Protein AF-A0A7S3VGZ4-F1 (afdb_monomer_lite)

Secondary structure (DSSP, 8-state):
-EEEEEEEEEEESS-TTTHHHHHHHHHT----TTTTS------SSS-------PPPPP-TTEEEEEEEEEEE---SSTHHHHHHHHHHHHHHHGGG--TT-SEEEEEEEEE-GGG---HHHHHHHHHTTHHHHHHHHSGGGTTS------------EEEEE--TT-EE-TTHHHHHHHHHHHS-HHHHHHEEEEE-EEEESTTTTHHHHHHHHH--HHHHHHTTTTS-SS-GGG-EEEHHHHHHTTSSPP--HHHHH----SS-----TT--HHHHTS-HHHHHHHHHHS--SSGGG--EEEEE--SS-SEEEE--TTTSHHHHS-HHHHHHHHHHHHIIIIISS-GGGSHHHHHHT-EEEE--SHHHHHHHHHS-HHHHTTEEEEEES-HHHHHT-EEEEEPPTHHHHHHHHHS-SS-------PPPPEEEEEEEEGGGG-SSHHHHHHHHHHHHS-----GGGGT--------S-S-----------------------------S----HHHHHHHHTTTTGGGS-EEE-S-TTSSTTHHHHHHHHTT--BTTTEEE--

pLDDT: mean 78.99, std 21.86, range [23.23, 98.81]

Foldseek 3Di:
DAEAEEEAFEEDAQLQPALLQAVVQQQQAAADPCLPPDFDADDDDDDDDDQDPFQFADCPVYAYEYEHQYEYQQYPDCSVVSLVVVQVVCVVCVVDPPPPTSYHYHYFYHYDVVSHGFARQVSRLVSLCRVVVVVVPPCVVVPDPDDPPDPPPPHFYKYAYAYSRKGFHRHLVVNVVRRLVRDDPLLQQQEWEFEQEAEVVRPVVVVVSVQLRPAAQVNCVQCLQVDNSGDRNGTMGTSNNCVVLVTFQTLDPVVLVDPDDLFDQLDFVPDHSVLSSAPSVNRSSLSSQADHPDNSNHHGYYYHYHNDTRIYHYDDPPPDSVNVRDPLSSLLSSLSSCCVRQQVPDPPVVRVVQLVQAAEEEDPDDQSVSSLVSDDPVNVVRYAAYAYLDPVSQVVFWDKAFDDCPVVVVVVVVPPPDDDDDDDPDDTDIDTHTYHHLLLQALDPVLSVVVVCCSQVDDDDDPLLSLDQDPDDPDPPPDDDDDDDDDDDDDDDDDDDPPPDDDPDDDGRDCDVSNVVVSVVRNCNNSHAYEYSDDPPSRVCNVVVSVVSRVDDRPRRYGYHD

Radius of gyration: 28.63 Å; chains: 1; bounding box: 84×59×95 Å

Structure (mmCIF, N/CA/C/O backbone):
data_AF-A0A7S3VGZ4-F1
#
_entry.id   AF-A0A7S3VGZ4-F1
#
loop_
_atom_site.group_PDB
_atom_site.id
_atom_site.type_symbol
_atom_site.label_atom_id
_atom_site.label_alt_id
_atom_site.label_comp_id
_atom_site.label_asym_id
_atom_site.label_entity_id
_atom_site.label_seq_id
_atom_site.pdbx_PDB_ins_code
_atom_site.Cartn_x
_atom_site.Cartn_y
_atom_site.Cartn_z
_atom_site.occupancy
_atom_site.B_iso_or_equiv
_atom_site.auth_seq_id
_atom_site.auth_comp_id
_atom_site.auth_asym_id
_atom_site.auth_atom_id
_atom_site.pdbx_PDB_model_num
ATOM 1 N N . MET A 1 1 ? -15.974 -20.396 26.238 1.00 78.44 1 MET A N 1
ATOM 2 C CA . MET A 1 1 ? -15.739 -19.984 24.833 1.00 78.44 1 MET A CA 1
ATOM 3 C C . MET A 1 1 ? -14.273 -19.634 24.660 1.00 78.44 1 MET A C 1
ATOM 5 O O . MET A 1 1 ? -13.680 -19.150 25.616 1.00 78.44 1 MET A O 1
ATOM 9 N N . ARG A 1 2 ? -13.682 -19.871 23.481 1.00 90.44 2 ARG A N 1
ATOM 10 C CA . ARG A 1 2 ? -12.323 -19.382 23.183 1.00 90.44 2 ARG A CA 1
ATOM 11 C C . ARG A 1 2 ? -12.375 -17.860 23.102 1.00 90.44 2 ARG A C 1
ATOM 13 O O . ARG A 1 2 ? -13.195 -17.331 22.352 1.00 90.44 2 ARG A O 1
ATOM 20 N N . LYS A 1 3 ? -11.516 -17.179 23.857 1.00 93.56 3 LYS A N 1
ATOM 21 C CA . LYS A 1 3 ? -11.398 -15.720 23.824 1.00 93.56 3 LYS A CA 1
ATOM 22 C C . LYS A 1 3 ? -10.444 -15.293 22.707 1.00 93.56 3 LYS A C 1
ATOM 24 O O . LYS A 1 3 ? -9.362 -15.860 22.572 1.00 93.56 3 LYS A O 1
ATOM 29 N N . ILE A 1 4 ? -10.856 -14.303 21.926 1.00 96.50 4 ILE A N 1
ATOM 30 C CA . ILE A 1 4 ? -10.054 -13.636 20.897 1.00 96.50 4 ILE A CA 1
ATOM 31 C C . ILE A 1 4 ? -9.970 -12.163 21.265 1.00 96.50 4 ILE A C 1
ATOM 33 O O . ILE A 1 4 ? -10.996 -11.548 21.547 1.00 96.50 4 ILE A O 1
ATOM 37 N N . THR A 1 5 ? -8.769 -11.600 21.247 1.00 97.62 5 THR A N 1
ATOM 38 C CA . THR A 1 5 ? -8.548 -10.187 21.567 1.00 97.62 5 THR A CA 1
ATOM 39 C C . THR A 1 5 ? -8.348 -9.397 20.282 1.00 97.62 5 THR A C 1
ATOM 41 O O . THR A 1 5 ? -7.589 -9.807 19.399 1.00 97.62 5 THR A O 1
ATOM 44 N N . VAL A 1 6 ? -9.013 -8.249 20.173 1.00 98.50 6 VAL A N 1
ATOM 45 C CA . VAL A 1 6 ? -8.866 -7.335 19.040 1.00 98.50 6 VAL A CA 1
ATOM 46 C C . VAL A 1 6 ? -8.676 -5.913 19.543 1.00 98.50 6 VAL A C 1
ATOM 48 O O . VAL A 1 6 ? -9.501 -5.402 20.298 1.00 98.50 6 VAL A O 1
ATOM 51 N N . ASP A 1 7 ? -7.630 -5.257 19.058 1.00 98.69 7 ASP A N 1
ATOM 52 C CA . ASP A 1 7 ? -7.413 -3.829 19.261 1.00 98.69 7 ASP A CA 1
ATOM 53 C C . ASP A 1 7 ? -7.666 -3.088 17.948 1.00 98.69 7 ASP A C 1
ATOM 55 O O . ASP A 1 7 ? -6.946 -3.275 16.963 1.00 98.69 7 ASP A O 1
ATOM 59 N N . ILE A 1 8 ? -8.707 -2.255 17.925 1.00 98.81 8 ILE A N 1
ATOM 60 C CA . ILE A 1 8 ? -8.994 -1.327 16.832 1.00 98.81 8 ILE A CA 1
ATOM 61 C C . ILE A 1 8 ? -8.190 -0.052 17.088 1.00 98.81 8 ILE A C 1
ATOM 63 O O . ILE A 1 8 ? -8.437 0.663 18.054 1.00 98.81 8 ILE A O 1
ATOM 67 N N . ILE A 1 9 ? -7.208 0.219 16.236 1.00 98.62 9 ILE A N 1
ATOM 68 C CA . ILE A 1 9 ? -6.241 1.308 16.380 1.00 98.62 9 ILE A CA 1
ATOM 69 C C . ILE A 1 9 ? -6.748 2.530 15.639 1.00 98.62 9 ILE A C 1
ATOM 71 O O . ILE A 1 9 ? -6.804 2.509 14.408 1.00 98.62 9 ILE A O 1
ATOM 75 N N . VAL A 1 10 ? -7.050 3.589 16.391 1.00 98.50 10 VAL A N 1
ATOM 76 C CA . VAL A 1 10 ? -7.569 4.850 15.858 1.00 98.50 10 VAL A CA 1
ATOM 77 C C . VAL A 1 10 ? -6.600 5.992 16.185 1.00 98.50 10 VAL A C 1
ATOM 79 O O . VAL A 1 10 ? -6.580 6.478 17.320 1.00 98.50 10 VAL A O 1
ATOM 82 N N . PRO A 1 11 ? -5.757 6.434 15.233 1.00 97.12 11 PRO A N 1
ATOM 83 C CA . PRO A 1 11 ? -5.009 7.674 15.392 1.00 97.12 11 PRO A CA 1
ATOM 84 C C . PRO A 1 11 ? -5.960 8.857 15.201 1.00 97.12 11 PRO A C 1
ATOM 86 O O . PRO A 1 11 ? -6.666 8.923 14.198 1.00 97.12 11 PRO A O 1
ATOM 89 N N . VAL A 1 12 ? -5.975 9.794 16.144 1.00 97.00 12 VAL A N 1
ATOM 90 C CA . VAL A 1 12 ? -6.889 10.940 16.127 1.00 97.00 12 VAL A CA 1
ATOM 91 C C . VAL A 1 12 ? -6.087 12.228 16.021 1.00 97.00 12 VAL A C 1
ATOM 93 O O . VAL A 1 12 ? -5.201 12.484 16.832 1.00 97.00 12 VAL A O 1
ATOM 96 N N . HIS A 1 13 ? -6.389 13.036 15.008 1.00 94.25 13 HIS A N 1
ATOM 97 C CA . HIS A 1 13 ? -5.851 14.386 14.873 1.00 94.25 13 HIS A CA 1
ATOM 98 C C . HIS A 1 13 ? -6.847 15.258 14.107 1.00 94.25 13 HIS A C 1
ATOM 100 O O . HIS A 1 13 ? -7.023 15.075 12.904 1.00 94.25 13 HIS A O 1
ATOM 106 N N . ASN A 1 14 ? -7.472 16.214 14.794 1.00 94.50 14 ASN A N 1
ATOM 107 C CA . ASN A 1 14 ? -8.437 17.152 14.214 1.00 94.50 14 ASN A CA 1
ATOM 108 C C . ASN A 1 14 ? -9.592 16.475 13.441 1.00 94.50 14 ASN A C 1
ATOM 110 O O . ASN A 1 14 ? -9.825 16.743 12.261 1.00 94.50 14 ASN A O 1
ATOM 114 N N . ALA A 1 15 ? -10.282 15.549 14.104 1.00 95.56 15 ALA A N 1
ATOM 115 C CA . ALA A 1 15 ? -11.369 14.743 13.561 1.00 95.56 15 ALA A CA 1
ATOM 116 C C . ALA A 1 15 ? -12.723 15.005 14.248 1.00 95.56 15 ALA A C 1
ATOM 118 O O . ALA A 1 15 ? -13.588 14.128 14.213 1.00 95.56 15 ALA A O 1
ATOM 119 N N . ALA A 1 16 ? -12.941 16.178 14.856 1.00 96.06 16 ALA A N 1
ATOM 120 C CA . ALA A 1 16 ? -14.135 16.457 15.663 1.00 96.06 16 ALA A CA 1
ATOM 121 C C . ALA A 1 16 ? -15.459 16.180 14.928 1.00 96.06 16 ALA A C 1
ATOM 123 O O . ALA A 1 16 ? -16.412 15.699 15.531 1.00 96.06 16 ALA A O 1
ATOM 124 N N . GLU A 1 17 ? -15.503 16.426 13.617 1.00 95.44 17 GLU A N 1
ATOM 125 C CA . GLU A 1 17 ? -16.699 16.236 12.785 1.00 95.44 17 GLU A CA 1
ATOM 126 C C . GLU A 1 17 ? -17.012 14.772 12.440 1.00 95.44 17 GLU A C 1
ATOM 128 O O . GLU A 1 17 ? -18.095 14.482 11.940 1.00 95.44 17 GLU A O 1
ATOM 133 N N . THR A 1 18 ? -16.070 13.844 12.630 1.00 96.31 18 THR A N 1
ATOM 134 C CA . THR A 1 18 ? -16.238 12.443 12.196 1.00 96.31 18 THR A CA 1
ATOM 135 C C . THR A 1 18 ? -15.942 11.416 13.261 1.00 96.31 18 THR A C 1
ATOM 137 O O . THR A 1 18 ? -16.398 10.285 13.128 1.00 96.31 18 THR A O 1
ATOM 140 N N . ILE A 1 19 ? -15.180 11.773 14.296 1.00 97.62 19 ILE A N 1
ATOM 141 C CA . ILE A 1 19 ? -14.704 10.809 15.283 1.00 97.62 19 ILE A CA 1
ATOM 142 C C . ILE A 1 19 ? -15.866 10.097 15.982 1.00 97.62 19 ILE A C 1
ATOM 144 O O . ILE A 1 19 ? -15.773 8.901 16.227 1.00 97.62 19 ILE A O 1
ATOM 148 N N . GLU A 1 20 ? -16.991 10.777 16.213 1.00 97.38 20 GLU A N 1
ATOM 149 C CA . GLU A 1 20 ? -18.182 10.155 16.795 1.00 97.38 20 GLU A CA 1
ATOM 150 C C . GLU A 1 20 ? -18.722 9.004 15.932 1.00 97.38 20 GLU A C 1
ATOM 152 O O . GLU A 1 20 ? -18.869 7.882 16.418 1.00 97.38 20 GLU A O 1
ATOM 157 N N . GLU A 1 21 ? -18.938 9.243 14.635 1.00 97.44 21 GLU A N 1
ATOM 158 C CA . GLU A 1 21 ? -19.402 8.220 13.688 1.00 97.44 21 GLU A CA 1
ATOM 159 C C . GLU A 1 21 ? -18.389 7.068 13.570 1.00 97.44 21 GLU A C 1
ATOM 161 O O . GLU A 1 21 ? -18.763 5.891 13.603 1.00 97.44 21 GLU A O 1
ATOM 166 N N . THR A 1 22 ? -17.098 7.403 13.493 1.00 98.12 22 THR A N 1
ATOM 167 C CA . THR A 1 22 ? -15.991 6.442 13.434 1.00 98.12 22 THR A CA 1
ATOM 168 C C . THR A 1 22 ? -16.021 5.495 14.634 1.00 98.12 22 THR A C 1
ATOM 170 O O . THR A 1 22 ? -16.071 4.273 14.460 1.00 98.12 22 THR A O 1
ATOM 173 N N . ILE A 1 23 ? -16.044 6.035 15.857 1.00 97.75 23 ILE A N 1
ATOM 174 C CA . ILE A 1 23 ? -16.031 5.236 17.087 1.00 97.75 23 ILE A CA 1
ATOM 175 C C . ILE A 1 23 ? -17.336 4.464 17.255 1.00 97.75 23 ILE A C 1
ATOM 177 O O . ILE A 1 23 ? -17.289 3.277 17.572 1.00 97.75 23 ILE A O 1
ATOM 181 N N . GLN A 1 24 ? -18.489 5.067 16.959 1.00 96.62 24 GLN A N 1
ATOM 182 C CA . GLN A 1 24 ? -19.769 4.362 17.016 1.00 96.62 24 GLN A CA 1
ATOM 183 C C . GLN A 1 24 ? -19.772 3.132 16.095 1.00 96.62 24 GLN A C 1
ATOM 185 O O . GLN A 1 24 ? -20.227 2.059 16.498 1.00 96.62 24 GLN A O 1
ATOM 190 N N . SER A 1 25 ? -19.207 3.240 14.888 1.00 97.56 25 SER A N 1
ATOM 191 C CA . SER A 1 25 ? -19.104 2.112 13.951 1.00 97.56 25 SER A CA 1
ATOM 192 C C . SER A 1 25 ? -18.185 0.986 14.444 1.00 97.56 25 SER A C 1
ATOM 194 O O . SER A 1 25 ? -18.459 -0.193 14.209 1.00 97.56 25 SER A O 1
ATOM 196 N N . ALA A 1 26 ? -17.122 1.330 15.176 1.00 97.19 26 ALA A N 1
ATOM 197 C CA . ALA A 1 26 ? -16.192 0.372 15.768 1.00 97.19 26 ALA A CA 1
ATOM 198 C C . ALA A 1 26 ? -16.772 -0.316 17.018 1.00 97.19 26 ALA A C 1
ATOM 200 O O . ALA A 1 26 ? -16.502 -1.492 17.257 1.00 97.19 26 ALA A O 1
ATOM 201 N N . MET A 1 27 ? -17.601 0.396 17.787 1.00 94.50 27 MET A N 1
ATOM 202 C CA . MET A 1 27 ? -18.240 -0.101 19.011 1.00 94.50 27 MET A CA 1
ATOM 203 C C . MET A 1 27 ? -19.509 -0.932 18.748 1.00 94.50 27 MET A C 1
ATOM 205 O O . MET A 1 27 ? -19.976 -1.628 19.640 1.00 94.50 27 MET A O 1
ATOM 209 N N . THR A 1 28 ? -20.075 -0.892 17.538 1.00 93.38 28 THR A N 1
ATOM 210 C CA . THR A 1 28 ? -21.339 -1.582 17.186 1.00 93.38 28 THR A CA 1
ATOM 211 C C . THR A 1 28 ? -21.143 -2.793 16.267 1.00 93.38 28 THR A C 1
ATOM 213 O O . THR A 1 28 ? -22.005 -3.137 15.456 1.00 93.38 28 THR A O 1
ATOM 216 N N . GLN A 1 29 ? -19.991 -3.459 16.378 1.00 95.12 29 GLN A N 1
ATOM 217 C CA . GLN A 1 29 ? -19.669 -4.654 15.594 1.00 95.12 29 GLN A CA 1
ATOM 218 C C . GLN A 1 29 ? -20.455 -5.879 16.085 1.00 95.12 29 GLN A C 1
ATOM 220 O O . GLN A 1 29 ? -20.568 -6.107 17.286 1.00 95.12 29 GLN A O 1
ATOM 225 N N . TYR A 1 30 ? -20.944 -6.714 15.166 1.00 93.81 30 TYR A N 1
ATOM 226 C CA . TYR A 1 30 ? -21.648 -7.955 15.510 1.00 93.81 30 TYR A CA 1
ATOM 227 C C . TYR A 1 30 ? -21.386 -9.086 14.509 1.00 93.81 30 TYR A C 1
ATOM 229 O O . TYR A 1 30 ? -20.891 -8.877 13.399 1.00 93.81 30 TYR A O 1
ATOM 237 N N . ILE A 1 31 ? -21.711 -10.315 14.917 1.00 94.31 31 ILE A N 1
ATOM 238 C CA . ILE A 1 31 ? -21.554 -11.517 14.092 1.00 94.31 31 ILE A CA 1
ATOM 239 C C . ILE A 1 31 ? -22.825 -11.706 13.251 1.00 94.31 31 ILE A C 1
ATOM 241 O O . ILE A 1 31 ? -23.887 -11.944 13.828 1.00 94.31 31 ILE A O 1
ATOM 245 N N . PRO A 1 32 ? -22.763 -11.623 11.909 1.00 91.56 32 PRO A N 1
ATOM 246 C CA . PRO A 1 32 ? -23.943 -11.842 11.085 1.00 91.56 32 PRO A CA 1
ATOM 247 C C . PRO A 1 32 ? -24.319 -13.334 11.029 1.00 91.56 32 PRO A C 1
ATOM 249 O O . PRO A 1 32 ? -23.427 -14.187 10.982 1.00 91.56 32 PRO A O 1
ATOM 252 N N . PRO A 1 33 ? -25.618 -13.680 10.928 1.00 89.31 33 PRO A N 1
ATOM 253 C CA . PRO A 1 33 ? -26.055 -15.074 10.780 1.00 89.31 33 PRO A CA 1
ATOM 254 C C . PRO A 1 33 ? -25.557 -15.711 9.472 1.00 89.31 33 PRO A C 1
ATOM 256 O O . PRO A 1 33 ? -25.339 -16.916 9.403 1.00 89.31 33 PRO A O 1
ATOM 259 N N . PHE A 1 34 ? -25.307 -14.888 8.452 1.00 88.44 34 PHE A N 1
ATOM 260 C CA . PHE A 1 34 ? -24.825 -15.293 7.131 1.00 88.44 34 PHE A CA 1
ATOM 261 C C . PHE A 1 34 ? -23.292 -15.328 7.006 1.00 88.44 34 PHE A C 1
ATOM 263 O O . PHE A 1 34 ? -22.770 -15.398 5.896 1.00 88.44 34 PHE A O 1
ATOM 270 N N . LEU A 1 35 ? -22.537 -15.272 8.114 1.00 89.44 35 LEU A N 1
ATOM 271 C CA . LEU A 1 35 ? -21.064 -15.214 8.096 1.00 89.44 35 LEU A CA 1
ATOM 272 C C . LEU A 1 35 ? -20.412 -16.309 7.230 1.00 89.44 35 LEU A C 1
ATOM 274 O O . LEU A 1 35 ? -19.381 -16.068 6.600 1.00 89.44 35 LEU A O 1
ATOM 278 N N . LEU A 1 36 ? -21.002 -17.508 7.234 1.00 87.69 36 LEU A N 1
ATOM 279 C CA . LEU A 1 36 ? -20.501 -18.693 6.532 1.00 87.69 36 LEU A CA 1
ATOM 280 C C . LEU A 1 36 ? -21.211 -18.957 5.198 1.00 87.69 36 LEU A C 1
ATOM 282 O O . LEU A 1 36 ? -20.902 -19.950 4.541 1.00 87.69 36 LEU A O 1
ATOM 286 N N . GLU A 1 37 ? -22.162 -18.111 4.794 1.00 82.81 37 GLU A N 1
ATOM 287 C CA . GLU A 1 37 ? -22.805 -18.268 3.492 1.00 82.81 37 GLU A CA 1
ATOM 288 C C . GLU A 1 37 ? -21.779 -18.097 2.361 1.00 82.81 37 GLU A C 1
ATOM 290 O O . GLU A 1 37 ? -20.936 -17.193 2.422 1.00 82.81 37 GLU A O 1
ATOM 295 N N . PRO A 1 38 ? -21.857 -18.911 1.293 1.00 70.00 38 PRO A N 1
ATOM 296 C CA . PRO A 1 38 ? -21.059 -18.693 0.099 1.00 70.00 38 PRO A CA 1
ATOM 297 C C . PRO A 1 38 ? -21.273 -17.283 -0.458 1.00 70.00 38 PRO A C 1
ATOM 299 O O . PRO A 1 38 ? -22.402 -16.803 -0.605 1.00 70.00 38 PRO A O 1
ATOM 302 N N . ILE A 1 39 ? -20.179 -16.614 -0.807 1.00 67.06 39 ILE A N 1
ATOM 303 C CA . ILE A 1 39 ? -20.234 -15.301 -1.443 1.00 67.06 39 ILE A CA 1
ATOM 304 C C . ILE A 1 39 ? -20.427 -15.532 -2.941 1.00 67.06 39 ILE A C 1
ATOM 306 O O . ILE A 1 39 ? -19.466 -15.720 -3.675 1.00 67.06 39 ILE A O 1
ATOM 310 N N . ALA A 1 40 ? -21.672 -15.543 -3.406 1.00 55.94 40 ALA A N 1
ATOM 311 C CA . ALA A 1 40 ? -21.964 -15.434 -4.831 1.00 55.94 40 ALA A CA 1
ATOM 312 C C . ALA A 1 40 ? -21.975 -13.943 -5.207 1.00 55.94 40 ALA A C 1
ATOM 314 O O . ALA A 1 40 ? -22.841 -13.197 -4.749 1.00 55.94 40 ALA A O 1
ATOM 315 N N . ILE A 1 41 ? -21.003 -13.489 -6.001 1.00 56.03 41 ILE A N 1
ATOM 316 C CA . ILE A 1 41 ? -20.995 -12.121 -6.541 1.00 56.03 41 ILE A CA 1
ATOM 317 C C . ILE A 1 41 ? -21.804 -12.141 -7.848 1.00 56.03 41 ILE A C 1
ATOM 319 O O . ILE A 1 41 ? -21.390 -12.769 -8.820 1.00 56.03 41 ILE A O 1
ATOM 323 N N . ALA A 1 42 ? -22.978 -11.499 -7.865 1.00 44.09 42 ALA A N 1
ATOM 324 C CA . ALA A 1 42 ? -23.841 -11.420 -9.049 1.00 44.09 42 ALA A CA 1
ATOM 325 C C . ALA A 1 42 ? -23.197 -10.581 -10.179 1.00 44.09 42 ALA A C 1
ATOM 327 O O . ALA A 1 42 ? -22.497 -9.605 -9.909 1.00 44.09 42 ALA A O 1
ATOM 328 N N . ARG A 1 43 ? -23.413 -10.978 -11.446 1.00 49.19 43 ARG A N 1
ATOM 329 C CA . ARG A 1 43 ? -22.710 -10.462 -12.641 1.00 49.19 43 ARG A CA 1
ATOM 330 C C . ARG A 1 43 ? -23.440 -9.317 -13.352 1.00 49.19 43 ARG A C 1
ATOM 332 O O . ARG A 1 43 ? -24.596 -9.476 -13.720 1.00 49.19 43 ARG A O 1
ATOM 339 N N . GLU A 1 44 ? -22.676 -8.308 -13.769 1.00 38.84 44 GLU A N 1
ATOM 340 C CA . GLU A 1 44 ? -22.852 -7.621 -15.059 1.00 38.84 44 GLU A CA 1
ATOM 341 C C . GLU A 1 44 ? -21.488 -7.574 -15.784 1.00 38.84 44 GLU A C 1
ATOM 343 O O . GLU A 1 44 ? -20.501 -7.097 -15.226 1.00 38.84 44 GLU A O 1
ATOM 348 N N . GLY A 1 45 ? -21.402 -8.074 -17.027 1.00 43.59 45 GLY A N 1
ATOM 349 C CA . GLY A 1 45 ? -20.344 -7.651 -17.966 1.00 43.59 45 GLY A CA 1
ATOM 350 C C . GLY A 1 45 ? -19.033 -8.453 -18.105 1.00 43.59 45 GLY A C 1
ATOM 351 O O . GLY A 1 45 ? -18.054 -7.890 -18.583 1.00 43.59 45 GLY A O 1
ATOM 352 N N . GLY A 1 46 ? -18.981 -9.754 -17.788 1.00 38.75 46 GLY A N 1
ATOM 353 C CA . GLY A 1 46 ? -18.020 -10.664 -18.451 1.00 38.75 46 GLY A CA 1
ATOM 354 C C . GLY A 1 46 ? -16.548 -10.663 -17.998 1.00 38.75 46 GLY A C 1
ATOM 355 O O . GLY A 1 46 ? -15.679 -10.995 -18.800 1.00 38.75 46 GLY A O 1
ATOM 356 N N . ILE A 1 47 ? -16.249 -10.380 -16.726 1.00 40.72 47 ILE A N 1
ATOM 357 C CA . ILE A 1 47 ? -14.947 -10.708 -16.111 1.00 40.72 47 ILE A CA 1
ATOM 358 C C . ILE A 1 47 ? -15.183 -11.702 -14.960 1.00 40.72 47 ILE A C 1
ATOM 360 O O . ILE A 1 47 ? -16.140 -11.555 -14.203 1.00 40.72 47 ILE A O 1
ATOM 364 N N . SER A 1 48 ? -14.344 -12.742 -14.892 1.00 43.59 48 SER A N 1
ATOM 365 C CA . SER A 1 48 ? -14.428 -13.890 -13.973 1.00 43.59 48 SER A CA 1
ATOM 366 C C . SER A 1 48 ? -14.548 -13.493 -12.495 1.00 43.59 48 SER A C 1
ATOM 368 O O . SER A 1 48 ? -13.870 -12.578 -12.035 1.00 43.59 48 SER A O 1
ATOM 370 N N . GLU A 1 49 ? -15.387 -14.231 -11.762 1.00 48.12 49 GLU A N 1
ATOM 371 C CA . GLU A 1 49 ? -15.617 -14.133 -10.316 1.00 48.12 49 GLU A CA 1
ATOM 372 C C . GLU A 1 49 ? -14.318 -14.137 -9.508 1.00 48.12 49 GLU A C 1
ATOM 374 O O . GLU A 1 49 ? -13.435 -14.963 -9.737 1.00 48.12 49 GLU A O 1
ATOM 379 N N . VAL A 1 50 ? -14.248 -13.279 -8.491 1.00 51.09 50 VAL A N 1
ATOM 380 C CA . VAL A 1 50 ? -13.375 -13.523 -7.343 1.00 51.09 50 VAL A CA 1
ATOM 381 C C . VAL A 1 50 ? -14.213 -13.280 -6.097 1.00 51.09 50 VAL A C 1
ATOM 383 O O . VAL A 1 50 ? -14.132 -12.229 -5.481 1.00 51.09 50 VAL A O 1
ATOM 386 N N . ALA A 1 51 ? -15.071 -14.225 -5.722 1.00 61.31 51 ALA A N 1
ATOM 387 C CA . ALA A 1 51 ? -15.246 -14.439 -4.291 1.00 61.31 51 ALA A CA 1
ATOM 388 C C . ALA A 1 51 ? -13.886 -14.919 -3.766 1.00 61.31 51 ALA A C 1
ATOM 390 O O . ALA A 1 51 ? -13.220 -15.699 -4.450 1.00 61.31 51 ALA A O 1
ATOM 391 N N . ASP A 1 52 ? -13.415 -14.426 -2.620 1.00 73.75 52 ASP A N 1
ATOM 392 C CA . ASP A 1 52 ? -12.186 -15.003 -2.076 1.00 73.75 52 ASP A CA 1
ATOM 393 C C . ASP A 1 52 ? -12.424 -16.481 -1.714 1.00 73.75 52 ASP A C 1
ATOM 395 O O . ASP A 1 52 ? -13.512 -16.868 -1.286 1.00 73.75 52 ASP A O 1
ATOM 399 N N . SER A 1 53 ? -11.413 -17.324 -1.914 1.00 79.56 53 SER A N 1
ATOM 400 C CA . SER A 1 53 ? -11.501 -18.765 -1.650 1.00 79.56 53 SER A CA 1
ATOM 401 C C . SER A 1 53 ? -11.124 -19.116 -0.207 1.00 79.56 53 SER A C 1
ATOM 403 O O . SER A 1 53 ? -10.692 -20.238 0.068 1.00 79.56 53 SER A O 1
ATOM 405 N N . TYR A 1 54 ? -11.181 -18.152 0.717 1.00 88.50 54 TYR A N 1
ATOM 406 C CA . TYR A 1 54 ? -10.641 -18.345 2.056 1.00 88.50 54 TYR A CA 1
ATOM 407 C C . TYR A 1 54 ? -11.576 -19.186 2.922 1.00 88.50 54 TYR A C 1
ATOM 409 O O . TYR A 1 54 ? -12.792 -18.971 2.978 1.00 88.50 54 TYR A O 1
ATOM 417 N N . LYS A 1 55 ? -10.976 -20.112 3.674 1.00 89.38 55 LYS A N 1
ATOM 418 C CA . LYS A 1 55 ? -11.676 -20.861 4.713 1.00 89.38 55 LYS A CA 1
ATOM 419 C C . LYS A 1 55 ? -12.121 -19.898 5.815 1.00 89.38 55 LYS A C 1
ATOM 421 O O . LYS A 1 55 ? -11.302 -19.186 6.390 1.00 89.38 55 LYS A O 1
ATOM 426 N N . ARG A 1 56 ? -13.416 -19.907 6.120 1.00 92.06 56 ARG A N 1
ATOM 427 C CA . ARG A 1 56 ? -14.030 -19.115 7.193 1.00 92.06 56 ARG A CA 1
ATOM 428 C C . ARG A 1 56 ? -14.322 -20.015 8.391 1.00 92.06 56 ARG A C 1
ATOM 430 O O . ARG A 1 56 ? -14.957 -21.057 8.246 1.00 92.06 56 ARG A O 1
ATOM 437 N N . HIS A 1 57 ? -13.824 -19.642 9.566 1.00 94.56 57 HIS A N 1
ATOM 438 C CA . HIS A 1 57 ? -14.061 -20.354 10.819 1.00 94.56 57 HIS A CA 1
ATOM 439 C C . HIS A 1 57 ? -15.403 -19.925 11.453 1.00 94.56 57 HIS A C 1
ATOM 441 O O . HIS A 1 57 ? -15.648 -18.720 11.578 1.00 94.56 57 HIS A O 1
ATOM 447 N N . PRO A 1 58 ? -16.262 -20.861 11.906 1.00 94.44 58 PRO A N 1
ATOM 448 C CA . PRO A 1 58 ? -17.487 -20.536 12.644 1.00 94.44 58 PRO A CA 1
ATOM 449 C C . PRO A 1 58 ? -17.204 -19.796 13.958 1.00 94.44 58 PRO A C 1
ATOM 451 O O . PRO A 1 58 ? -16.279 -20.153 14.683 1.00 94.44 58 PRO A O 1
ATOM 454 N N . LEU A 1 59 ? -18.015 -18.799 14.318 1.00 94.38 59 LEU A N 1
ATOM 455 C CA . LEU A 1 59 ? -17.782 -17.981 15.523 1.00 94.38 59 LEU A CA 1
ATOM 456 C C . LEU A 1 59 ? -18.752 -18.264 16.686 1.00 94.38 59 LEU A C 1
ATOM 458 O O . LEU A 1 59 ? -18.720 -17.564 17.691 1.00 94.38 59 LEU A O 1
ATOM 462 N N . ALA A 1 60 ? -19.578 -19.313 16.595 1.00 90.62 60 ALA A N 1
ATOM 463 C CA . ALA A 1 60 ? -20.599 -19.624 17.606 1.00 90.62 60 ALA A CA 1
ATOM 464 C C . ALA A 1 60 ? -20.033 -19.853 19.027 1.00 90.62 60 ALA A C 1
ATOM 466 O O . ALA A 1 60 ? -20.658 -19.461 20.004 1.00 90.62 60 ALA A O 1
ATOM 467 N N . ASN A 1 61 ? -18.832 -20.435 19.141 1.00 89.44 61 ASN A N 1
ATOM 468 C CA . ASN A 1 61 ? -18.161 -20.730 20.420 1.00 89.44 61 ASN A CA 1
ATOM 469 C C . ASN A 1 61 ? -16.966 -19.802 20.708 1.00 89.44 61 ASN A C 1
ATOM 471 O O . ASN A 1 61 ? -16.085 -20.136 21.514 1.00 89.44 61 ASN A O 1
ATOM 475 N N . ILE A 1 62 ? -16.907 -18.670 20.005 1.00 93.38 62 ILE A N 1
ATOM 476 C CA . ILE A 1 62 ? -15.848 -17.670 20.104 1.00 93.38 62 ILE A CA 1
ATOM 477 C C . ILE A 1 62 ? -16.406 -16.438 20.805 1.00 93.38 62 ILE A C 1
ATOM 479 O O . ILE A 1 62 ? -17.445 -15.928 20.403 1.00 93.38 62 ILE A O 1
ATOM 483 N N . PHE A 1 63 ? -15.680 -15.949 21.804 1.00 94.25 63 PHE A N 1
ATOM 484 C CA . PHE A 1 63 ? -15.927 -14.654 22.425 1.00 94.25 63 PHE A CA 1
ATOM 485 C C . PHE A 1 63 ? -14.866 -13.661 21.942 1.00 94.25 63 PHE A C 1
ATOM 487 O O . PHE A 1 63 ? -13.671 -13.945 22.050 1.00 94.25 63 PHE A O 1
ATOM 494 N N . ILE A 1 64 ? -15.285 -12.519 21.398 1.00 95.81 64 ILE A N 1
ATOM 495 C CA . ILE A 1 64 ? -14.389 -11.492 20.852 1.00 95.81 64 ILE A CA 1
ATOM 496 C C . ILE A 1 64 ? -14.372 -10.292 21.801 1.00 95.81 64 ILE A C 1
ATOM 498 O O . ILE A 1 64 ? -15.379 -9.617 21.978 1.00 95.81 64 ILE A O 1
ATOM 502 N N . ASP A 1 65 ? -13.218 -10.018 22.399 1.00 95.56 65 ASP A N 1
ATOM 503 C CA . ASP A 1 65 ? -12.966 -8.852 23.248 1.00 95.56 65 ASP A CA 1
ATOM 504 C C . ASP A 1 65 ? -12.292 -7.757 22.416 1.00 95.56 65 ASP A C 1
ATOM 506 O O . ASP A 1 65 ? -11.106 -7.845 22.089 1.00 95.56 65 ASP A O 1
ATOM 510 N N . VAL A 1 66 ? -13.064 -6.732 22.065 1.00 96.75 66 VAL A N 1
ATOM 511 C CA . VAL A 1 66 ? -12.651 -5.594 21.246 1.00 96.75 66 VAL A CA 1
ATOM 512 C C . VAL A 1 66 ? -12.336 -4.390 22.133 1.00 96.75 66 VAL A C 1
ATOM 514 O O . VAL A 1 66 ? -13.161 -3.960 22.936 1.00 96.75 66 VAL A O 1
ATOM 517 N N . ALA A 1 67 ? -11.163 -3.786 21.948 1.00 97.44 67 ALA A N 1
ATOM 518 C CA . ALA A 1 67 ? -10.860 -2.454 22.460 1.00 97.44 67 ALA A CA 1
ATOM 519 C C . ALA A 1 67 ? -10.727 -1.494 21.285 1.00 97.44 67 ALA A C 1
ATOM 521 O O . ALA A 1 67 ? -9.946 -1.735 20.369 1.00 97.44 67 ALA A O 1
ATOM 522 N N . VAL A 1 68 ? -11.476 -0.399 21.322 1.00 98.38 68 VAL A N 1
ATOM 523 C CA . VAL A 1 68 ? -11.288 0.732 20.420 1.00 98.38 68 VAL A CA 1
ATOM 524 C C . VAL A 1 68 ? -10.286 1.667 21.082 1.00 98.38 68 VAL A C 1
ATOM 526 O O . VAL A 1 68 ? -10.594 2.343 22.060 1.00 98.38 68 VAL A O 1
ATOM 529 N N . CYS A 1 69 ? -9.053 1.625 20.590 1.00 98.50 69 CYS A N 1
ATOM 530 C CA . CYS A 1 69 ? -7.888 2.296 21.146 1.00 98.50 69 CYS A CA 1
ATOM 531 C C . CYS A 1 69 ? -7.635 3.603 20.387 1.00 98.50 69 CYS A C 1
ATOM 533 O O . CYS A 1 69 ? -7.001 3.610 19.328 1.00 98.50 69 CYS A O 1
ATOM 535 N N . CYS A 1 70 ? -8.115 4.712 20.944 1.00 98.38 70 CYS A N 1
ATOM 536 C CA . CYS A 1 70 ? -7.966 6.050 20.386 1.00 98.38 70 CYS A CA 1
ATOM 537 C C . CYS A 1 70 ? -6.734 6.740 20.963 1.00 98.38 70 CYS A C 1
ATOM 539 O O . CYS A 1 70 ? -6.645 6.933 22.174 1.00 98.38 70 CYS A O 1
ATOM 541 N N . GLN A 1 71 ? -5.815 7.177 20.107 1.00 97.69 71 GLN A N 1
ATOM 542 C CA . GLN A 1 71 ? -4.718 8.049 20.519 1.00 97.69 71 GLN A CA 1
ATOM 543 C C . GLN A 1 71 ? -4.899 9.429 19.897 1.00 97.69 71 GLN A C 1
ATOM 545 O O . GLN A 1 71 ? -4.691 9.590 18.694 1.00 97.69 71 GLN A O 1
ATOM 550 N N . ASP A 1 72 ? -5.212 10.421 20.729 1.00 97.31 72 ASP A N 1
ATOM 551 C CA . ASP A 1 72 ? -5.163 11.820 20.319 1.00 97.31 72 ASP A CA 1
ATOM 552 C C . ASP A 1 72 ? -3.705 12.275 20.168 1.00 97.31 72 ASP A C 1
ATOM 554 O O . ASP A 1 72 ? -2.898 12.205 21.104 1.00 97.31 72 ASP A O 1
ATOM 558 N N . ASP A 1 73 ? -3.359 12.701 18.955 1.00 94.94 73 ASP A N 1
ATOM 559 C CA . ASP A 1 73 ? -2.026 13.143 18.558 1.00 94.94 73 ASP A CA 1
ATOM 560 C C . ASP A 1 73 ? -1.897 14.669 18.591 1.00 94.94 73 ASP A C 1
ATOM 562 O O . ASP A 1 73 ? -1.318 15.278 17.691 1.00 94.94 73 ASP A O 1
ATOM 566 N N . GLY A 1 74 ? -2.458 15.300 19.620 1.00 93.81 74 GLY A N 1
ATOM 567 C CA . GLY A 1 74 ? -2.399 16.745 19.791 1.00 93.81 74 GLY A CA 1
ATOM 568 C C . GLY A 1 74 ? -3.407 17.480 18.922 1.00 93.81 74 GLY A C 1
ATOM 569 O O . GLY A 1 74 ? -3.025 18.391 18.183 1.00 93.81 74 GLY A O 1
ATOM 570 N N . SER A 1 75 ? -4.678 17.069 18.976 1.00 94.56 75 SER A N 1
ATOM 571 C CA . SER A 1 75 ? -5.748 17.795 18.286 1.00 94.56 75 SER A CA 1
ATOM 572 C C . SER A 1 75 ? -5.883 19.216 18.839 1.00 94.56 75 SER A C 1
ATOM 574 O O . SER A 1 75 ? -5.727 19.473 20.034 1.00 94.56 75 SER A O 1
ATOM 576 N N . SER A 1 76 ? -6.168 20.149 17.937 1.00 94.19 76 SER A N 1
ATOM 577 C CA . SER A 1 76 ? -6.454 21.558 18.229 1.00 94.19 76 SER A CA 1
ATOM 578 C C . SER A 1 76 ? -7.947 21.895 18.179 1.00 94.19 76 SER A C 1
ATOM 580 O O . SER A 1 76 ? -8.334 22.987 18.589 1.00 94.19 76 SER A O 1
ATOM 582 N N . ASP A 1 77 ? -8.771 20.987 17.655 1.00 94.94 77 ASP A N 1
ATOM 583 C CA . ASP A 1 77 ? -10.231 21.086 17.649 1.00 94.94 77 ASP A CA 1
ATOM 584 C C . ASP A 1 77 ? -10.854 20.347 18.855 1.00 94.94 77 ASP A C 1
ATOM 586 O O . ASP A 1 77 ? -10.164 19.943 19.793 1.00 94.94 77 ASP A O 1
ATOM 590 N N . SER A 1 78 ? -12.174 20.145 18.836 1.00 96.88 78 SER A N 1
ATOM 591 C CA . SER A 1 78 ? -12.911 19.461 19.905 1.00 96.88 78 SER A CA 1
ATOM 592 C C . SER A 1 78 ? -12.833 17.925 19.862 1.00 96.88 78 SER A C 1
ATOM 594 O O . SER A 1 78 ? -13.570 17.269 20.597 1.00 96.88 78 SER A O 1
ATOM 596 N N . SER A 1 79 ? -11.937 17.311 19.073 1.00 96.94 79 SER A N 1
ATOM 597 C CA . SER A 1 79 ? -11.839 15.841 18.948 1.00 96.94 79 SER A CA 1
ATOM 598 C C . SER A 1 79 ? -11.724 15.132 20.297 1.00 96.94 79 SER A C 1
ATOM 600 O O . SER A 1 79 ? -12.424 14.151 20.556 1.00 96.94 79 SER A O 1
ATOM 602 N N . LEU A 1 80 ? -10.859 15.641 21.179 1.00 95.94 80 LEU A N 1
ATOM 603 C CA . LEU A 1 80 ? -10.645 15.054 22.499 1.00 95.94 80 LEU A CA 1
ATOM 604 C C . LEU A 1 80 ? -11.882 15.203 23.398 1.00 95.94 80 LEU A C 1
ATOM 606 O O . LEU A 1 80 ? -12.199 14.290 24.156 1.00 95.94 80 LEU A O 1
ATOM 610 N N . GLU A 1 81 ? -12.602 16.321 23.308 1.00 96.62 81 GLU A N 1
ATOM 611 C CA . GLU A 1 81 ? -13.839 16.541 24.064 1.00 96.62 81 GLU A CA 1
ATOM 612 C C . GLU A 1 81 ? -14.945 15.573 23.627 1.00 96.62 81 GLU A C 1
ATOM 614 O O . GLU A 1 81 ? -15.614 14.978 24.479 1.00 96.62 81 GLU A O 1
ATOM 619 N N . VAL A 1 82 ? -15.091 15.364 22.314 1.00 97.31 82 VAL A N 1
ATOM 620 C CA . VAL A 1 82 ? -16.029 14.383 21.750 1.00 97.31 82 VAL A CA 1
ATOM 621 C C . VAL A 1 82 ? -15.691 12.986 22.272 1.00 97.31 82 VAL A C 1
ATOM 623 O O . VAL A 1 82 ? -16.548 12.336 22.868 1.00 97.31 82 VAL A O 1
ATOM 626 N N . LEU A 1 83 ? -14.425 12.560 22.175 1.00 96.31 83 LEU A N 1
ATOM 627 C CA . LEU A 1 83 ? -13.971 11.262 22.692 1.00 96.31 83 LEU A CA 1
ATOM 628 C C . LEU A 1 83 ? -14.276 11.079 24.187 1.00 96.31 83 LEU A C 1
ATOM 630 O O . LEU A 1 83 ? -14.796 10.040 24.592 1.00 96.31 83 LEU A O 1
ATOM 634 N N . ARG A 1 84 ? -13.991 12.086 25.022 1.00 95.50 84 ARG A N 1
ATOM 635 C CA . ARG A 1 84 ? -14.263 12.027 26.471 1.00 95.50 84 ARG A CA 1
ATOM 636 C C . ARG A 1 84 ? -15.753 12.018 26.793 1.00 95.50 84 ARG A C 1
ATOM 638 O O . ARG A 1 84 ? -16.164 11.464 27.813 1.00 95.50 84 ARG A O 1
ATOM 645 N N . THR A 1 85 ? -16.579 12.628 25.953 1.00 95.38 85 THR A N 1
ATOM 646 C CA . THR A 1 85 ? -18.036 12.550 26.086 1.00 95.38 85 THR A CA 1
ATOM 647 C C . THR A 1 85 ? -18.524 11.144 25.762 1.00 95.38 85 THR A C 1
ATOM 649 O O . THR A 1 85 ? -19.187 10.543 26.605 1.00 95.38 85 THR A O 1
ATOM 652 N N . MET A 1 86 ? -18.064 10.561 24.653 1.00 93.44 86 MET A N 1
ATOM 653 C CA . MET A 1 86 ? -18.372 9.174 24.295 1.00 93.44 86 MET A CA 1
ATOM 654 C C . MET A 1 86 ? -17.910 8.169 25.356 1.00 93.44 86 MET A C 1
ATOM 656 O O . MET A 1 86 ? -18.645 7.241 25.669 1.00 93.44 86 MET A O 1
ATOM 660 N N . GLU A 1 87 ? -16.725 8.348 25.948 1.00 91.88 87 GLU A N 1
ATOM 661 C CA . GLU A 1 87 ? -16.227 7.491 27.035 1.00 91.88 87 GLU A CA 1
ATOM 662 C C . GLU A 1 87 ? -17.152 7.533 28.256 1.00 91.88 87 GLU A C 1
ATOM 664 O O . GLU A 1 87 ? -17.536 6.486 28.779 1.00 91.88 87 GLU A O 1
ATOM 669 N N . ARG A 1 88 ? -17.574 8.732 28.680 1.00 89.38 88 ARG A N 1
ATOM 670 C CA . ARG A 1 88 ? -18.517 8.893 29.798 1.00 89.38 88 ARG A CA 1
ATOM 671 C C . ARG A 1 88 ? -19.869 8.263 29.494 1.00 89.38 88 ARG A C 1
ATOM 673 O O . ARG A 1 88 ? -20.428 7.589 30.360 1.00 89.38 88 ARG A O 1
ATOM 680 N N . ASP A 1 89 ? -20.390 8.475 28.292 1.00 85.75 89 ASP A N 1
ATOM 681 C CA . ASP A 1 89 ? -21.678 7.920 27.890 1.00 85.75 89 ASP A CA 1
ATOM 682 C C . ASP A 1 89 ? -21.604 6.399 27.772 1.00 85.75 89 ASP A C 1
ATOM 684 O O . ASP A 1 89 ? -22.489 5.710 28.276 1.00 85.75 89 ASP A O 1
ATOM 688 N N . TYR A 1 90 ? -20.512 5.856 27.238 1.00 81.75 90 TYR A N 1
ATOM 689 C CA . TYR A 1 90 ? -20.292 4.418 27.179 1.00 81.75 90 TYR A CA 1
ATOM 690 C C . TYR A 1 90 ? -20.234 3.795 28.577 1.00 81.75 90 TYR A C 1
ATOM 692 O O . TYR A 1 90 ? -20.983 2.864 28.858 1.00 81.75 90 TYR A O 1
ATOM 700 N N . VAL A 1 91 ? -19.434 4.351 29.495 1.00 78.62 91 VAL A N 1
ATOM 701 C CA . VAL A 1 91 ? -19.333 3.862 30.883 1.00 78.62 91 VAL A CA 1
ATOM 702 C C . VAL A 1 91 ? -20.689 3.908 31.599 1.00 78.62 91 VAL A C 1
ATOM 704 O O . VAL A 1 91 ? -21.031 2.971 32.317 1.00 78.62 91 VAL A O 1
ATOM 707 N N . ARG A 1 92 ? -21.500 4.951 31.369 1.00 73.50 92 ARG A N 1
ATOM 708 C CA . ARG A 1 92 ? -22.861 5.059 31.932 1.00 73.50 92 ARG A CA 1
ATOM 709 C C . ARG A 1 92 ? -23.816 3.984 31.408 1.00 73.50 92 ARG A C 1
ATOM 711 O O . ARG A 1 92 ? -24.678 3.533 32.158 1.00 73.50 92 ARG A O 1
ATOM 718 N N . HIS A 1 93 ? -23.681 3.579 30.146 1.00 67.50 93 HIS A N 1
ATOM 719 C CA . HIS A 1 93 ? -24.557 2.589 29.508 1.00 67.50 93 HIS A CA 1
ATOM 720 C C . HIS A 1 93 ? -24.026 1.147 29.605 1.00 67.50 93 HIS A C 1
ATOM 722 O O . HIS A 1 93 ? -24.806 0.207 29.468 1.00 67.50 93 HIS A O 1
ATOM 728 N N . CYS A 1 94 ? -22.741 0.956 29.929 1.00 59.53 94 CYS A N 1
ATOM 729 C CA . CYS A 1 94 ? -22.075 -0.347 30.051 1.00 59.53 94 CYS A CA 1
ATOM 730 C C . CYS A 1 94 ? -22.641 -1.251 31.164 1.00 59.53 94 CYS A C 1
ATOM 732 O O . CYS A 1 94 ? -22.319 -2.432 31.210 1.00 59.53 94 CYS A O 1
ATOM 734 N N . GLY A 1 95 ? -23.518 -0.735 32.033 1.00 46.91 95 GLY A N 1
ATOM 735 C CA . GLY A 1 95 ? -24.316 -1.538 32.971 1.00 46.91 95 GLY A CA 1
ATOM 736 C C . GLY A 1 95 ? -25.476 -2.316 32.327 1.00 46.91 95 GLY A C 1
ATOM 737 O O . GLY A 1 95 ? -26.242 -2.952 33.045 1.00 46.91 95 GLY A O 1
ATOM 738 N N . LYS A 1 96 ? -25.638 -2.247 30.997 1.00 46.06 96 LYS A N 1
ATOM 739 C CA . LYS A 1 96 ? -26.651 -2.969 30.208 1.00 46.06 96 LYS A CA 1
ATOM 740 C C . LYS A 1 96 ? -26.000 -3.749 29.058 1.00 46.06 96 LYS A C 1
ATOM 742 O O . LYS A 1 96 ? -26.383 -3.572 27.904 1.00 46.06 96 LYS A O 1
ATOM 747 N N . VAL A 1 97 ? -24.972 -4.550 29.348 1.00 47.84 97 VAL A N 1
ATOM 748 C CA . VAL A 1 97 ? -24.445 -5.490 28.348 1.00 47.84 97 VAL A CA 1
ATOM 749 C C . VAL A 1 97 ? -25.558 -6.478 28.024 1.00 47.84 97 VAL A C 1
ATOM 751 O O . VAL A 1 97 ? -26.079 -7.155 28.906 1.00 47.84 97 VAL A O 1
ATOM 754 N N . ASP A 1 98 ? -25.959 -6.501 26.761 1.00 47.31 98 ASP A N 1
ATOM 755 C CA . ASP A 1 98 ? -26.848 -7.521 26.237 1.00 47.31 98 ASP A CA 1
ATOM 756 C C . ASP A 1 98 ? -26.032 -8.822 26.160 1.00 47.31 98 ASP A C 1
ATOM 758 O O . ASP A 1 98 ? -25.193 -8.990 25.268 1.00 47.31 98 ASP A O 1
ATOM 762 N N . ASP A 1 99 ? -26.241 -9.727 27.125 1.00 51.81 99 ASP A N 1
ATOM 763 C CA . ASP A 1 99 ? -25.604 -11.057 27.214 1.00 51.81 99 ASP A CA 1
ATOM 764 C C . ASP A 1 99 ? -25.822 -11.917 25.943 1.00 51.81 99 ASP A C 1
ATOM 766 O O . ASP A 1 99 ? -25.281 -13.016 25.813 1.00 51.81 99 ASP A O 1
ATOM 770 N N . ALA A 1 100 ? -26.613 -11.427 24.983 1.00 56.66 100 ALA A N 1
ATOM 771 C CA . ALA A 1 100 ? -26.917 -12.061 23.710 1.00 56.66 100 ALA A CA 1
ATOM 772 C C . ALA A 1 100 ? -25.806 -11.952 22.642 1.00 56.66 100 ALA A C 1
ATOM 774 O O . ALA A 1 100 ? -25.878 -12.660 21.634 1.00 56.66 100 ALA A O 1
ATOM 775 N N . THR A 1 101 ? -24.793 -11.086 22.808 1.00 71.94 101 THR A N 1
ATOM 776 C CA . THR A 1 101 ? -23.744 -10.892 21.784 1.00 71.94 101 THR A CA 1
ATOM 777 C C . THR A 1 101 ? -22.391 -11.491 22.182 1.00 71.94 101 THR A C 1
ATOM 779 O O . THR A 1 101 ? -21.854 -11.238 23.254 1.00 71.94 101 THR A O 1
ATOM 782 N N . ASN A 1 102 ? -21.777 -12.256 21.273 1.00 90.19 102 ASN A N 1
ATOM 783 C CA . ASN A 1 102 ? -20.439 -12.840 21.461 1.00 90.19 102 ASN A CA 1
ATOM 784 C C . ASN A 1 102 ? -19.285 -11.824 21.267 1.00 90.19 102 ASN A C 1
ATOM 786 O O . ASN A 1 102 ? -18.124 -12.229 21.154 1.00 90.19 102 ASN A O 1
ATOM 790 N N . ILE A 1 103 ? -19.582 -10.523 21.173 1.00 92.88 103 ILE A N 1
ATOM 791 C CA . ILE A 1 103 ? -18.594 -9.451 21.006 1.00 92.88 103 ILE A CA 1
ATOM 792 C C . ILE A 1 103 ? -18.765 -8.454 22.148 1.00 92.88 103 ILE A C 1
ATOM 794 O O . ILE A 1 103 ? -19.808 -7.825 22.274 1.00 92.88 103 ILE A O 1
ATOM 798 N N . SER A 1 104 ? -17.719 -8.280 22.948 1.00 92.31 104 SER A N 1
ATOM 799 C CA . SER A 1 104 ? -17.630 -7.213 23.942 1.00 92.31 104 SER A CA 1
ATOM 800 C C . SER A 1 104 ? -16.770 -6.087 23.396 1.00 92.31 104 SER A C 1
ATOM 802 O O . SER A 1 104 ? -15.726 -6.342 22.800 1.00 92.31 104 SER A O 1
ATOM 804 N N . THR A 1 105 ? -17.157 -4.844 23.659 1.00 92.81 105 THR A N 1
ATOM 805 C CA . THR A 1 105 ? -16.400 -3.653 23.261 1.00 92.81 105 THR A CA 1
ATOM 806 C C . THR A 1 105 ? -15.979 -2.828 24.475 1.00 92.81 105 THR A C 1
ATOM 808 O O . THR A 1 105 ? -16.636 -2.841 25.515 1.00 92.81 105 THR A O 1
ATOM 811 N N . LYS A 1 106 ? -14.885 -2.077 24.362 1.00 93.44 106 LYS A N 1
ATOM 812 C CA . LYS A 1 106 ? -14.516 -1.005 25.297 1.00 93.44 106 LYS A CA 1
ATOM 813 C C . LYS A 1 106 ? -13.808 0.120 24.555 1.00 93.44 106 LYS A C 1
ATOM 815 O O . LYS A 1 106 ? -13.092 -0.144 23.594 1.00 93.44 106 LYS A O 1
ATOM 820 N N . LEU A 1 107 ? -13.985 1.354 25.014 1.00 95.81 107 LEU A N 1
ATOM 821 C CA . LEU A 1 107 ? -13.294 2.527 24.480 1.00 95.81 107 LEU A CA 1
ATOM 822 C C . LEU A 1 107 ? -12.112 2.881 25.391 1.00 95.81 107 LEU A C 1
ATOM 824 O O . LEU A 1 107 ? -12.296 3.018 26.597 1.00 95.81 107 LEU A O 1
ATOM 828 N N . LEU A 1 108 ? -10.913 3.015 24.820 1.00 96.25 108 LEU A N 1
ATOM 829 C CA . LEU A 1 108 ? -9.693 3.426 25.517 1.00 96.25 108 LEU A CA 1
ATOM 830 C C . LEU A 1 108 ? -9.127 4.681 24.852 1.00 96.25 108 LEU A C 1
ATOM 832 O O . LEU A 1 108 ? -8.925 4.691 23.639 1.00 96.25 108 LEU A O 1
ATOM 836 N N . ILE A 1 109 ? -8.836 5.722 25.635 1.00 96.81 109 ILE A N 1
ATOM 837 C CA . ILE A 1 109 ? -8.362 7.012 25.111 1.00 96.81 109 ILE A CA 1
ATOM 838 C C . ILE A 1 109 ? -7.009 7.383 25.719 1.00 96.81 109 ILE A C 1
ATOM 840 O O . ILE A 1 109 ? -6.890 7.596 26.928 1.00 96.81 109 ILE A O 1
ATOM 844 N N . GLY A 1 110 ? -6.005 7.531 24.859 1.00 95.75 110 GLY A N 1
ATOM 845 C CA . GLY A 1 110 ? -4.695 8.091 25.173 1.00 95.75 110 GLY A CA 1
ATOM 846 C C . GLY A 1 110 ? -4.492 9.484 24.581 1.00 95.75 110 GLY A C 1
ATOM 847 O O . GLY A 1 110 ? -5.108 9.854 23.584 1.00 95.75 110 GLY A O 1
ATOM 848 N N . THR A 1 111 ? -3.586 10.246 25.188 1.00 95.06 111 THR A N 1
ATOM 849 C CA . THR A 1 111 ? -3.124 11.556 24.705 1.00 95.06 111 THR A CA 1
ATOM 850 C C . THR A 1 111 ? -1.597 11.609 24.754 1.00 95.06 111 THR A C 1
ATOM 852 O O . THR A 1 111 ? -0.956 10.760 25.383 1.00 95.06 111 THR A O 1
ATOM 855 N N . ASN A 1 112 ? -0.990 12.558 24.042 1.00 87.06 112 ASN A N 1
ATOM 856 C CA . ASN A 1 112 ? 0.456 12.770 24.101 1.00 87.06 112 ASN A CA 1
ATOM 857 C C . ASN A 1 112 ? 0.826 13.658 25.293 1.00 87.06 112 ASN A C 1
ATOM 859 O O . ASN A 1 112 ? 0.120 14.619 25.609 1.00 87.06 112 ASN A O 1
ATOM 863 N N . GLU A 1 113 ? 1.979 13.392 25.905 1.00 79.62 113 GLU A N 1
ATOM 864 C CA . GLU A 1 113 ? 2.561 14.308 26.886 1.00 79.62 113 GLU A CA 1
ATOM 865 C C . GLU A 1 113 ? 2.802 15.683 26.247 1.00 79.62 113 GLU A C 1
ATOM 867 O O . GLU A 1 113 ? 3.311 15.796 25.129 1.00 79.62 113 GLU A O 1
ATOM 872 N N . GLY A 1 114 ? 2.383 16.744 26.941 1.00 76.44 114 GLY A N 1
ATOM 873 C CA . GLY A 1 114 ? 2.530 18.120 26.461 1.00 76.44 114 GLY A CA 1
ATOM 874 C C . GLY A 1 114 ? 1.730 18.465 25.197 1.00 76.44 114 GLY A C 1
ATOM 875 O O . GLY A 1 114 ? 1.972 19.519 24.618 1.00 76.44 114 GLY A O 1
ATOM 876 N N . ASN A 1 115 ? 0.797 17.609 24.759 1.00 77.44 115 ASN A N 1
ATOM 877 C CA . ASN A 1 115 ? -0.014 17.805 23.550 1.00 77.44 115 ASN A CA 1
ATOM 878 C C . ASN A 1 115 ? 0.805 17.935 22.244 1.00 77.44 115 ASN A C 1
ATOM 880 O O . ASN A 1 115 ? 0.380 18.578 21.285 1.00 77.44 115 ASN A O 1
AT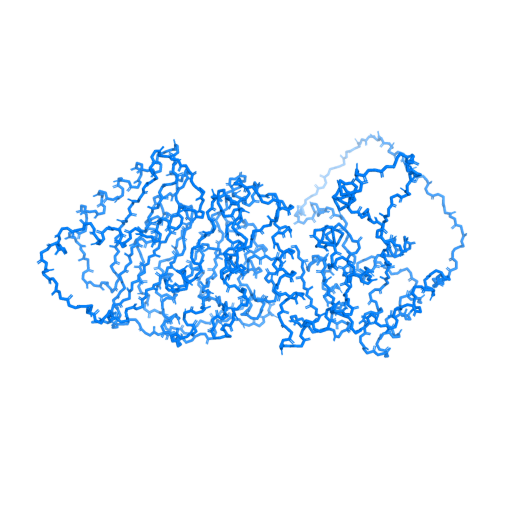OM 884 N N . ILE A 1 116 ? 2.007 17.350 22.200 1.00 83.38 116 ILE A N 1
ATOM 885 C CA . ILE A 1 116 ? 2.912 17.447 21.046 1.00 83.38 116 ILE A CA 1
ATOM 886 C C . ILE A 1 116 ? 2.575 16.354 20.030 1.00 83.38 116 ILE A C 1
ATOM 888 O O . ILE A 1 116 ? 2.688 15.175 20.350 1.00 83.38 116 ILE A O 1
ATOM 892 N N . SER A 1 117 ? 2.225 16.722 18.793 1.00 86.56 117 SER A N 1
ATOM 893 C CA . SER A 1 117 ? 1.981 15.760 17.705 1.00 86.56 117 SER A CA 1
ATOM 894 C C . SER A 1 117 ? 3.251 15.000 17.303 1.00 86.56 117 SER A C 1
ATOM 896 O O . SER A 1 117 ? 4.300 15.594 17.001 1.00 86.56 117 SER A O 1
ATOM 898 N N . LEU A 1 118 ? 3.129 13.674 17.239 1.00 85.81 118 LEU A N 1
ATOM 899 C CA . LEU A 1 118 ? 4.177 12.737 16.827 1.00 85.81 118 LEU A CA 1
ATOM 900 C C . LEU A 1 118 ? 3.917 12.149 15.428 1.00 85.81 118 LEU A C 1
ATOM 902 O O . LEU A 1 118 ? 4.736 11.385 14.913 1.00 85.81 118 LEU A O 1
ATOM 906 N N . GLY A 1 119 ? 2.824 12.558 14.784 1.00 90.31 119 GLY A N 1
ATOM 907 C CA . GLY A 1 119 ? 2.371 12.063 13.494 1.00 90.31 119 GLY A CA 1
ATOM 908 C C . GLY A 1 119 ? 1.547 10.783 13.626 1.00 90.31 119 GLY A C 1
ATOM 909 O O . GLY A 1 119 ? 1.609 10.066 14.629 1.00 90.31 119 GLY A O 1
ATOM 910 N N . ALA A 1 120 ? 0.804 10.464 12.566 1.00 92.06 120 ALA A N 1
ATOM 911 C CA . ALA A 1 120 ? -0.141 9.351 12.554 1.00 92.06 120 ALA A CA 1
ATOM 912 C C . ALA A 1 120 ? 0.520 7.993 12.868 1.00 92.06 120 ALA A C 1
ATOM 914 O O . ALA A 1 120 ? -0.043 7.194 13.610 1.00 92.06 120 ALA A O 1
ATOM 915 N N . GLY A 1 121 ? 1.750 7.751 12.396 1.00 93.31 121 GLY A N 1
ATOM 916 C CA . GLY A 1 121 ? 2.516 6.547 12.746 1.00 93.31 121 GLY A CA 1
ATOM 917 C C . GLY A 1 121 ? 2.768 6.406 14.254 1.00 93.31 121 GLY A C 1
ATOM 918 O O . GLY A 1 121 ? 2.477 5.362 14.835 1.00 93.31 121 GLY A O 1
ATOM 919 N N . GLY A 1 122 ? 3.230 7.475 14.912 1.00 92.81 122 GLY A N 1
ATOM 920 C CA . GLY A 1 122 ? 3.430 7.475 16.364 1.00 92.81 122 GLY A CA 1
ATOM 921 C C . GLY A 1 122 ? 2.112 7.333 17.131 1.00 92.81 122 GLY A C 1
ATOM 922 O O . GLY A 1 122 ? 2.039 6.592 18.112 1.00 92.81 122 GLY A O 1
ATOM 923 N N . ALA A 1 123 ? 1.051 7.994 16.662 1.00 95.31 123 ALA A N 1
ATOM 924 C CA . ALA A 1 123 ? -0.280 7.864 17.247 1.00 95.31 123 ALA A CA 1
ATOM 925 C C . ALA A 1 123 ? -0.776 6.409 17.213 1.00 95.31 123 ALA A C 1
ATOM 927 O O . ALA A 1 123 ? -1.209 5.883 18.237 1.00 95.31 123 ALA A O 1
ATOM 928 N N . ARG A 1 124 ? -0.608 5.718 16.076 1.00 96.94 124 ARG A N 1
ATOM 929 C CA . ARG A 1 124 ? -0.938 4.291 15.933 1.00 96.94 124 ARG A CA 1
ATOM 930 C C . ARG A 1 124 ? -0.114 3.404 16.866 1.00 96.94 124 ARG A C 1
ATOM 932 O O . ARG A 1 124 ? -0.676 2.504 17.484 1.00 96.94 124 ARG A O 1
ATOM 939 N N . ASN A 1 125 ? 1.185 3.668 17.021 1.00 96.31 125 ASN A N 1
ATOM 940 C CA . ASN A 1 125 ? 2.035 2.916 17.953 1.00 96.31 125 ASN A CA 1
ATOM 941 C C . ASN A 1 125 ? 1.558 3.045 19.404 1.00 96.31 125 ASN A C 1
ATOM 943 O O . ASN A 1 125 ? 1.480 2.048 20.120 1.00 96.31 125 ASN A O 1
ATOM 947 N N . ARG A 1 126 ? 1.207 4.261 19.842 1.00 96.25 126 ARG A N 1
ATOM 948 C CA . ARG A 1 126 ? 0.705 4.491 21.204 1.00 96.25 126 ARG A CA 1
ATOM 949 C C . ARG A 1 126 ? -0.683 3.901 21.413 1.00 96.25 126 ARG A C 1
ATOM 951 O O . ARG A 1 126 ? -0.877 3.250 22.436 1.00 96.25 126 ARG A O 1
ATOM 958 N N . ALA A 1 127 ? -1.587 4.047 20.441 1.00 97.62 127 ALA A N 1
ATOM 959 C CA . ALA A 1 127 ? -2.895 3.395 20.448 1.00 97.62 127 ALA A CA 1
ATOM 960 C C . ALA A 1 127 ? -2.763 1.870 20.595 1.00 97.62 127 ALA A C 1
ATOM 962 O O . ALA A 1 127 ? -3.414 1.279 21.451 1.00 97.62 127 ALA A O 1
ATOM 963 N N . ALA A 1 128 ? -1.842 1.243 19.855 1.00 97.44 128 ALA A N 1
ATOM 964 C CA . ALA A 1 128 ? -1.586 -0.195 19.943 1.00 97.44 128 ALA A CA 1
ATOM 965 C C . ALA A 1 128 ? -1.042 -0.661 21.304 1.00 97.44 128 ALA A C 1
ATOM 967 O O . ALA A 1 128 ? -1.042 -1.860 21.568 1.00 97.44 128 ALA A O 1
ATOM 968 N N . ALA A 1 129 ? -0.575 0.251 22.161 1.00 96.44 129 ALA A N 1
ATOM 969 C CA . ALA A 1 129 ? -0.101 -0.046 23.511 1.00 96.44 129 ALA A CA 1
ATOM 970 C C . ALA A 1 129 ? -1.122 0.315 24.610 1.00 96.44 129 ALA A C 1
ATOM 972 O O . ALA A 1 129 ? -0.842 0.099 25.789 1.00 96.44 129 ALA A O 1
ATOM 973 N N . LEU A 1 130 ? -2.282 0.898 24.272 1.00 96.12 130 LEU A N 1
ATOM 974 C CA . LEU A 1 130 ? -3.223 1.417 25.274 1.00 96.12 130 LEU A CA 1
ATOM 975 C C . LEU A 1 130 ? -3.821 0.322 26.151 1.00 96.12 130 LEU A C 1
ATOM 977 O O . LEU A 1 130 ? -3.835 0.488 27.370 1.00 96.12 130 LEU A O 1
ATOM 981 N N . ARG A 1 131 ? -4.271 -0.794 25.561 1.00 95.12 131 ARG A N 1
ATOM 982 C CA . ARG A 1 131 ? -4.851 -1.912 26.321 1.00 95.12 131 ARG A CA 1
ATOM 983 C C . ARG A 1 131 ? -3.880 -2.411 27.393 1.00 95.12 131 ARG A C 1
ATOM 985 O O . ARG A 1 131 ? -4.225 -2.425 28.567 1.00 95.12 131 ARG A O 1
ATOM 992 N N . GLU A 1 132 ? -2.641 -2.703 27.004 1.00 93.31 132 GLU A N 1
ATOM 993 C CA . GLU A 1 132 ? -1.588 -3.176 27.913 1.00 93.31 132 GLU A CA 1
ATOM 994 C C . GLU A 1 132 ? -1.255 -2.155 29.011 1.00 93.31 132 GLU A C 1
ATOM 996 O O . GLU A 1 132 ? -1.041 -2.526 30.163 1.00 93.31 132 GLU A O 1
ATOM 1001 N N . LYS A 1 133 ? -1.227 -0.855 28.690 1.00 91.06 133 LYS A N 1
ATOM 1002 C CA . LYS A 1 133 ? -0.996 0.203 29.689 1.00 91.06 133 LYS A CA 1
ATOM 1003 C C . LYS A 1 133 ? -2.111 0.278 30.728 1.00 91.06 133 LYS A C 1
ATOM 1005 O O . LYS A 1 133 ? -1.819 0.484 31.902 1.00 91.06 133 LYS A O 1
ATOM 1010 N N . VAL A 1 134 ? -3.367 0.145 30.307 1.00 87.94 134 VAL A N 1
ATOM 1011 C CA . VAL A 1 134 ? -4.523 0.180 31.213 1.00 87.94 134 VAL A CA 1
ATOM 1012 C C . VAL A 1 134 ? -4.536 -1.056 32.107 1.00 87.94 134 VAL A C 1
ATOM 1014 O O . VAL A 1 134 ? -4.653 -0.911 33.322 1.00 87.94 134 VAL A O 1
ATOM 1017 N N . ASP A 1 135 ? -4.315 -2.238 31.531 1.00 84.38 135 ASP A N 1
ATOM 1018 C CA . ASP A 1 135 ? -4.287 -3.502 32.274 1.00 84.38 135 ASP A CA 1
ATOM 1019 C C . ASP A 1 135 ? -3.134 -3.528 33.310 1.00 84.38 135 ASP A C 1
ATOM 1021 O O . ASP A 1 135 ? -3.296 -4.032 34.419 1.00 84.38 135 ASP A O 1
ATOM 1025 N N . ASN A 1 136 ? -1.984 -2.908 33.009 1.00 80.31 136 ASN A N 1
ATOM 1026 C CA . ASN A 1 136 ? -0.869 -2.775 33.962 1.00 80.31 136 ASN A CA 1
ATOM 1027 C C . ASN A 1 136 ? -1.118 -1.746 35.084 1.00 80.31 136 ASN A C 1
ATOM 1029 O O . ASN A 1 136 ? -0.481 -1.819 36.136 1.00 80.31 136 ASN A O 1
ATOM 1033 N N . ASN A 1 137 ? -2.004 -0.770 34.863 1.00 72.44 137 ASN A N 1
ATOM 1034 C CA . ASN A 1 137 ? -2.309 0.292 35.827 1.00 72.44 137 ASN A CA 1
ATOM 1035 C C . ASN A 1 137 ? -3.480 -0.049 36.759 1.00 72.44 137 ASN A C 1
ATOM 1037 O O . ASN A 1 137 ? -3.641 0.624 37.776 1.00 72.44 137 ASN A O 1
ATOM 1041 N N . SER A 1 138 ? -4.291 -1.067 36.451 1.00 62.66 138 SER A N 1
ATOM 1042 C CA . SER A 1 138 ? -5.329 -1.537 37.372 1.00 62.66 138 SER A CA 1
ATOM 1043 C C . SER A 1 138 ? -4.706 -2.163 38.627 1.00 62.66 138 SER A C 1
ATOM 1045 O O . SER A 1 138 ? -3.928 -3.114 38.543 1.00 62.66 138 SER A O 1
ATOM 1047 N N . ASP A 1 139 ? -5.051 -1.626 39.803 1.00 48.09 139 ASP A N 1
ATOM 1048 C CA . ASP A 1 139 ? -4.487 -2.018 41.107 1.00 48.09 139 ASP A CA 1
ATOM 1049 C C . ASP A 1 139 ? -4.773 -3.479 41.516 1.00 48.09 139 ASP A C 1
ATOM 1051 O O . ASP A 1 139 ? -4.107 -3.997 42.415 1.00 48.09 139 ASP A O 1
ATOM 1055 N N . ASP A 1 140 ? -5.665 -4.185 40.813 1.00 46.72 140 ASP A N 1
ATOM 1056 C CA . ASP A 1 140 ? -5.966 -5.610 41.039 1.00 46.72 140 ASP A CA 1
ATOM 1057 C C . ASP A 1 140 ? -4.757 -6.539 40.811 1.00 46.72 140 ASP A C 1
ATOM 1059 O O . ASP A 1 140 ? -4.716 -7.654 41.327 1.00 46.72 140 ASP A O 1
ATOM 1063 N N . CYS A 1 141 ? -3.718 -6.083 40.099 1.00 43.47 141 CYS A N 1
ATOM 1064 C CA . CYS A 1 141 ? -2.507 -6.876 39.873 1.00 43.47 141 CYS A CA 1
ATOM 1065 C C . CYS A 1 141 ? -1.381 -6.613 40.899 1.00 43.47 141 CYS A C 1
ATOM 1067 O O . CYS A 1 141 ? -0.344 -7.278 40.857 1.00 43.47 141 CYS A O 1
ATOM 1069 N N . LYS A 1 142 ? -1.549 -5.673 41.846 1.00 41.81 142 LYS A N 1
ATOM 1070 C CA . LYS A 1 142 ? -0.519 -5.359 42.863 1.00 41.81 142 LYS A CA 1
ATOM 1071 C C . LYS A 1 142 ? -0.602 -6.220 44.129 1.00 41.81 142 LYS A C 1
ATOM 1073 O O . LYS A 1 142 ? 0.286 -6.134 44.976 1.00 41.81 142 LYS A O 1
ATOM 1078 N N . GLN A 1 143 ? -1.614 -7.082 44.249 1.00 36.88 143 GLN A N 1
ATOM 1079 C CA . GLN A 1 143 ? -1.779 -8.016 45.368 1.00 36.88 143 GLN A CA 1
ATOM 1080 C C . GLN A 1 143 ? -1.843 -9.482 44.923 1.00 36.88 143 GLN A C 1
ATOM 1082 O O . GLN A 1 143 ? -2.675 -10.244 45.392 1.00 36.88 143 GLN A O 1
ATOM 1087 N N . THR A 1 144 ? -0.921 -9.938 44.077 1.00 34.56 144 THR A N 1
ATOM 1088 C CA . THR A 1 144 ? -0.533 -11.355 44.122 1.00 34.56 144 THR A CA 1
ATOM 1089 C C . THR A 1 144 ? 0.982 -11.482 44.055 1.00 34.56 144 THR A C 1
ATOM 1091 O O . THR A 1 144 ? 1.667 -11.056 43.132 1.00 34.56 144 THR A O 1
ATOM 1094 N N . THR A 1 145 ? 1.515 -12.033 45.137 1.00 36.22 145 THR A N 1
ATOM 1095 C CA . THR A 1 145 ? 2.892 -12.476 45.315 1.00 36.22 145 THR A CA 1
ATOM 1096 C C . THR A 1 145 ? 3.420 -13.233 44.101 1.00 36.22 145 THR A C 1
ATOM 1098 O O . THR A 1 145 ? 2.691 -14.064 43.563 1.00 36.22 145 THR A O 1
ATOM 1101 N N . ARG A 1 146 ? 4.706 -13.000 43.769 1.00 40.53 146 ARG A N 1
ATOM 1102 C CA . ARG A 1 146 ? 5.634 -13.890 43.035 1.00 40.53 146 ARG A CA 1
ATOM 1103 C C . ARG A 1 146 ? 5.045 -15.285 42.783 1.00 40.53 146 ARG A C 1
ATOM 1105 O O . ARG A 1 146 ? 5.324 -16.234 43.510 1.00 40.53 146 ARG A O 1
ATOM 1112 N N . SER A 1 147 ? 4.252 -15.400 41.733 1.00 33.06 147 SER A N 1
ATOM 1113 C CA . SER A 1 147 ? 3.940 -16.667 41.101 1.00 33.06 147 SER A CA 1
ATOM 1114 C C . SER A 1 147 ? 4.637 -16.630 39.752 1.00 33.06 147 SER A C 1
ATOM 1116 O O . SER A 1 147 ? 4.772 -15.582 39.120 1.00 33.06 147 SER A O 1
ATOM 1118 N N . GLN A 1 148 ? 5.239 -17.763 39.415 1.00 32.91 148 GLN A N 1
ATOM 1119 C CA . GLN A 1 148 ? 5.995 -17.991 38.192 1.00 32.91 148 GLN A CA 1
ATOM 1120 C C . GLN A 1 148 ? 5.233 -17.517 36.948 1.00 32.91 148 GLN A C 1
ATOM 1122 O O . GLN A 1 148 ? 4.011 -17.407 37.022 1.00 32.91 148 GLN A O 1
ATOM 1127 N N . PRO A 1 149 ? 5.916 -17.254 35.812 1.00 35.16 149 PRO A N 1
ATOM 1128 C CA . PRO A 1 149 ? 5.237 -16.911 34.569 1.00 35.16 149 PRO A CA 1
ATOM 1129 C C . PRO A 1 149 ? 4.200 -17.993 34.277 1.00 35.16 149 PRO A C 1
ATOM 1131 O O . PRO A 1 149 ? 4.549 -19.115 33.907 1.00 35.16 149 PRO A O 1
ATOM 1134 N N . SER A 1 150 ? 2.927 -17.666 34.500 1.00 33.19 150 SER A N 1
ATOM 1135 C CA . SER A 1 150 ? 1.831 -18.479 34.019 1.00 33.19 150 SER A CA 1
ATOM 1136 C C . SER A 1 150 ? 2.044 -18.579 32.519 1.00 33.19 150 SER A C 1
ATOM 1138 O O . SER A 1 150 ? 2.282 -17.579 31.838 1.00 33.19 150 SER A O 1
ATOM 1140 N N . THR A 1 151 ? 2.082 -19.808 32.021 1.00 34.59 151 THR A N 1
ATOM 1141 C CA . THR A 1 151 ? 2.073 -20.108 30.596 1.00 34.59 151 THR A CA 1
ATOM 1142 C C . THR A 1 151 ? 0.944 -19.291 29.983 1.00 34.59 151 THR A C 1
ATOM 1144 O O . THR A 1 151 ? -0.223 -19.602 30.216 1.00 34.59 151 THR A O 1
ATOM 1147 N N . LYS A 1 152 ? 1.292 -18.184 29.318 1.00 44.03 152 LYS A N 1
ATOM 1148 C CA . LYS A 1 152 ? 0.351 -17.265 28.682 1.00 44.03 152 LYS A CA 1
ATOM 1149 C C . LYS A 1 152 ? -0.446 -18.137 27.717 1.00 44.03 152 LYS A C 1
ATOM 1151 O O . LYS A 1 152 ? 0.124 -18.598 26.735 1.00 44.03 152 LYS A O 1
ATOM 1156 N N . GLU A 1 153 ? -1.690 -18.481 28.057 1.00 46.78 153 GLU A N 1
ATOM 1157 C CA . GLU A 1 153 ? -2.551 -19.210 27.128 1.00 46.78 153 GLU A CA 1
ATOM 1158 C C . GLU A 1 153 ? -2.527 -18.426 25.814 1.00 46.78 153 GLU A C 1
ATOM 1160 O O . GLU A 1 153 ? -2.739 -17.209 25.828 1.00 46.78 153 GLU A O 1
ATOM 1165 N N . ASP A 1 154 ? -2.178 -19.106 24.715 1.00 53.97 154 ASP A N 1
ATOM 1166 C CA . ASP A 1 154 ? -2.094 -18.551 23.362 1.00 53.97 154 ASP A CA 1
ATOM 1167 C C . ASP A 1 154 ? -3.480 -18.040 22.939 1.00 53.97 154 ASP A C 1
ATOM 1169 O O . ASP A 1 154 ? -4.255 -18.699 22.240 1.00 53.97 154 ASP A O 1
ATOM 1173 N N . CYS A 1 155 ? -3.837 -16.853 23.418 1.00 74.44 155 CYS A N 1
ATOM 1174 C CA . CYS A 1 155 ? -4.992 -16.120 22.954 1.00 74.44 155 CYS A CA 1
ATOM 1175 C C . CYS A 1 155 ? -4.589 -15.407 21.668 1.00 74.44 155 CYS A C 1
ATOM 1177 O O . CYS A 1 155 ? -3.624 -14.642 21.622 1.00 74.44 155 CYS A O 1
ATOM 1179 N N . ASP A 1 156 ? -5.334 -15.674 20.599 1.00 93.62 156 ASP A N 1
ATOM 1180 C CA . ASP A 1 156 ? -5.149 -14.920 19.373 1.00 93.62 156 ASP A CA 1
ATOM 1181 C C . ASP A 1 156 ? -5.444 -13.455 19.635 1.00 93.62 156 ASP A C 1
ATOM 1183 O O . ASP A 1 156 ? -6.522 -13.089 20.115 1.00 93.62 156 ASP A O 1
ATOM 1187 N N . TYR A 1 157 ? -4.466 -12.635 19.283 1.00 97.19 157 TYR A N 1
ATOM 1188 C CA . TYR A 1 157 ? -4.505 -11.210 19.496 1.00 97.19 157 TYR A CA 1
ATOM 1189 C C . TYR A 1 157 ? -4.240 -10.518 18.167 1.00 97.19 157 TYR A C 1
ATOM 1191 O O . TYR A 1 157 ? -3.179 -10.688 17.561 1.00 97.19 157 TYR A O 1
ATOM 1199 N N . PHE A 1 158 ? -5.225 -9.756 17.704 1.00 98.56 158 PHE A N 1
ATOM 1200 C CA . PHE A 1 158 ? -5.182 -9.043 16.440 1.00 98.56 158 PHE A CA 1
ATOM 1201 C C . PHE A 1 158 ? -5.213 -7.533 16.633 1.00 98.56 158 PHE A C 1
ATOM 1203 O O . PHE A 1 158 ? -5.843 -7.007 17.547 1.00 98.56 158 PHE A O 1
ATOM 1210 N N . VAL A 1 159 ? -4.562 -6.844 15.706 1.00 98.50 159 VAL A N 1
ATOM 1211 C CA . VAL A 1 159 ? -4.592 -5.393 15.560 1.00 98.50 159 VAL A CA 1
ATOM 1212 C C . VAL A 1 159 ? -5.360 -5.077 14.282 1.00 98.50 159 VAL A C 1
ATOM 1214 O O . VAL A 1 159 ? -5.063 -5.641 13.228 1.00 98.50 159 VAL A O 1
ATOM 1217 N N . CYS A 1 160 ? -6.346 -4.191 14.375 1.00 98.62 160 CYS A N 1
ATOM 1218 C CA . CYS A 1 160 ? -7.214 -3.757 13.287 1.00 98.62 160 CYS A CA 1
ATOM 1219 C C . CYS A 1 160 ? -7.072 -2.242 13.105 1.00 98.62 160 CYS A C 1
ATOM 1221 O O . CYS A 1 160 ? -7.278 -1.489 14.045 1.00 98.62 160 CYS A O 1
ATOM 1223 N N . MET A 1 161 ? -6.717 -1.771 11.914 1.00 98.44 161 MET A N 1
ATOM 1224 C CA . MET A 1 161 ? -6.518 -0.338 11.662 1.00 98.44 161 MET A CA 1
ATOM 1225 C C . MET A 1 161 ? -7.843 0.349 11.314 1.00 98.44 161 MET A C 1
ATOM 1227 O O . MET A 1 161 ? -8.669 -0.239 10.611 1.00 98.44 161 MET A O 1
ATOM 1231 N N . LEU A 1 162 ? -8.024 1.590 11.763 1.00 98.19 162 LEU A N 1
ATOM 1232 C CA . LEU A 1 162 ? -9.151 2.458 11.420 1.00 98.19 162 LEU A CA 1
ATOM 1233 C C . LEU A 1 162 ? -8.691 3.919 11.498 1.00 98.19 162 LEU A C 1
ATOM 1235 O O . LEU A 1 162 ? -8.203 4.338 12.540 1.00 98.19 162 LEU A O 1
ATOM 1239 N N . ASP A 1 163 ? -8.832 4.696 10.426 1.00 96.75 163 ASP A N 1
ATOM 1240 C CA . ASP A 1 163 ? -8.525 6.130 10.494 1.00 96.75 163 ASP A CA 1
ATOM 1241 C C . ASP A 1 163 ? -9.706 6.895 11.119 1.00 96.75 163 ASP A C 1
ATOM 1243 O O . ASP A 1 163 ? -10.860 6.477 11.012 1.00 96.75 163 ASP A O 1
ATOM 1247 N N . SER A 1 164 ? -9.421 8.008 11.806 1.00 96.75 164 SER A N 1
ATOM 1248 C CA . SER A 1 164 ? -10.394 8.761 12.621 1.00 96.75 164 SER A CA 1
ATOM 1249 C C . SER A 1 164 ? -11.584 9.354 11.853 1.00 96.75 164 SER A C 1
ATOM 1251 O O . SER A 1 164 ? -12.518 9.881 12.463 1.00 96.75 164 SER A O 1
ATOM 1253 N N . ASP A 1 165 ? -11.561 9.300 10.527 1.00 95.38 165 ASP A N 1
ATOM 1254 C CA . ASP A 1 165 ? -12.586 9.837 9.640 1.00 95.38 165 ASP A CA 1
ATOM 1255 C C . ASP A 1 165 ? -13.282 8.808 8.745 1.00 95.38 165 ASP A C 1
ATOM 1257 O O . ASP A 1 165 ? -14.165 9.179 7.960 1.00 95.38 165 ASP A O 1
ATOM 1261 N N . ASP A 1 166 ? -12.951 7.531 8.911 1.00 96.94 166 ASP A N 1
ATOM 1262 C CA . ASP A 1 166 ? -13.559 6.430 8.182 1.00 96.94 166 ASP A CA 1
ATOM 1263 C C . ASP A 1 166 ? -14.577 5.648 9.029 1.00 96.94 166 ASP A C 1
ATOM 1265 O O . ASP A 1 166 ? -14.590 5.718 10.252 1.00 96.94 166 ASP A O 1
ATOM 1269 N N . VAL A 1 167 ? -15.432 4.847 8.385 1.00 97.88 167 VAL A N 1
ATOM 1270 C CA . VAL A 1 167 ? -16.524 4.125 9.065 1.00 97.88 167 VAL A CA 1
ATOM 1271 C C . VAL A 1 167 ? -16.443 2.628 8.773 1.00 97.88 167 VAL A C 1
ATOM 1273 O O . VAL A 1 167 ? -16.422 2.209 7.612 1.00 97.88 167 VAL A O 1
ATOM 1276 N N . MET A 1 168 ? -16.405 1.800 9.818 1.00 97.25 168 MET A N 1
ATOM 1277 C CA . MET A 1 168 ? -16.448 0.342 9.677 1.00 97.25 168 MET A CA 1
ATOM 1278 C C . MET A 1 168 ? -17.862 -0.113 9.320 1.00 97.25 168 MET A C 1
ATOM 1280 O O . MET A 1 168 ? -18.839 0.351 9.903 1.00 97.25 168 MET A O 1
ATOM 1284 N N . HIS A 1 169 ? -17.992 -1.080 8.408 1.00 96.81 169 HIS A N 1
ATOM 1285 C CA . HIS A 1 169 ? -19.265 -1.794 8.293 1.00 96.81 169 HIS A CA 1
ATOM 1286 C C . HIS A 1 169 ? -19.458 -2.736 9.497 1.00 96.81 169 HIS A C 1
ATOM 1288 O O . HIS A 1 169 ? -18.465 -3.210 10.061 1.00 96.81 169 HIS A O 1
ATOM 1294 N N . PRO A 1 170 ? -20.706 -3.058 9.892 1.00 95.38 170 PRO A N 1
ATOM 1295 C CA . PRO A 1 170 ? -20.992 -3.709 11.179 1.00 95.38 170 PRO A CA 1
ATOM 1296 C C . PRO A 1 170 ? -20.429 -5.128 11.355 1.00 95.38 170 PRO A C 1
ATOM 1298 O O . PRO A 1 170 ? -20.343 -5.629 12.472 1.00 95.38 170 PRO A O 1
ATOM 1301 N N . HIS A 1 171 ? -20.057 -5.799 10.260 1.00 95.12 171 HIS A N 1
ATOM 1302 C CA . HIS A 1 171 ? -19.582 -7.192 10.273 1.00 95.12 171 HIS A CA 1
ATOM 1303 C C . HIS A 1 171 ? -18.080 -7.326 10.022 1.00 95.12 171 HIS A C 1
ATOM 1305 O O . HIS A 1 171 ? -17.587 -8.444 9.847 1.00 95.12 171 HIS A O 1
ATOM 1311 N N . ARG A 1 172 ? -17.341 -6.210 9.953 1.00 97.50 172 ARG A N 1
ATOM 1312 C CA . ARG A 1 172 ? -15.924 -6.220 9.570 1.00 97.50 172 ARG A CA 1
ATOM 1313 C C . ARG A 1 172 ? -15.099 -7.103 10.501 1.00 97.50 172 ARG A C 1
ATOM 1315 O O . ARG A 1 172 ? -14.379 -7.975 10.012 1.00 97.50 172 ARG A O 1
ATOM 1322 N N . ILE A 1 173 ? -15.239 -6.929 11.818 1.00 98.12 173 ILE A N 1
ATOM 1323 C CA . ILE A 1 173 ? -14.503 -7.741 12.798 1.00 98.12 173 ILE A CA 1
ATOM 1324 C C . ILE A 1 173 ? -14.844 -9.224 12.641 1.00 98.12 173 ILE A C 1
ATOM 1326 O O . ILE A 1 173 ? -13.937 -10.047 12.537 1.00 98.12 173 ILE A O 1
ATOM 1330 N N . ALA A 1 174 ? -16.127 -9.574 12.531 1.00 96.75 174 ALA A N 1
ATOM 1331 C CA . ALA A 1 174 ? -16.547 -10.965 12.377 1.00 96.75 174 ALA A CA 1
ATOM 1332 C C . ALA A 1 174 ? -15.942 -11.625 11.123 1.00 96.75 174 ALA A C 1
ATOM 1334 O O . ALA A 1 174 ? -15.379 -12.718 11.210 1.00 96.75 174 ALA A O 1
ATOM 1335 N N . HIS A 1 175 ? -15.990 -10.957 9.965 1.00 96.88 175 HIS A N 1
ATOM 1336 C CA . HIS A 1 175 ? -15.432 -11.496 8.722 1.00 96.88 175 HIS A CA 1
ATOM 1337 C C . HIS A 1 175 ? -13.909 -11.650 8.767 1.00 96.88 175 HIS A C 1
ATOM 1339 O O . HIS A 1 175 ? -13.396 -12.705 8.384 1.00 96.88 175 HIS A O 1
ATOM 1345 N N . GLN A 1 176 ? -13.179 -10.638 9.244 1.00 97.75 176 GLN A N 1
ATOM 1346 C CA . GLN A 1 176 ? -11.717 -10.705 9.287 1.00 97.75 176 GLN A CA 1
ATOM 1347 C C . GLN A 1 176 ? -11.227 -11.750 10.303 1.00 97.75 176 GLN A C 1
ATOM 1349 O O . GLN A 1 176 ? -10.346 -12.545 9.974 1.00 97.75 176 GLN A O 1
ATOM 1354 N N . ILE A 1 177 ? -11.853 -11.843 11.483 1.00 97.88 177 ILE A N 1
ATOM 1355 C CA . ILE A 1 177 ? -11.523 -12.865 12.491 1.00 97.88 177 ILE A CA 1
ATOM 1356 C C . ILE A 1 177 ? -11.850 -14.272 11.993 1.00 97.88 177 ILE A C 1
ATOM 1358 O O . ILE A 1 177 ? -11.041 -15.183 12.163 1.00 97.88 177 ILE A O 1
ATOM 1362 N N . SER A 1 178 ? -12.992 -14.462 11.329 1.00 96.81 178 SER A N 1
ATOM 1363 C CA . SER A 1 178 ? -13.365 -15.763 10.764 1.00 96.81 178 SER A CA 1
ATOM 1364 C C . SER A 1 178 ? -12.320 -16.281 9.770 1.00 96.81 178 SER A C 1
ATOM 1366 O O . SER A 1 178 ? -11.972 -17.462 9.809 1.00 96.81 178 SER A O 1
ATOM 1368 N N . VAL A 1 179 ? -11.770 -15.405 8.923 1.00 96.38 179 VAL A N 1
ATOM 1369 C CA . VAL A 1 179 ? -10.689 -15.761 7.992 1.00 96.38 179 VAL A CA 1
ATOM 1370 C C . VAL A 1 179 ? -9.372 -15.999 8.728 1.00 96.38 179 VAL A C 1
ATOM 1372 O O . VAL A 1 179 ? -8.744 -17.027 8.494 1.00 96.38 179 VAL A O 1
ATOM 1375 N N . MET A 1 180 ? -8.971 -15.123 9.659 1.00 97.56 180 MET A N 1
ATOM 1376 C CA . MET A 1 180 ? -7.744 -15.314 10.450 1.00 97.56 180 MET A CA 1
ATOM 1377 C C . MET A 1 180 ? -7.735 -16.663 11.183 1.00 97.56 180 MET A C 1
ATOM 1379 O O . MET A 1 180 ? -6.721 -17.363 11.190 1.00 97.56 180 MET A O 1
ATOM 1383 N N . LEU A 1 181 ? -8.872 -17.057 11.761 1.00 96.00 181 LEU A N 1
ATOM 1384 C CA . LEU A 1 181 ? -9.040 -18.333 12.458 1.00 96.00 181 LEU A CA 1
ATOM 1385 C C . LEU A 1 181 ? -9.103 -19.548 11.521 1.00 96.00 181 LEU A C 1
ATOM 1387 O O . LEU A 1 181 ? -8.874 -20.671 11.968 1.00 96.00 181 LEU A O 1
ATOM 1391 N N . GLY A 1 182 ? -9.388 -19.339 10.234 1.00 94.44 182 GLY A N 1
ATOM 1392 C CA . GLY A 1 182 ? -9.341 -20.376 9.204 1.00 94.44 182 GLY A CA 1
ATOM 1393 C C . GLY A 1 182 ? -7.925 -20.746 8.749 1.00 94.44 182 GLY A C 1
ATOM 1394 O O . GLY A 1 182 ? -7.760 -21.792 8.119 1.00 94.44 182 GLY A O 1
ATOM 1395 N N . LEU A 1 183 ? -6.928 -19.918 9.074 1.00 94.50 183 LEU A N 1
ATOM 1396 C CA . LEU A 1 183 ? -5.520 -20.084 8.700 1.00 94.50 183 LEU A CA 1
ATOM 1397 C C . LEU A 1 183 ? -4.713 -20.804 9.784 1.00 94.50 183 LEU A C 1
ATOM 1399 O O . LEU A 1 183 ? -5.058 -20.748 10.972 1.00 94.50 183 LEU A O 1
ATOM 1403 N N . SER A 1 184 ? -3.597 -21.420 9.381 1.00 93.31 184 SER A N 1
ATOM 1404 C CA . SER A 1 184 ? -2.606 -21.935 10.330 1.00 93.31 184 SER A CA 1
ATOM 1405 C C . SER A 1 184 ? -1.973 -20.796 11.153 1.00 93.31 184 SER A C 1
ATOM 1407 O O . SER A 1 184 ? -1.949 -19.646 10.699 1.00 93.31 184 SER A O 1
ATOM 1409 N N . PRO A 1 185 ? -1.424 -21.074 12.352 1.00 91.62 185 PRO A N 1
ATOM 1410 C CA . PRO A 1 185 ? -0.741 -20.053 13.152 1.00 91.62 185 PRO A CA 1
ATOM 1411 C C . PRO A 1 185 ? 0.400 -19.344 12.406 1.00 91.62 185 PRO A C 1
ATOM 1413 O O . PRO A 1 185 ? 0.587 -18.141 12.577 1.00 91.62 185 PRO A O 1
ATOM 1416 N N . LEU A 1 186 ? 1.138 -20.063 11.552 1.00 90.50 186 LEU A N 1
ATOM 1417 C CA . LEU A 1 186 ? 2.242 -19.496 10.774 1.00 90.50 186 LEU A CA 1
ATOM 1418 C C . LEU A 1 186 ? 1.748 -18.494 9.722 1.00 90.50 186 LEU A C 1
ATOM 1420 O O . LEU A 1 186 ? 2.231 -17.363 9.662 1.00 90.50 186 LEU A O 1
ATOM 1424 N N . GLU A 1 187 ? 0.742 -18.878 8.934 1.00 93.19 187 GLU A N 1
ATOM 1425 C CA . GLU A 1 187 ? 0.125 -17.986 7.945 1.00 93.19 187 GLU A CA 1
ATOM 1426 C C . GLU A 1 187 ? -0.476 -16.756 8.629 1.00 93.19 187 GLU A C 1
ATOM 1428 O O . GLU A 1 187 ? -0.239 -15.625 8.216 1.00 93.19 187 GLU A O 1
ATOM 1433 N N . ARG A 1 188 ? -1.198 -16.959 9.733 1.00 94.06 188 ARG A N 1
ATOM 1434 C CA . ARG A 1 188 ? -1.807 -15.882 10.519 1.00 94.06 188 ARG A CA 1
ATOM 1435 C C . ARG A 1 188 ? -0.779 -14.869 11.031 1.00 94.06 188 ARG A C 1
ATOM 1437 O O . ARG A 1 188 ? -1.035 -13.670 10.979 1.00 94.06 188 ARG A O 1
ATOM 1444 N N . ASN A 1 189 ? 0.381 -15.335 11.494 1.00 93.75 189 ASN A N 1
ATOM 1445 C CA . ASN A 1 189 ? 1.444 -14.483 12.037 1.00 93.75 189 ASN A CA 1
ATOM 1446 C C . ASN A 1 189 ? 2.301 -13.787 10.971 1.00 93.75 189 ASN A C 1
ATOM 1448 O O . ASN A 1 189 ? 3.137 -12.947 11.303 1.00 93.75 189 ASN A O 1
ATOM 1452 N N . THR A 1 190 ? 2.099 -14.106 9.695 1.00 94.88 190 THR A N 1
ATOM 1453 C CA . THR A 1 190 ? 2.788 -13.468 8.566 1.00 94.88 190 THR A CA 1
ATOM 1454 C C . THR A 1 190 ? 1.839 -12.694 7.659 1.00 94.88 190 THR A C 1
ATOM 1456 O O . THR A 1 190 ? 2.289 -12.056 6.708 1.00 94.88 190 THR A O 1
ATOM 1459 N N . LEU A 1 191 ? 0.539 -12.693 7.951 1.00 96.88 191 LEU A N 1
ATOM 1460 C CA . LEU A 1 191 ? -0.475 -12.113 7.087 1.00 96.88 191 LEU A CA 1
ATOM 1461 C C . LEU A 1 191 ? -0.778 -10.649 7.417 1.00 96.88 191 LEU A C 1
ATOM 1463 O O . LEU A 1 191 ? -1.045 -10.288 8.562 1.00 96.88 191 LEU A O 1
ATOM 1467 N N . LEU A 1 192 ? -0.836 -9.829 6.367 1.00 98.19 192 LEU A N 1
ATOM 1468 C CA . LEU A 1 192 ? -1.571 -8.569 6.353 1.00 98.19 192 LEU A CA 1
ATOM 1469 C C . LEU A 1 192 ? -2.886 -8.785 5.595 1.00 98.19 192 LEU A C 1
ATOM 1471 O O . LEU A 1 192 ? -2.897 -8.982 4.377 1.00 98.19 192 LEU A O 1
ATOM 1475 N N . LEU A 1 193 ? -3.991 -8.777 6.333 1.00 98.50 193 LEU A N 1
ATOM 1476 C CA . LEU A 1 193 ? -5.328 -9.039 5.820 1.00 98.50 193 LEU A CA 1
ATOM 1477 C C . LEU A 1 193 ? -6.063 -7.723 5.573 1.00 98.50 193 LEU A C 1
ATOM 1479 O O . LEU A 1 193 ? -6.242 -6.920 6.483 1.00 98.50 193 LEU A O 1
ATOM 1483 N N . GLY A 1 194 ? -6.517 -7.517 4.346 1.00 97.94 194 GLY A N 1
ATOM 1484 C CA . GLY A 1 194 ? -7.375 -6.409 3.949 1.00 97.94 194 GLY A CA 1
ATOM 1485 C C . GLY A 1 194 ? -8.829 -6.807 3.775 1.00 97.94 194 GLY A C 1
ATOM 1486 O O . GLY A 1 194 ? -9.197 -7.980 3.859 1.00 97.94 194 GLY A O 1
ATOM 1487 N N . SER A 1 195 ? -9.652 -5.821 3.437 1.00 96.81 195 SER A N 1
ATOM 1488 C CA . SER A 1 195 ? -11.011 -6.039 2.944 1.00 96.81 195 SER A CA 1
ATOM 1489 C C . SER A 1 195 ? -11.359 -5.052 1.837 1.00 96.81 195 SER A C 1
ATOM 1491 O O . SER A 1 195 ? -10.728 -4.002 1.703 1.00 96.81 195 SER A O 1
ATOM 1493 N N . THR A 1 196 ? -12.362 -5.387 1.029 1.00 95.56 196 THR A N 1
ATOM 1494 C CA . THR A 1 196 ? -12.933 -4.432 0.076 1.00 95.56 196 THR A CA 1
ATOM 1495 C C . THR A 1 196 ? -13.587 -3.259 0.794 1.00 95.56 196 THR A C 1
ATOM 1497 O O . THR A 1 196 ? -14.210 -3.435 1.844 1.00 95.56 196 THR A O 1
ATOM 1500 N N . PHE A 1 197 ? -13.521 -2.082 0.181 1.00 96.38 197 PHE A N 1
ATOM 1501 C CA . PHE A 1 197 ? -14.084 -0.844 0.717 1.00 96.38 197 PHE A CA 1
ATOM 1502 C C . PHE A 1 197 ? -14.962 -0.133 -0.320 1.00 96.38 197 PHE A C 1
ATOM 1504 O O . PHE A 1 197 ? -14.838 -0.354 -1.524 1.00 96.38 197 PHE A O 1
ATOM 1511 N N . GLU A 1 198 ? -15.815 0.767 0.146 1.00 95.56 198 GLU A N 1
ATOM 1512 C CA . GLU A 1 198 ? -16.484 1.770 -0.681 1.00 95.56 198 GLU A CA 1
ATOM 1513 C C . GLU A 1 198 ? -15.996 3.173 -0.323 1.00 95.56 198 GLU A C 1
ATOM 1515 O O . GLU A 1 198 ? -15.354 3.383 0.708 1.00 95.56 198 GLU A O 1
ATOM 1520 N N . ARG A 1 199 ? -16.256 4.138 -1.201 1.00 94.12 199 ARG A N 1
ATOM 1521 C CA . ARG A 1 199 ? -15.891 5.536 -0.974 1.00 94.12 199 ARG A CA 1
ATOM 1522 C C . ARG A 1 199 ? -17.074 6.311 -0.429 1.00 94.12 199 ARG A C 1
ATOM 1524 O O . ARG A 1 199 ? -18.223 5.995 -0.722 1.00 94.12 199 ARG A O 1
ATOM 1531 N N . MET A 1 200 ? -16.774 7.355 0.329 1.00 91.62 200 MET A N 1
ATOM 1532 C CA . MET A 1 200 ? -17.757 8.341 0.747 1.00 91.62 200 MET A CA 1
ATOM 1533 C C . MET A 1 200 ? -17.270 9.740 0.343 1.00 91.62 200 MET A C 1
ATOM 1535 O O . MET A 1 200 ? -16.275 10.201 0.910 1.00 91.62 200 MET A O 1
ATOM 1539 N N . PRO A 1 201 ? -17.931 10.405 -0.627 1.00 92.38 201 PRO A N 1
ATOM 1540 C CA . PRO A 1 201 ? -19.039 9.906 -1.460 1.00 92.38 201 PRO A CA 1
ATOM 1541 C C . PRO A 1 201 ? -18.602 8.809 -2.456 1.00 92.38 201 PRO A C 1
ATOM 1543 O O . PRO A 1 201 ? -17.417 8.669 -2.759 1.00 92.38 201 PRO A O 1
ATOM 1546 N N . ILE A 1 202 ? -19.559 8.010 -2.945 1.00 87.44 202 ILE A N 1
ATOM 1547 C CA . ILE A 1 202 ? -19.317 6.755 -3.692 1.00 87.44 202 ILE A CA 1
ATOM 1548 C C . ILE A 1 202 ? -18.542 6.937 -5.006 1.0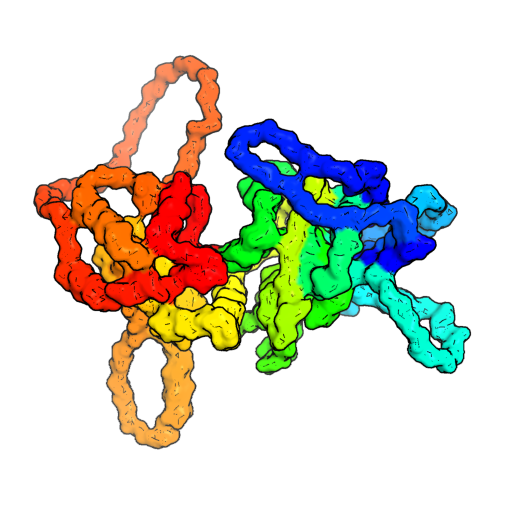0 87.44 202 ILE A C 1
ATOM 1550 O O . ILE A 1 202 ? -17.783 6.063 -5.424 1.00 87.44 202 ILE A O 1
ATOM 1554 N N . ASP A 1 203 ? -18.701 8.090 -5.643 1.00 87.81 203 ASP A N 1
ATOM 1555 C CA . ASP A 1 203 ? -18.087 8.475 -6.912 1.00 87.81 203 ASP A CA 1
ATOM 1556 C C . ASP A 1 203 ? -16.636 8.968 -6.762 1.00 87.81 203 ASP A C 1
ATOM 1558 O O . ASP A 1 203 ? -15.877 9.010 -7.739 1.00 87.81 203 ASP A O 1
ATOM 1562 N N . SER A 1 204 ? -16.204 9.282 -5.536 1.00 88.31 204 SER A N 1
ATOM 1563 C CA . SER A 1 204 ? -14.850 9.766 -5.264 1.00 88.31 204 SER A CA 1
ATOM 1564 C C . SER A 1 204 ? -13.807 8.733 -5.659 1.00 88.31 204 SER A C 1
ATOM 1566 O O . SER A 1 204 ? -13.700 7.669 -5.059 1.00 88.31 204 SER A O 1
ATOM 1568 N N . THR A 1 205 ? -12.953 9.056 -6.633 1.00 86.62 205 THR A N 1
ATOM 1569 C CA . THR A 1 205 ? -11.869 8.165 -7.091 1.00 86.62 205 THR A CA 1
ATOM 1570 C C . THR A 1 205 ? -12.353 6.750 -7.458 1.00 86.62 205 THR A C 1
ATOM 1572 O O . THR A 1 205 ? -11.628 5.782 -7.250 1.00 86.62 205 THR A O 1
ATOM 1575 N N . TRP A 1 206 ? -13.563 6.601 -8.009 1.00 88.75 206 TRP A N 1
ATOM 1576 C CA . TRP A 1 206 ? -14.200 5.290 -8.226 1.00 88.75 206 TRP A CA 1
ATOM 1577 C C . TRP A 1 206 ? -13.332 4.275 -8.994 1.00 88.75 206 TRP A C 1
ATOM 1579 O O . TRP A 1 206 ? -13.358 3.083 -8.690 1.00 88.75 206 TRP A O 1
ATOM 1589 N N . HIS A 1 207 ? -12.510 4.732 -9.948 1.00 88.25 207 HIS A N 1
ATOM 1590 C CA . HIS A 1 207 ? -11.561 3.878 -10.671 1.00 88.25 207 HIS A CA 1
ATOM 1591 C C . HIS A 1 207 ? -10.541 3.214 -9.736 1.00 88.25 207 HIS A C 1
ATOM 1593 O O . HIS A 1 207 ? -10.207 2.046 -9.927 1.00 88.25 207 HIS A O 1
ATOM 1599 N N . TYR A 1 208 ? -10.066 3.943 -8.722 1.00 89.88 208 TYR A N 1
ATOM 1600 C CA . TYR A 1 208 ? -9.159 3.417 -7.705 1.00 89.88 208 TYR A CA 1
ATOM 1601 C C . TYR A 1 208 ? -9.865 2.373 -6.841 1.00 89.88 208 TYR A C 1
ATOM 1603 O O . TYR A 1 208 ? -9.315 1.299 -6.625 1.00 89.88 208 TYR A O 1
ATOM 1611 N N . THR A 1 209 ? -11.096 2.649 -6.402 1.00 92.75 209 THR A N 1
ATOM 1612 C CA . THR A 1 209 ? -11.918 1.693 -5.641 1.00 92.75 209 THR A CA 1
ATOM 1613 C C . THR A 1 209 ? -12.135 0.403 -6.421 1.00 92.75 209 THR A C 1
ATOM 1615 O O . THR A 1 209 ? -11.906 -0.685 -5.897 1.00 92.75 209 THR A O 1
ATOM 1618 N N . LYS A 1 210 ? -12.509 0.519 -7.702 1.00 91.94 210 LYS A N 1
ATOM 1619 C CA . LYS A 1 210 ? -12.695 -0.626 -8.596 1.00 91.94 210 LYS A CA 1
ATOM 1620 C C . LYS A 1 210 ? -11.404 -1.428 -8.754 1.00 91.94 210 LYS A C 1
ATOM 1622 O O . LYS A 1 210 ? -11.438 -2.647 -8.624 1.00 91.94 210 LYS A O 1
ATOM 1627 N N . TRP A 1 211 ? -10.280 -0.755 -9.008 1.00 92.06 211 TRP A N 1
ATOM 1628 C CA . TRP A 1 211 ? -8.972 -1.400 -9.125 1.00 92.06 211 TRP A CA 1
ATOM 1629 C C . TRP A 1 211 ? -8.593 -2.129 -7.830 1.00 92.06 211 TRP A C 1
ATOM 1631 O O . TRP A 1 211 ? -8.424 -3.344 -7.870 1.00 92.06 211 TRP A O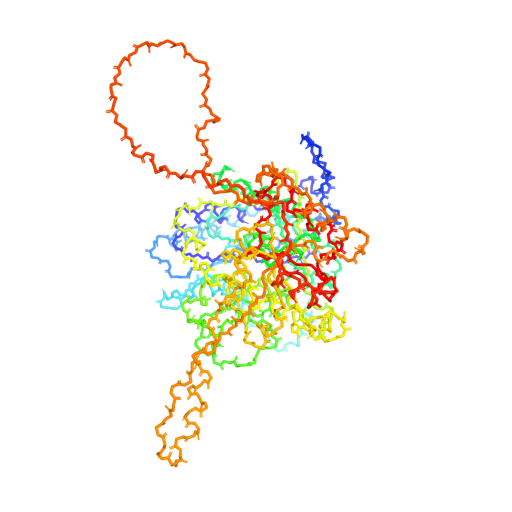 1
ATOM 1641 N N . ALA A 1 212 ? -8.561 -1.437 -6.689 1.00 93.88 212 ALA A N 1
ATOM 1642 C CA . ALA A 1 212 ? -8.135 -1.999 -5.407 1.00 93.88 212 ALA A CA 1
ATOM 1643 C C . ALA A 1 212 ? -8.997 -3.200 -4.977 1.00 93.88 212 ALA A C 1
ATOM 1645 O O . ALA A 1 212 ? -8.460 -4.236 -4.593 1.00 93.88 212 ALA A O 1
ATOM 1646 N N . ASN A 1 213 ? -10.324 -3.114 -5.126 1.00 94.50 213 ASN A N 1
ATOM 1647 C CA . ASN A 1 213 ? -11.231 -4.215 -4.781 1.00 94.50 213 ASN A CA 1
ATOM 1648 C C . ASN A 1 213 ? -11.120 -5.424 -5.738 1.00 94.50 213 ASN A C 1
ATOM 1650 O O . ASN A 1 213 ? -11.515 -6.537 -5.382 1.00 94.50 213 ASN A O 1
ATOM 1654 N N . SER A 1 214 ? -10.586 -5.229 -6.950 1.00 91.31 214 SER A N 1
ATOM 1655 C CA . SER A 1 214 ? -10.439 -6.292 -7.955 1.00 91.31 214 SER A CA 1
ATOM 1656 C C . SER A 1 214 ? -9.148 -7.112 -7.828 1.00 91.31 214 SER A C 1
ATOM 1658 O O . SER A 1 214 ? -9.066 -8.193 -8.406 1.00 91.31 214 SER A O 1
ATOM 1660 N N . LEU A 1 215 ? -8.155 -6.657 -7.053 1.00 92.88 215 LEU A N 1
ATOM 1661 C CA . LEU A 1 215 ? -6.825 -7.281 -6.992 1.00 92.88 215 LEU A CA 1
ATOM 1662 C C . LEU A 1 215 ? -6.845 -8.682 -6.365 1.00 92.88 215 LEU A C 1
ATOM 1664 O O . LEU A 1 215 ? -7.166 -8.837 -5.188 1.00 92.88 215 LEU A O 1
ATOM 1668 N N . THR A 1 216 ? -6.453 -9.710 -7.118 1.00 92.88 216 THR A N 1
ATOM 1669 C CA . THR A 1 216 ? -6.204 -11.062 -6.579 1.00 92.88 216 THR A CA 1
ATOM 1670 C C . THR A 1 216 ? -5.003 -11.069 -5.624 1.00 92.88 216 THR A C 1
ATOM 1672 O O . THR A 1 216 ? -4.173 -10.163 -5.690 1.00 92.88 216 THR A O 1
ATOM 1675 N N . ASP A 1 217 ? -4.860 -12.102 -4.783 1.00 92.00 217 ASP A N 1
ATOM 1676 C CA . ASP A 1 217 ? -3.710 -12.260 -3.865 1.00 92.00 217 ASP A CA 1
ATOM 1677 C C . ASP A 1 217 ? -2.363 -12.109 -4.593 1.00 92.00 217 ASP A C 1
ATOM 1679 O O . ASP A 1 217 ? -1.447 -11.443 -4.111 1.00 92.00 217 ASP A O 1
ATOM 1683 N N . GLU A 1 218 ? -2.265 -12.671 -5.798 1.00 92.75 218 GLU A N 1
ATOM 1684 C CA . GLU A 1 218 ? -1.094 -12.539 -6.661 1.00 92.75 218 GLU A CA 1
ATOM 1685 C C . GLU A 1 218 ? -0.865 -11.082 -7.093 1.00 92.75 218 GLU A C 1
ATOM 1687 O O . GLU A 1 218 ? 0.240 -10.550 -6.947 1.00 92.75 218 GLU A O 1
ATOM 1692 N N . ARG A 1 219 ? -1.913 -10.391 -7.570 1.00 94.06 219 ARG A N 1
ATOM 1693 C CA . ARG A 1 219 ? -1.808 -8.983 -7.982 1.00 94.06 219 ARG A CA 1
ATOM 1694 C C . ARG A 1 219 ? -1.471 -8.055 -6.818 1.00 94.06 219 ARG A C 1
ATOM 1696 O O . ARG A 1 219 ? -0.734 -7.095 -7.036 1.00 94.06 219 ARG A O 1
ATOM 1703 N N . LEU A 1 220 ? -1.931 -8.342 -5.595 1.00 95.69 220 LEU A N 1
ATOM 1704 C CA . LEU A 1 220 ? -1.543 -7.577 -4.401 1.00 95.69 220 LEU A CA 1
ATOM 1705 C C . LEU A 1 220 ? -0.017 -7.533 -4.241 1.00 95.69 220 LEU A C 1
ATOM 1707 O O . LEU A 1 220 ? 0.531 -6.488 -3.886 1.00 95.69 220 LEU A O 1
ATOM 1711 N N . LEU A 1 221 ? 0.669 -8.646 -4.526 1.00 93.81 221 LEU A N 1
ATOM 1712 C CA . LEU A 1 221 ? 2.126 -8.720 -4.478 1.00 93.81 221 LEU A CA 1
ATOM 1713 C C . LEU A 1 221 ? 2.785 -8.134 -5.726 1.00 93.81 221 LEU A C 1
ATOM 1715 O O . LEU A 1 221 ? 3.756 -7.390 -5.583 1.00 93.81 221 LEU A O 1
ATOM 1719 N N . LEU A 1 222 ? 2.312 -8.453 -6.932 1.00 93.25 222 LEU A N 1
ATOM 1720 C CA . LEU A 1 222 ? 2.934 -7.978 -8.177 1.00 93.25 222 LEU A CA 1
ATOM 1721 C C . LEU A 1 222 ? 2.852 -6.450 -8.325 1.00 93.25 222 LEU A C 1
ATOM 1723 O O . LEU A 1 222 ? 3.785 -5.819 -8.819 1.00 93.25 222 LEU A O 1
ATOM 1727 N N . GLU A 1 223 ? 1.788 -5.831 -7.811 1.00 94.38 223 GLU A N 1
ATOM 1728 C CA . GLU A 1 223 ? 1.551 -4.388 -7.927 1.00 94.38 223 GLU A CA 1
ATOM 1729 C C . GLU A 1 223 ? 2.090 -3.559 -6.756 1.00 94.38 223 GLU A C 1
ATOM 1731 O O . GLU A 1 223 ? 1.917 -2.341 -6.739 1.00 94.38 223 GLU A O 1
ATOM 1736 N N . ARG A 1 224 ? 2.812 -4.177 -5.811 1.00 94.56 224 ARG A N 1
ATOM 1737 C CA . ARG A 1 224 ? 3.316 -3.520 -4.589 1.00 94.56 224 ARG A CA 1
ATOM 1738 C C . ARG A 1 224 ? 4.204 -2.295 -4.827 1.00 94.56 224 ARG A C 1
ATOM 1740 O O . ARG A 1 224 ? 4.351 -1.473 -3.935 1.00 94.56 224 ARG A O 1
ATOM 1747 N N . PHE A 1 225 ? 4.824 -2.173 -6.002 1.00 95.00 225 PHE A N 1
ATOM 1748 C CA . PHE A 1 225 ? 5.657 -1.015 -6.368 1.00 95.00 225 PHE A CA 1
ATOM 1749 C C . PHE A 1 225 ? 4.914 0.035 -7.199 1.00 95.00 225 PHE A C 1
ATOM 1751 O O . PHE A 1 225 ? 5.503 1.042 -7.588 1.00 95.00 225 PHE A O 1
ATOM 1758 N N . ARG A 1 226 ? 3.631 -0.194 -7.490 1.00 91.81 226 ARG A N 1
ATOM 1759 C CA . ARG A 1 226 ? 2.747 0.789 -8.119 1.00 91.81 226 ARG A CA 1
ATOM 1760 C C . ARG A 1 226 ? 2.012 1.604 -7.067 1.00 91.81 226 ARG A C 1
ATOM 1762 O O . ARG A 1 226 ? 1.860 2.809 -7.235 1.00 91.81 226 ARG A O 1
ATOM 1769 N N . GLU A 1 227 ? 1.543 0.937 -6.016 1.00 90.44 227 GLU A N 1
ATOM 1770 C CA . GLU A 1 227 ? 0.745 1.533 -4.949 1.00 90.44 227 GLU A CA 1
ATOM 1771 C C . GLU A 1 227 ? 0.682 0.606 -3.725 1.00 90.44 227 GLU A C 1
ATOM 1773 O O . GLU A 1 227 ? 1.009 -0.578 -3.822 1.00 90.44 227 GLU A O 1
ATOM 1778 N N . VAL A 1 228 ? 0.220 1.122 -2.584 1.00 93.50 228 VAL A N 1
ATOM 1779 C CA . VAL A 1 228 ? -0.225 0.273 -1.469 1.00 93.50 228 VAL A CA 1
ATOM 1780 C C . VAL A 1 228 ? -1.476 -0.493 -1.914 1.00 93.50 228 VAL A C 1
ATOM 1782 O O . VAL A 1 228 ? -2.539 0.093 -2.122 1.00 93.50 228 VAL A O 1
ATOM 1785 N N . THR A 1 229 ? -1.347 -1.807 -2.108 1.00 95.50 229 THR A N 1
ATOM 1786 C CA . THR A 1 229 ? -2.378 -2.630 -2.771 1.00 95.50 229 THR A CA 1
ATOM 1787 C C . THR A 1 229 ? -3.536 -3.033 -1.862 1.00 95.50 229 THR A C 1
ATOM 1789 O O . THR A 1 229 ? -4.603 -3.393 -2.351 1.00 95.50 229 THR A O 1
ATOM 1792 N N . ILE A 1 230 ? -3.359 -2.918 -0.545 1.00 96.50 230 ILE A N 1
ATOM 1793 C CA . ILE A 1 230 ? -4.430 -3.008 0.448 1.00 96.50 230 ILE A CA 1
ATOM 1794 C C . ILE A 1 230 ? -4.485 -1.673 1.181 1.00 96.50 230 ILE A C 1
ATOM 1796 O O . ILE A 1 230 ? -3.513 -1.317 1.841 1.00 96.50 230 ILE A O 1
ATOM 1800 N N . ILE A 1 231 ? -5.604 -0.950 1.136 1.00 94.44 231 ILE A N 1
ATOM 1801 C CA . ILE A 1 231 ? -5.681 0.341 1.833 1.00 94.44 231 ILE A CA 1
ATOM 1802 C C . ILE A 1 231 ? -5.580 0.167 3.354 1.00 94.44 231 ILE A C 1
ATOM 1804 O O . ILE A 1 231 ? -6.218 -0.715 3.938 1.00 94.44 231 ILE A O 1
ATOM 1808 N N . GLN A 1 232 ? -4.792 1.026 3.998 1.00 95.44 232 GLN A N 1
ATOM 1809 C CA . GLN A 1 232 ? -4.449 0.900 5.415 1.00 95.44 232 GLN A CA 1
ATOM 1810 C C . GLN A 1 232 ? -5.646 0.864 6.378 1.00 95.44 232 GLN A C 1
ATOM 1812 O O . GLN A 1 232 ? -5.620 0.029 7.283 1.00 95.44 232 GLN A O 1
ATOM 1817 N N . PRO A 1 233 ? -6.737 1.629 6.186 1.00 95.44 233 PRO A N 1
ATOM 1818 C CA . PRO A 1 233 ? -7.908 1.547 7.063 1.00 95.44 233 PRO A CA 1
ATOM 1819 C C . PRO A 1 233 ? -8.596 0.181 7.086 1.00 95.44 233 PRO A C 1
ATOM 1821 O O . PRO A 1 233 ? -9.476 -0.029 7.907 1.00 95.44 233 PRO A O 1
ATOM 1824 N N . THR A 1 234 ? -8.234 -0.751 6.196 1.00 97.62 234 THR A N 1
ATOM 1825 C CA . THR A 1 234 ? -8.805 -2.108 6.153 1.00 97.62 234 THR A CA 1
ATOM 1826 C C . THR A 1 234 ? -7.908 -3.172 6.784 1.00 97.62 234 THR A C 1
ATOM 1828 O O . THR A 1 234 ? -8.324 -4.327 6.891 1.00 97.62 234 THR A O 1
ATOM 1831 N N . TRP A 1 235 ? -6.691 -2.812 7.201 1.00 98.62 235 TRP A N 1
ATOM 1832 C CA . TRP A 1 235 ? -5.689 -3.767 7.666 1.00 98.62 235 TRP A CA 1
ATOM 1833 C C . TRP A 1 235 ? -6.099 -4.458 8.966 1.00 98.62 235 TRP A C 1
ATOM 1835 O O . TRP A 1 235 ? -6.506 -3.811 9.930 1.00 98.62 235 TRP A O 1
ATOM 1845 N N . MET A 1 236 ? -5.913 -5.774 8.998 1.00 98.75 236 MET A N 1
ATOM 1846 C CA . MET A 1 236 ? -5.866 -6.601 10.194 1.00 98.75 236 MET A CA 1
ATOM 1847 C C . MET A 1 236 ? -4.618 -7.489 10.138 1.00 98.75 236 MET A C 1
ATOM 1849 O O . MET A 1 236 ? -4.295 -8.052 9.092 1.00 98.75 236 MET A O 1
ATOM 1853 N N . MET A 1 237 ? -3.917 -7.629 11.258 1.00 98.50 237 MET A N 1
ATOM 1854 C CA . MET A 1 237 ? -2.771 -8.534 11.408 1.00 98.50 237 MET A CA 1
ATOM 1855 C C . MET A 1 237 ? -2.685 -9.043 12.845 1.00 98.50 237 MET A C 1
ATOM 1857 O O . MET A 1 237 ? -3.333 -8.486 13.733 1.00 98.50 237 MET A O 1
ATOM 1861 N N . SER A 1 238 ? -1.891 -10.081 13.104 1.00 97.88 238 SER A N 1
ATOM 1862 C CA . SER A 1 238 ? -1.610 -10.468 14.488 1.00 97.88 238 SER A CA 1
ATOM 1863 C C . SER A 1 238 ? -0.814 -9.373 15.210 1.00 97.88 238 SER A C 1
ATOM 1865 O O . SER A 1 238 ? 0.037 -8.694 14.628 1.00 97.88 238 SER A O 1
ATOM 1867 N N . LYS A 1 239 ? -1.065 -9.208 16.509 1.00 96.50 239 LYS A N 1
ATOM 1868 C CA . LYS A 1 239 ? -0.306 -8.302 17.377 1.00 96.50 239 LYS A CA 1
ATOM 1869 C C . LYS A 1 239 ? 1.183 -8.657 17.374 1.00 96.50 239 LYS A C 1
ATOM 1871 O O . LYS A 1 239 ? 2.015 -7.765 17.241 1.00 96.50 239 LYS A O 1
ATOM 1876 N N . SER A 1 240 ? 1.509 -9.950 17.389 1.00 94.19 240 SER A N 1
ATOM 1877 C CA . SER A 1 240 ? 2.885 -10.445 17.269 1.00 94.19 240 SER A CA 1
ATOM 1878 C C . SER A 1 240 ? 3.559 -10.003 15.964 1.00 94.19 240 SER A C 1
ATOM 1880 O O . SER A 1 240 ? 4.745 -9.675 15.971 1.00 94.19 240 SER A O 1
ATOM 1882 N N . ARG A 1 241 ? 2.823 -9.927 14.843 1.00 94.31 241 ARG A N 1
ATOM 1883 C CA . ARG A 1 241 ? 3.355 -9.401 13.578 1.00 94.31 241 ARG A CA 1
ATOM 1884 C C . ARG A 1 241 ? 3.623 -7.903 13.663 1.00 94.31 241 ARG A C 1
ATOM 1886 O O . ARG A 1 241 ? 4.679 -7.456 13.222 1.00 94.31 241 ARG A O 1
ATOM 1893 N N . PHE A 1 242 ? 2.704 -7.137 14.247 1.00 95.25 242 PHE A N 1
ATOM 1894 C CA . PHE A 1 242 ? 2.891 -5.701 14.463 1.00 95.25 242 PHE A CA 1
ATOM 1895 C C . PHE A 1 242 ? 4.123 -5.407 15.341 1.00 95.25 242 PHE A C 1
ATOM 1897 O O . PHE A 1 242 ? 4.926 -4.532 15.014 1.00 95.25 242 PHE A O 1
ATOM 1904 N N . GLU A 1 243 ? 4.313 -6.179 16.413 1.00 92.94 243 GLU A N 1
ATOM 1905 C CA . GLU A 1 243 ? 5.474 -6.092 17.308 1.00 92.94 243 GLU A CA 1
ATOM 1906 C C . GLU A 1 243 ? 6.770 -6.545 16.639 1.00 92.94 243 GLU A C 1
ATOM 1908 O O . GLU A 1 243 ? 7.793 -5.886 16.793 1.00 92.94 243 GLU A O 1
ATOM 1913 N N . TYR A 1 244 ? 6.739 -7.619 15.845 1.00 90.12 244 TYR A N 1
ATOM 1914 C CA . TYR A 1 244 ? 7.889 -8.055 15.048 1.00 90.12 244 TYR A CA 1
ATOM 1915 C C . TYR A 1 244 ? 8.361 -6.948 14.099 1.00 90.12 244 TYR A C 1
ATOM 1917 O O . TYR A 1 244 ? 9.559 -6.714 13.943 1.00 90.12 244 TYR A O 1
ATOM 1925 N N . LEU A 1 245 ? 7.413 -6.212 13.518 1.00 90.38 245 LEU A N 1
ATOM 1926 C CA . LEU A 1 245 ? 7.674 -5.040 12.693 1.00 90.38 245 LEU A CA 1
ATOM 1927 C C . LEU A 1 245 ? 7.947 -3.775 13.520 1.00 90.38 245 LEU A C 1
ATOM 1929 O O . LEU A 1 245 ? 7.983 -2.708 12.929 1.00 90.38 245 LEU A O 1
ATOM 1933 N N . LEU A 1 246 ? 8.124 -3.853 14.849 1.00 91.69 246 LEU A N 1
ATOM 1934 C CA . LEU A 1 246 ? 8.225 -2.760 15.843 1.00 91.69 246 LEU A CA 1
ATOM 1935 C C . LEU A 1 246 ? 7.337 -1.539 15.517 1.00 91.69 246 LEU A C 1
ATOM 1937 O O . LEU A 1 246 ? 7.797 -0.400 15.581 1.00 91.69 246 LEU A O 1
ATOM 1941 N N . GLY A 1 247 ? 6.100 -1.780 15.079 1.00 92.69 247 GLY A N 1
ATOM 1942 C CA . GLY A 1 247 ? 5.152 -0.732 14.705 1.00 92.69 247 GLY A CA 1
ATOM 1943 C C . GLY A 1 247 ? 5.592 0.175 13.545 1.00 92.69 247 GLY A C 1
ATOM 1944 O O . GLY A 1 247 ? 6.435 -0.170 12.711 1.00 92.69 247 GLY A O 1
ATOM 1945 N N . TYR A 1 248 ? 4.988 1.356 13.470 1.00 93.38 248 TYR A N 1
ATOM 1946 C CA . TYR A 1 248 ? 5.299 2.390 12.485 1.00 93.38 248 TYR A CA 1
ATOM 1947 C C . TYR A 1 248 ? 6.617 3.097 12.813 1.00 93.38 248 TYR A C 1
ATOM 1949 O O . TYR A 1 248 ? 7.004 3.226 13.974 1.00 93.38 248 TYR A O 1
ATOM 1957 N N . ILE A 1 249 ? 7.304 3.591 11.779 1.00 89.44 249 ILE A N 1
ATOM 1958 C CA . ILE A 1 249 ? 8.507 4.410 11.961 1.00 89.44 249 ILE A CA 1
ATOM 1959 C C . ILE A 1 249 ? 8.088 5.755 12.549 1.00 89.44 249 ILE A C 1
ATOM 1961 O O . ILE A 1 249 ? 7.323 6.493 11.932 1.00 89.44 249 ILE A O 1
ATOM 1965 N N . GLU A 1 250 ? 8.614 6.075 13.726 1.00 86.00 250 GLU A N 1
ATOM 1966 C CA . GLU A 1 250 ? 8.409 7.374 14.356 1.00 86.00 250 GLU A CA 1
ATOM 1967 C C . GLU A 1 250 ? 9.473 8.374 13.908 1.00 86.00 250 GLU A C 1
ATOM 1969 O O . GLU A 1 250 ? 10.598 8.022 13.545 1.00 86.00 250 GLU A O 1
ATOM 1974 N N . ALA A 1 251 ? 9.112 9.652 13.931 1.00 81.88 251 ALA A N 1
ATOM 1975 C CA . ALA A 1 251 ? 9.995 10.741 13.555 1.00 81.88 251 ALA A CA 1
ATOM 1976 C C . ALA A 1 251 ? 10.996 11.066 14.683 1.00 81.88 251 ALA A C 1
ATOM 1978 O O . ALA A 1 251 ? 10.898 12.111 15.323 1.00 81.88 251 ALA A O 1
ATOM 1979 N N . ASP A 1 252 ? 11.946 10.159 14.926 1.00 75.69 252 ASP A N 1
ATOM 1980 C CA . ASP A 1 252 ? 13.036 10.312 15.899 1.00 75.69 252 ASP A CA 1
ATOM 1981 C C . ASP A 1 252 ? 14.375 10.555 15.176 1.00 75.69 252 ASP A C 1
ATOM 1983 O O . ASP A 1 252 ? 14.802 9.765 14.328 1.00 75.69 252 ASP A O 1
ATOM 1987 N N . GLU A 1 253 ? 15.079 11.632 15.533 1.00 67.44 253 GLU A N 1
ATOM 1988 C CA . GLU A 1 253 ? 16.398 11.973 14.979 1.00 67.44 253 GLU A CA 1
ATOM 1989 C C . GLU A 1 253 ? 17.446 10.870 15.202 1.00 67.44 253 GLU A C 1
ATOM 1991 O O . GLU A 1 253 ? 18.382 10.713 14.412 1.00 67.44 253 GLU A O 1
ATOM 1996 N N . ARG A 1 254 ? 17.288 10.052 16.247 1.00 70.38 254 ARG A N 1
ATOM 1997 C CA . ARG A 1 254 ? 18.165 8.907 16.518 1.00 70.38 254 ARG A CA 1
ATOM 1998 C C . ARG A 1 254 ? 18.026 7.824 15.452 1.00 70.38 254 ARG A C 1
ATOM 2000 O O . ARG A 1 254 ? 19.030 7.213 15.088 1.00 70.38 254 ARG A O 1
ATOM 2007 N N . LEU A 1 255 ? 16.826 7.625 14.897 1.00 69.94 255 LEU A N 1
ATOM 2008 C CA . LEU A 1 255 ? 16.582 6.637 13.839 1.00 69.94 255 LEU A CA 1
ATOM 2009 C C . LEU A 1 255 ? 17.260 7.026 12.523 1.00 69.94 255 LEU A C 1
ATOM 2011 O O . LEU A 1 255 ? 17.791 6.156 11.839 1.00 69.94 255 LEU A O 1
ATOM 2015 N N . ILE A 1 256 ? 17.327 8.323 12.206 1.00 66.50 256 ILE A N 1
ATOM 2016 C CA . ILE A 1 256 ? 18.054 8.833 11.028 1.00 66.50 256 ILE A CA 1
ATOM 2017 C C . ILE A 1 256 ? 19.549 8.465 11.106 1.00 66.50 256 ILE A C 1
ATOM 2019 O O . ILE A 1 256 ? 20.197 8.214 10.089 1.00 66.50 256 ILE A O 1
ATOM 2023 N N . ASN A 1 257 ? 20.092 8.381 12.322 1.00 61.06 257 ASN A N 1
ATOM 2024 C CA . ASN A 1 257 ? 21.506 8.116 12.576 1.00 61.06 257 ASN A CA 1
ATOM 2025 C C . ASN A 1 257 ? 21.830 6.629 12.831 1.00 61.06 257 ASN A C 1
ATOM 2027 O O . ASN A 1 257 ? 22.989 6.217 12.706 1.00 61.06 257 ASN A O 1
ATOM 2031 N N . ALA A 1 258 ? 20.833 5.803 13.156 1.00 61.19 258 ALA A N 1
ATOM 2032 C CA . ALA A 1 258 ? 21.008 4.391 13.481 1.00 61.19 258 ALA A CA 1
ATOM 2033 C C . ALA A 1 258 ? 21.131 3.530 12.208 1.00 61.19 258 ALA A C 1
ATOM 2035 O O . ALA A 1 258 ? 20.153 3.123 11.591 1.00 61.19 258 ALA A O 1
ATOM 2036 N N . LYS A 1 259 ? 22.366 3.205 11.807 1.00 52.69 259 LYS A N 1
ATOM 2037 C CA . LYS A 1 259 ? 22.665 2.456 10.566 1.00 52.69 259 LYS A CA 1
ATOM 2038 C C . LYS A 1 259 ? 22.413 0.940 10.607 1.00 52.69 259 LYS A C 1
ATOM 2040 O O . LYS A 1 259 ? 22.890 0.238 9.719 1.00 52.69 259 LYS A O 1
ATOM 2045 N N . LYS A 1 260 ? 21.709 0.405 11.606 1.00 53.81 260 LYS A N 1
ATOM 2046 C CA . LYS A 1 260 ? 21.413 -1.035 11.699 1.00 53.81 260 LYS A CA 1
ATOM 2047 C C . LYS A 1 260 ? 20.067 -1.245 12.386 1.00 53.81 260 LYS A C 1
ATOM 2049 O O . LYS A 1 260 ? 19.951 -1.006 13.582 1.00 53.81 260 LYS A O 1
ATOM 2054 N N . SER A 1 261 ? 19.071 -1.700 11.632 1.00 55.56 261 SER A N 1
ATOM 2055 C CA . SER A 1 261 ? 17.840 -2.268 12.182 1.00 55.56 261 SER A CA 1
ATOM 2056 C C . SER A 1 261 ? 17.702 -3.691 11.639 1.00 55.56 261 SER A C 1
ATOM 2058 O O . SER A 1 261 ? 17.925 -3.874 10.441 1.00 55.56 261 SER A O 1
ATOM 2060 N N . PRO A 1 262 ? 17.368 -4.688 12.481 1.00 56.12 262 PRO A N 1
ATOM 2061 C CA . PRO A 1 262 ? 17.096 -6.050 12.018 1.00 56.12 262 PRO A CA 1
ATOM 2062 C C . PRO A 1 262 ? 15.814 -6.128 11.172 1.00 56.12 262 PRO A C 1
ATOM 2064 O O . PRO A 1 262 ? 15.594 -7.110 10.477 1.00 56.12 262 PRO A O 1
ATOM 2067 N N . VAL A 1 263 ? 14.978 -5.085 11.213 1.00 63.91 263 VAL A N 1
ATOM 2068 C CA . VAL A 1 263 ? 13.774 -4.953 10.391 1.00 63.91 263 VAL A CA 1
ATOM 2069 C C . VAL A 1 263 ? 14.057 -3.944 9.289 1.00 63.91 263 VAL A C 1
ATOM 2071 O O . VAL A 1 263 ? 14.587 -2.861 9.551 1.00 63.91 263 VAL A O 1
ATOM 2074 N N . TYR A 1 264 ? 13.674 -4.264 8.055 1.00 70.75 264 TYR A N 1
ATOM 2075 C CA . TYR A 1 264 ? 13.735 -3.306 6.962 1.00 70.75 264 TYR A CA 1
ATOM 2076 C C . TYR A 1 264 ? 12.852 -2.092 7.275 1.00 70.75 264 TYR A C 1
ATOM 2078 O O . TYR A 1 264 ? 11.627 -2.143 7.212 1.00 70.75 264 TYR A O 1
ATOM 2086 N N . ARG A 1 265 ? 13.484 -0.972 7.626 1.00 76.06 265 ARG A N 1
ATOM 2087 C CA . ARG A 1 265 ? 12.821 0.317 7.817 1.00 76.06 265 ARG A CA 1
ATOM 2088 C C . ARG A 1 265 ? 13.100 1.139 6.587 1.00 76.06 265 ARG A C 1
ATOM 2090 O O . ARG A 1 265 ? 14.236 1.562 6.386 1.00 76.06 265 ARG A O 1
ATOM 2097 N N . LEU A 1 266 ? 12.090 1.315 5.742 1.00 86.25 266 LEU A N 1
ATOM 2098 C CA . LEU A 1 266 ? 12.172 2.066 4.494 1.00 86.25 266 LEU A CA 1
ATOM 2099 C C . LEU A 1 266 ? 12.474 3.553 4.769 1.00 86.25 266 LEU A C 1
ATOM 2101 O O . LEU A 1 266 ? 11.596 4.392 4.644 1.00 86.25 266 LEU A O 1
ATOM 2105 N N . ILE A 1 267 ? 13.702 3.869 5.188 1.00 87.44 267 ILE A N 1
ATOM 2106 C CA . ILE A 1 267 ? 14.220 5.204 5.506 1.00 87.44 267 ILE A CA 1
ATOM 2107 C C . ILE A 1 267 ? 15.161 5.599 4.374 1.00 87.44 267 ILE A C 1
ATOM 2109 O O . ILE A 1 267 ? 16.187 4.956 4.126 1.00 87.44 267 ILE A O 1
ATOM 2113 N N . HIS A 1 268 ? 14.780 6.625 3.628 1.00 85.12 268 HIS A N 1
ATOM 2114 C CA . HIS A 1 268 ? 15.555 7.141 2.517 1.00 85.12 268 HIS A CA 1
ATOM 2115 C C . HIS A 1 268 ? 16.673 8.066 3.036 1.00 85.12 268 HIS A C 1
ATOM 2117 O O . HIS A 1 268 ? 16.440 8.820 3.973 1.00 85.12 268 HIS A O 1
ATOM 2123 N N . PRO A 1 269 ? 17.873 8.109 2.422 1.00 82.19 269 PRO A N 1
ATOM 2124 C CA . PRO A 1 269 ? 18.956 9.000 2.868 1.00 82.19 269 PRO A CA 1
ATOM 2125 C C . PRO A 1 269 ? 18.622 10.500 2.884 1.00 82.19 269 PRO A C 1
ATOM 2127 O O . PRO A 1 269 ? 19.340 11.279 3.499 1.00 82.19 269 PRO A O 1
ATOM 2130 N N . ASN A 1 270 ? 17.561 10.904 2.179 1.00 83.69 270 ASN A N 1
ATOM 2131 C CA . ASN A 1 270 ? 17.065 12.283 2.164 1.00 83.69 270 ASN A CA 1
ATOM 2132 C C . ASN A 1 270 ? 15.919 12.516 3.162 1.00 83.69 270 ASN A C 1
ATOM 2134 O O . ASN A 1 270 ? 15.312 13.586 3.123 1.00 83.69 270 ASN A O 1
ATOM 2138 N N . ASP A 1 271 ? 15.572 11.521 3.982 1.00 86.75 271 ASP A N 1
ATOM 2139 C CA . ASP A 1 271 ? 14.534 11.688 4.988 1.00 86.75 271 ASP A CA 1
ATOM 2140 C C . ASP A 1 271 ? 14.960 12.699 6.053 1.00 86.75 271 ASP A C 1
ATOM 2142 O O . ASP A 1 271 ? 16.109 12.755 6.489 1.00 86.75 271 ASP A O 1
ATOM 2146 N N . THR A 1 272 ? 13.988 13.490 6.480 1.00 88.38 272 THR A N 1
ATOM 2147 C CA . THR A 1 272 ? 14.054 14.364 7.643 1.00 88.38 272 THR A CA 1
ATOM 2148 C C . THR A 1 272 ? 13.001 13.910 8.644 1.00 88.38 272 THR A C 1
ATOM 2150 O O . THR A 1 272 ? 12.092 13.149 8.306 1.00 88.38 272 THR A O 1
ATOM 2153 N N . THR A 1 273 ? 13.050 14.441 9.862 1.00 85.31 273 THR A N 1
ATOM 2154 C CA . THR A 1 273 ? 11.994 14.243 10.863 1.00 85.31 273 THR A CA 1
ATOM 2155 C C . THR A 1 273 ? 10.600 14.531 10.287 1.00 85.31 273 THR A C 1
ATOM 2157 O O . THR A 1 273 ? 9.661 13.791 10.556 1.00 85.31 273 THR A O 1
ATOM 2160 N N . GLN A 1 274 ? 10.455 15.536 9.414 1.00 88.44 274 GLN A N 1
ATOM 2161 C CA . GLN A 1 274 ? 9.166 15.858 8.796 1.00 88.44 274 GLN A CA 1
ATOM 2162 C C . GLN A 1 274 ? 8.722 14.825 7.752 1.00 88.44 274 GLN A C 1
ATOM 2164 O O . GLN A 1 274 ? 7.547 14.475 7.714 1.00 88.44 274 GLN A O 1
ATOM 2169 N N . THR A 1 275 ? 9.620 14.326 6.898 1.00 89.56 275 THR A N 1
ATOM 2170 C CA . THR A 1 275 ? 9.238 13.331 5.876 1.00 89.56 275 THR A CA 1
ATOM 2171 C C . THR A 1 275 ? 9.025 11.938 6.462 1.00 89.56 275 THR A C 1
ATOM 2173 O O . THR A 1 275 ? 8.315 11.137 5.857 1.00 89.56 275 THR A O 1
ATOM 2176 N N . LEU A 1 276 ? 9.592 11.646 7.638 1.00 88.94 276 LEU A N 1
ATOM 2177 C CA . LEU A 1 276 ? 9.292 10.429 8.400 1.00 88.94 276 LEU A CA 1
ATOM 2178 C C . LEU A 1 276 ? 7.856 10.403 8.936 1.00 88.94 276 LEU A C 1
ATOM 2180 O O . LEU A 1 276 ? 7.303 9.323 9.104 1.00 88.94 276 LEU A O 1
ATOM 2184 N N . ARG A 1 277 ? 7.230 11.570 9.145 1.00 88.94 277 ARG A N 1
ATOM 2185 C CA . ARG A 1 277 ? 5.809 11.679 9.526 1.00 88.94 277 ARG A CA 1
ATOM 2186 C C . ARG A 1 277 ? 4.839 11.454 8.360 1.00 88.94 277 ARG A C 1
ATOM 2188 O O . ARG A 1 277 ? 3.636 11.523 8.578 1.00 88.94 277 ARG A O 1
ATOM 2195 N N . LEU A 1 278 ? 5.350 11.264 7.142 1.00 91.06 278 LEU A N 1
ATOM 2196 C CA . LEU A 1 278 ? 4.562 11.086 5.922 1.00 91.06 278 LEU A CA 1
ATOM 2197 C C . LEU A 1 278 ? 4.749 9.674 5.361 1.00 91.06 278 LEU A C 1
ATOM 2199 O O . LEU A 1 278 ? 5.836 9.090 5.485 1.00 91.06 278 LEU A O 1
ATOM 2203 N N . ALA A 1 279 ? 3.729 9.189 4.645 1.00 91.81 279 ALA A N 1
ATOM 2204 C CA . ALA A 1 279 ? 3.749 7.894 3.962 1.00 91.81 279 ALA A CA 1
ATOM 2205 C C . ALA A 1 279 ? 4.095 6.729 4.909 1.00 91.81 279 ALA A C 1
ATOM 2207 O O . ALA A 1 279 ? 4.839 5.807 4.554 1.00 91.81 279 ALA A O 1
ATOM 2208 N N . GLU A 1 280 ? 3.616 6.803 6.153 1.00 92.31 280 GLU A N 1
ATOM 2209 C CA . GLU A 1 280 ? 3.850 5.782 7.171 1.00 92.31 280 GLU A CA 1
ATOM 2210 C C . GLU A 1 280 ? 3.258 4.425 6.771 1.00 92.31 280 GLU A C 1
ATOM 2212 O O . GLU A 1 280 ? 3.827 3.383 7.097 1.00 92.31 280 GLU A O 1
ATOM 2217 N N . ASP A 1 281 ? 2.170 4.449 6.003 1.00 93.56 281 ASP A N 1
ATOM 2218 C CA . ASP A 1 281 ? 1.507 3.294 5.414 1.00 93.56 281 ASP A CA 1
ATOM 2219 C C . ASP A 1 281 ? 2.411 2.581 4.397 1.00 93.56 281 ASP A C 1
ATOM 2221 O O . ASP A 1 281 ? 2.664 1.389 4.538 1.00 93.56 281 ASP A O 1
ATOM 2225 N N . ILE A 1 282 ? 3.000 3.293 3.433 1.00 94.00 282 ILE A N 1
ATOM 2226 C CA . ILE A 1 282 ? 3.941 2.737 2.446 1.00 94.00 282 ILE A CA 1
ATOM 2227 C C . ILE A 1 282 ? 5.160 2.137 3.143 1.00 94.00 282 ILE A C 1
ATOM 2229 O O . ILE A 1 282 ? 5.629 1.056 2.773 1.00 94.00 282 ILE A O 1
ATOM 2233 N N . ARG A 1 283 ? 5.685 2.832 4.159 1.00 93.62 283 ARG A N 1
ATOM 2234 C CA . ARG A 1 283 ? 6.841 2.360 4.930 1.00 93.62 283 ARG A CA 1
ATOM 2235 C C . ARG A 1 283 ? 6.515 1.065 5.667 1.00 93.62 283 ARG A C 1
ATOM 2237 O O . ARG A 1 283 ? 7.301 0.124 5.583 1.00 93.62 283 ARG A O 1
ATOM 2244 N N . PHE A 1 284 ? 5.371 1.005 6.349 1.00 94.94 284 PHE A N 1
ATOM 2245 C CA . PHE A 1 284 ? 4.930 -0.195 7.057 1.00 94.94 284 PHE A CA 1
ATOM 2246 C C . PHE A 1 284 ? 4.617 -1.340 6.084 1.00 94.94 284 PHE A C 1
ATOM 2248 O O . PHE A 1 284 ? 5.067 -2.464 6.287 1.00 94.94 284 PHE A O 1
ATOM 2255 N N . PHE A 1 285 ? 3.915 -1.051 4.988 1.00 96.19 285 PHE A N 1
ATOM 2256 C CA . PHE A 1 285 ? 3.535 -2.021 3.963 1.00 96.19 285 PHE A CA 1
ATOM 2257 C C . PHE A 1 285 ? 4.757 -2.715 3.347 1.00 96.19 285 PHE A C 1
ATOM 2259 O O . PHE A 1 285 ? 4.814 -3.941 3.284 1.00 96.19 285 PHE A O 1
ATOM 2266 N N . HIS A 1 286 ? 5.785 -1.960 2.952 1.00 94.12 286 HIS A N 1
ATOM 2267 C CA . HIS A 1 286 ? 7.012 -2.562 2.426 1.00 94.12 286 HIS A CA 1
ATOM 2268 C C . HIS A 1 286 ? 7.879 -3.224 3.501 1.00 94.12 286 HIS A C 1
ATOM 2270 O O . HIS A 1 286 ? 8.537 -4.213 3.190 1.00 94.12 286 HIS A O 1
ATOM 2276 N N . ALA A 1 287 ? 7.874 -2.735 4.746 1.00 92.00 287 ALA A N 1
ATOM 2277 C CA . ALA A 1 287 ? 8.524 -3.426 5.863 1.00 92.00 287 ALA A CA 1
ATOM 2278 C C . ALA A 1 287 ? 7.869 -4.788 6.141 1.00 92.00 287 ALA A C 1
ATOM 2280 O O . ALA A 1 287 ? 8.556 -5.766 6.412 1.00 92.00 287 ALA A O 1
ATOM 2281 N N . HIS A 1 288 ? 6.543 -4.882 6.012 1.00 94.06 288 HIS A N 1
ATOM 2282 C CA . HIS A 1 288 ? 5.833 -6.155 6.108 1.00 94.06 288 HIS A CA 1
ATOM 2283 C C . HIS A 1 288 ? 6.249 -7.127 5.000 1.00 94.06 288 HIS A C 1
ATOM 2285 O O . HIS A 1 288 ? 6.403 -8.314 5.262 1.00 94.06 288 HIS A O 1
ATOM 2291 N N . LEU A 1 289 ? 6.446 -6.637 3.775 1.00 92.38 289 LEU A N 1
ATOM 2292 C CA . LEU A 1 289 ? 6.774 -7.468 2.611 1.00 92.38 289 LEU A CA 1
ATOM 2293 C C . LEU A 1 289 ? 8.264 -7.758 2.422 1.00 92.38 289 LEU A C 1
ATOM 2295 O O . LEU A 1 289 ? 8.609 -8.565 1.556 1.00 92.38 289 LEU A O 1
ATOM 2299 N N . SER A 1 290 ? 9.148 -7.074 3.149 1.00 86.06 290 SER A N 1
ATOM 2300 C CA . SER A 1 290 ? 10.588 -7.266 2.998 1.00 86.06 290 SER A CA 1
ATOM 2301 C C . SER A 1 290 ? 10.985 -8.700 3.337 1.00 86.06 290 SER A C 1
ATOM 2303 O O . SER A 1 290 ? 10.397 -9.314 4.229 1.00 86.06 290 SER A O 1
ATOM 2305 N N . GLU A 1 291 ? 11.999 -9.212 2.639 1.00 71.62 291 GLU A N 1
ATOM 2306 C CA . GLU A 1 291 ? 12.583 -10.514 2.962 1.00 71.62 291 GLU A CA 1
ATOM 2307 C C . GLU A 1 291 ? 13.063 -10.527 4.421 1.00 71.62 291 GLU A C 1
ATOM 2309 O O . GLU A 1 291 ? 13.587 -9.531 4.928 1.00 71.62 291 GLU A O 1
ATOM 2314 N N . SER A 1 292 ? 12.877 -11.665 5.079 1.00 66.69 292 SER A N 1
ATOM 2315 C CA . SER A 1 292 ? 13.439 -11.957 6.394 1.00 66.69 292 SER A CA 1
ATOM 2316 C C . SER A 1 292 ? 14.552 -12.989 6.219 1.00 66.69 292 SER A C 1
ATOM 2318 O O . SER A 1 292 ? 14.506 -13.780 5.279 1.00 66.69 292 SER A O 1
ATOM 2320 N N . GLU A 1 293 ? 15.554 -12.989 7.104 1.00 64.50 293 GLU A N 1
ATOM 2321 C CA . GLU A 1 293 ? 16.546 -14.081 7.160 1.00 64.50 293 GLU A CA 1
ATOM 2322 C C . GLU A 1 293 ? 15.864 -15.440 7.393 1.00 64.50 293 GLU A C 1
ATOM 2324 O O . GLU A 1 293 ? 16.374 -16.479 6.987 1.00 64.50 293 GLU A O 1
ATOM 2329 N N . ASP A 1 294 ? 14.683 -15.410 8.009 1.00 68.25 294 ASP A N 1
ATOM 2330 C CA . ASP A 1 294 ? 13.802 -16.547 8.215 1.00 68.25 294 ASP A CA 1
ATOM 2331 C C . ASP A 1 294 ? 12.719 -16.562 7.121 1.00 68.25 294 ASP A C 1
ATOM 2333 O O . ASP A 1 294 ? 11.811 -15.722 7.119 1.00 68.25 294 ASP A O 1
ATOM 2337 N N . ILE A 1 295 ? 12.817 -17.504 6.174 1.00 69.25 295 ILE A N 1
ATOM 2338 C CA . ILE A 1 295 ? 11.876 -17.636 5.047 1.00 69.25 295 ILE A CA 1
ATOM 2339 C C . ILE A 1 295 ? 10.425 -17.787 5.529 1.00 69.25 295 ILE A C 1
ATOM 2341 O O . ILE A 1 295 ? 9.508 -17.251 4.902 1.00 69.25 295 ILE A O 1
ATOM 2345 N N . ASP A 1 296 ? 10.230 -18.410 6.695 1.00 75.88 296 ASP A N 1
ATOM 2346 C CA . ASP A 1 296 ? 8.922 -18.645 7.302 1.00 75.88 296 ASP A CA 1
ATOM 2347 C C . ASP A 1 296 ? 8.312 -17.360 7.893 1.00 75.88 296 ASP A C 1
ATOM 2349 O O . ASP A 1 296 ? 7.155 -17.346 8.307 1.00 75.88 296 ASP A O 1
ATOM 2353 N N . ARG A 1 297 ? 9.053 -16.241 7.905 1.00 81.75 297 ARG A N 1
ATOM 2354 C CA . ARG A 1 297 ? 8.587 -14.927 8.393 1.00 81.75 297 ARG A CA 1
ATOM 2355 C C . ARG A 1 297 ? 8.304 -13.909 7.295 1.00 81.75 297 ARG A C 1
ATOM 2357 O O . ARG A 1 297 ? 8.001 -12.746 7.609 1.00 81.75 297 ARG A O 1
ATOM 2364 N N . LYS A 1 298 ? 8.391 -14.307 6.026 1.00 87.69 298 LYS A N 1
ATOM 2365 C CA . LYS A 1 298 ? 8.059 -13.437 4.896 1.00 87.69 298 LYS A CA 1
ATOM 2366 C C . LYS A 1 298 ? 6.588 -13.026 4.948 1.00 87.69 298 LYS A C 1
ATOM 2368 O O . LYS A 1 298 ? 5.702 -13.865 5.068 1.00 87.69 298 LYS A O 1
ATOM 2373 N N . GLY A 1 299 ? 6.326 -11.723 4.859 1.00 93.38 299 GLY A N 1
ATOM 2374 C CA . GLY A 1 299 ? 4.958 -11.215 4.913 1.00 93.38 299 GLY A CA 1
ATOM 2375 C C . GLY A 1 299 ? 4.134 -11.620 3.694 1.00 93.38 299 GLY A C 1
ATOM 2376 O O . GLY A 1 299 ? 4.608 -11.563 2.559 1.00 93.38 299 GLY A O 1
ATOM 2377 N N . THR A 1 300 ? 2.876 -11.976 3.933 1.00 95.56 300 THR A N 1
ATOM 2378 C CA . THR A 1 300 ? 1.884 -12.312 2.907 1.00 95.56 300 THR A CA 1
ATOM 2379 C C . THR A 1 300 ? 0.724 -11.318 2.925 1.00 95.56 300 THR A C 1
ATOM 2381 O O . THR A 1 300 ? 0.538 -10.581 3.899 1.00 95.56 300 THR A O 1
ATOM 2384 N N . LEU A 1 301 ? -0.038 -11.263 1.828 1.00 97.38 301 LEU A N 1
ATOM 2385 C CA . LEU A 1 301 ? -1.176 -10.361 1.637 1.00 97.38 301 LEU A CA 1
ATOM 2386 C C . LEU A 1 301 ? -2.422 -11.162 1.260 1.00 97.38 301 LEU A C 1
ATOM 2388 O O . LEU A 1 301 ? -2.340 -12.053 0.414 1.00 97.38 301 LEU A O 1
ATOM 2392 N N . LYS A 1 302 ? -3.573 -10.809 1.836 1.00 96.75 302 LYS A N 1
ATOM 2393 C CA . LYS A 1 302 ? -4.894 -11.337 1.451 1.00 96.75 302 LYS A CA 1
ATOM 2394 C C . LYS A 1 302 ? -5.932 -10.226 1.460 1.00 96.75 302 LYS A C 1
ATOM 2396 O O . LYS A 1 302 ? -5.861 -9.332 2.301 1.00 96.75 302 LYS A O 1
ATOM 2401 N N . LEU A 1 303 ? -6.911 -10.293 0.561 1.00 96.00 303 LEU A N 1
ATOM 2402 C CA . LEU A 1 303 ? -7.996 -9.317 0.447 1.00 96.00 303 LEU A CA 1
ATOM 2403 C C . LEU A 1 303 ? -9.352 -10.015 0.565 1.00 96.00 303 LEU A C 1
ATOM 2405 O O . LEU A 1 303 ? -9.789 -10.703 -0.361 1.00 96.00 303 LEU A O 1
ATOM 2409 N N . ILE A 1 304 ? -10.030 -9.804 1.695 1.00 93.75 304 ILE A N 1
ATOM 2410 C CA . ILE A 1 304 ? -11.377 -10.338 1.914 1.00 93.75 304 ILE A CA 1
ATOM 2411 C C . ILE A 1 304 ? -12.380 -9.610 1.039 1.00 93.75 304 ILE A C 1
ATOM 2413 O O . ILE A 1 304 ? -12.393 -8.378 0.957 1.00 93.75 304 ILE A O 1
ATOM 2417 N N . ARG A 1 305 ? -13.271 -10.400 0.458 1.00 90.12 305 ARG A N 1
ATOM 2418 C CA . ARG A 1 305 ? -14.434 -9.956 -0.288 1.00 90.12 305 ARG A CA 1
ATOM 2419 C C . ARG A 1 305 ? -15.686 -10.472 0.397 1.00 90.12 305 ARG A C 1
ATOM 2421 O O . ARG A 1 305 ? -15.698 -11.537 1.006 1.00 90.12 305 ARG A O 1
ATOM 2428 N N . THR A 1 306 ? -16.745 -9.692 0.305 1.00 87.44 306 THR A N 1
ATOM 2429 C CA . THR A 1 306 ? -18.060 -9.960 0.892 1.00 87.44 306 THR A CA 1
ATOM 2430 C C . THR A 1 306 ? -19.123 -9.405 -0.055 1.00 87.44 306 THR A C 1
ATOM 2432 O O . THR A 1 306 ? -18.794 -8.653 -0.972 1.00 87.44 306 THR A O 1
ATOM 2435 N N . LYS A 1 307 ? -20.401 -9.773 0.139 1.00 83.38 307 LYS A N 1
ATOM 2436 C CA . LYS A 1 307 ? -21.518 -9.257 -0.685 1.00 83.38 307 LYS A CA 1
ATOM 2437 C C . LYS A 1 307 ? -21.550 -7.719 -0.704 1.00 83.38 307 LYS A C 1
ATOM 2439 O O . LYS A 1 307 ?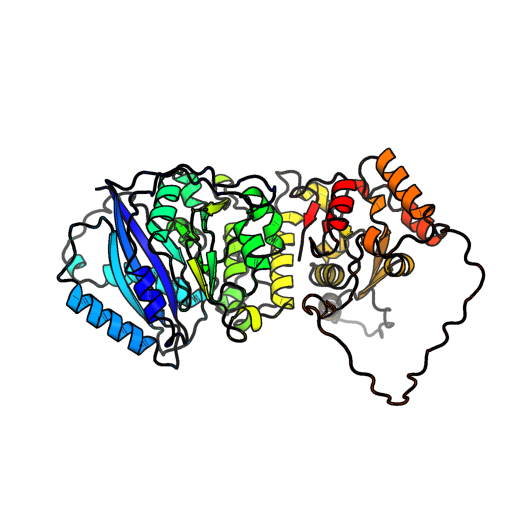 -21.826 -7.123 -1.738 1.00 83.38 307 LYS A O 1
ATOM 2444 N N . THR A 1 308 ? -21.220 -7.092 0.423 1.00 86.12 308 THR A N 1
ATOM 2445 C CA . THR A 1 308 ? -21.025 -5.643 0.566 1.00 86.12 308 THR A CA 1
ATOM 2446 C C . THR A 1 308 ? -19.627 -5.358 1.106 1.00 86.12 308 THR A C 1
ATOM 2448 O O . THR A 1 308 ? -19.130 -6.170 1.888 1.00 86.12 308 THR A O 1
ATOM 2451 N N . PRO A 1 309 ? -18.979 -4.237 0.746 1.00 92.50 309 PRO A N 1
ATOM 2452 C CA . PRO A 1 309 ? -17.698 -3.848 1.333 1.00 92.50 309 PRO A CA 1
ATOM 2453 C C . PRO A 1 309 ? -17.720 -3.803 2.869 1.00 92.50 309 PRO A C 1
ATOM 2455 O O . PRO A 1 309 ? -18.777 -3.640 3.470 1.00 92.50 309 PRO A O 1
ATOM 2458 N N . LEU A 1 310 ? -16.553 -3.935 3.511 1.00 95.88 310 LEU A N 1
ATOM 2459 C CA . LEU A 1 310 ? -16.430 -3.956 4.979 1.00 95.88 310 LEU A CA 1
ATOM 2460 C C . LEU A 1 310 ? -15.972 -2.616 5.574 1.00 95.88 310 LEU A C 1
ATOM 2462 O O . LEU A 1 310 ? -15.832 -2.482 6.790 1.00 95.88 310 LEU A O 1
ATOM 2466 N N . MET A 1 311 ? -15.745 -1.618 4.722 1.00 96.88 311 MET A N 1
ATOM 2467 C CA . MET A 1 311 ? -15.242 -0.310 5.120 1.00 96.88 311 MET A CA 1
ATOM 2468 C C . MET A 1 311 ? -15.799 0.797 4.221 1.00 96.88 311 MET A C 1
ATOM 2470 O O . MET A 1 311 ? -15.819 0.635 3.001 1.00 96.88 311 MET A O 1
ATOM 2474 N N . LYS A 1 312 ? -16.188 1.931 4.805 1.00 96.75 312 LYS A N 1
ATOM 2475 C CA . LYS A 1 312 ? -16.423 3.195 4.096 1.00 96.75 312 LYS A CA 1
ATOM 2476 C C . LYS A 1 312 ? -15.210 4.093 4.287 1.00 96.75 312 LYS A C 1
ATOM 2478 O O . LYS A 1 312 ? -14.957 4.555 5.395 1.00 96.75 312 LYS A O 1
ATOM 2483 N N . TYR A 1 313 ? -14.481 4.335 3.204 1.00 95.25 313 TYR A N 1
ATOM 2484 C CA . TYR A 1 313 ? -13.317 5.213 3.190 1.00 95.25 313 TYR A CA 1
ATOM 2485 C C . TYR A 1 313 ? -13.714 6.627 2.773 1.00 95.25 313 TYR A C 1
ATOM 2487 O O . TYR A 1 313 ? -14.140 6.848 1.628 1.00 95.25 313 TYR A O 1
ATOM 2495 N N . ARG A 1 314 ? -13.592 7.585 3.691 1.00 93.38 314 ARG A N 1
ATOM 2496 C CA . ARG A 1 314 ? -14.020 8.964 3.473 1.00 93.38 314 ARG A CA 1
ATOM 2497 C C . ARG A 1 314 ? -12.996 9.702 2.628 1.00 93.38 314 ARG A C 1
ATOM 2499 O O . ARG A 1 314 ? -11.820 9.817 2.956 1.00 93.38 314 ARG A O 1
ATOM 2506 N N . HIS A 1 315 ? -13.457 10.255 1.513 1.00 88.81 315 HIS A N 1
ATOM 2507 C CA . HIS A 1 315 ? -12.624 11.131 0.712 1.00 88.81 315 HIS A CA 1
ATOM 2508 C C . HIS A 1 315 ? -12.761 12.572 1.199 1.00 88.81 315 HIS A C 1
ATOM 2510 O O . HIS A 1 315 ? -13.773 13.225 0.955 1.00 88.81 315 HIS A O 1
ATOM 2516 N N . ARG A 1 316 ? -11.710 13.097 1.835 1.00 83.69 316 ARG A N 1
ATOM 2517 C CA . ARG A 1 316 ? -11.614 14.524 2.158 1.00 83.69 316 ARG A CA 1
ATOM 2518 C C . ARG A 1 316 ? -10.712 15.254 1.169 1.00 83.69 316 ARG A C 1
ATOM 2520 O O . ARG A 1 316 ? -9.478 15.230 1.274 1.00 83.69 316 ARG A O 1
ATOM 2527 N N . ALA A 1 317 ? -11.329 15.900 0.184 1.00 78.50 317 ALA A N 1
ATOM 2528 C CA . ALA A 1 317 ? -10.611 16.672 -0.824 1.00 78.50 317 ALA A CA 1
ATOM 2529 C C . ALA A 1 317 ? -9.764 17.776 -0.163 1.00 78.50 317 ALA A C 1
ATOM 2531 O O . ALA A 1 317 ? -10.271 18.593 0.599 1.00 78.50 317 ALA A O 1
ATOM 2532 N N . GLY A 1 318 ? -8.456 17.784 -0.434 1.00 76.94 318 GLY A N 1
ATOM 2533 C CA . GLY A 1 318 ? -7.521 18.783 0.098 1.00 76.94 318 GLY A CA 1
ATOM 2534 C C . GLY A 1 318 ? -7.102 18.606 1.565 1.00 76.94 318 GLY A C 1
ATOM 2535 O O . GLY A 1 318 ? -6.176 19.290 1.987 1.00 76.94 318 GLY A O 1
ATOM 2536 N N . GLN A 1 319 ? -7.716 17.686 2.317 1.00 78.25 319 GLN A N 1
ATOM 2537 C CA . GLN A 1 319 ? -7.372 17.417 3.725 1.00 78.25 319 GLN A CA 1
ATOM 2538 C C . GLN A 1 319 ? -6.640 16.080 3.928 1.00 78.25 319 GLN A C 1
ATOM 2540 O O . GLN A 1 319 ? -6.060 15.844 4.982 1.00 78.25 319 GLN A O 1
ATOM 2545 N N . SER A 1 320 ? -6.620 15.206 2.917 1.00 76.75 320 SER A N 1
ATOM 2546 C CA . SER A 1 320 ? -5.882 13.939 2.981 1.00 76.75 320 SER A CA 1
ATOM 2547 C C . SER A 1 320 ? -4.362 14.147 3.018 1.00 76.75 320 SER A C 1
ATOM 2549 O O . SER A 1 320 ? -3.810 14.937 2.247 1.00 76.75 320 SER A O 1
ATOM 2551 N N . GLN A 1 321 ? -3.656 13.362 3.842 1.00 78.88 321 GLN A N 1
ATOM 2552 C CA . GLN A 1 321 ? -2.183 13.355 3.886 1.00 78.88 321 GLN A CA 1
ATOM 2553 C C . GLN A 1 321 ? -1.571 13.007 2.514 1.00 78.88 321 GLN A C 1
ATOM 2555 O O . GLN A 1 321 ? -0.509 13.509 2.140 1.00 78.88 321 GLN A O 1
ATOM 2560 N N . SER A 1 322 ? -2.271 12.216 1.697 1.00 76.06 322 SER A N 1
ATOM 2561 C CA . SER A 1 322 ? -1.865 11.921 0.319 1.00 76.06 322 SER A CA 1
ATOM 2562 C C . SER A 1 322 ? -1.804 13.170 -0.576 1.00 76.06 322 SER A C 1
ATOM 2564 O O . SER A 1 322 ? -1.007 13.204 -1.513 1.00 76.06 322 SER A O 1
ATOM 2566 N N . SER A 1 323 ? -2.573 14.223 -0.269 1.00 77.38 323 SER A N 1
ATOM 2567 C CA . SER A 1 323 ? -2.539 15.501 -0.998 1.00 77.38 323 SER A CA 1
ATOM 2568 C C . SER A 1 323 ? -1.312 16.351 -0.648 1.00 77.38 323 SER A C 1
ATOM 2570 O O . SER A 1 323 ? -0.815 17.087 -1.502 1.00 77.38 323 SER A O 1
ATOM 2572 N N . SER A 1 324 ? -0.810 16.250 0.587 1.00 81.06 324 SER A N 1
ATOM 2573 C CA . SER A 1 324 ? 0.362 16.994 1.070 1.00 81.06 324 SER A CA 1
ATOM 2574 C C . SER A 1 324 ? 1.676 16.220 0.922 1.00 81.06 324 SER A C 1
ATOM 2576 O O . SER A 1 324 ? 2.754 16.820 0.947 1.00 81.06 324 SER A O 1
ATOM 2578 N N . THR A 1 325 ? 1.611 14.903 0.713 1.00 88.81 325 THR A N 1
ATOM 2579 C CA . THR A 1 325 ? 2.799 14.059 0.570 1.00 88.81 325 THR A CA 1
ATOM 2580 C C . THR A 1 325 ? 3.507 14.312 -0.767 1.00 88.81 325 THR A C 1
ATOM 2582 O O . THR A 1 325 ? 2.918 14.136 -1.839 1.00 88.81 325 THR A O 1
ATOM 2585 N N . PRO A 1 326 ? 4.800 14.697 -0.765 1.00 91.88 326 PRO A N 1
ATOM 2586 C CA . PRO A 1 326 ? 5.514 14.965 -2.006 1.00 91.88 326 PRO A CA 1
ATOM 2587 C C . PRO A 1 326 ? 5.602 13.718 -2.894 1.00 91.88 326 PRO A C 1
ATOM 2589 O O . PRO A 1 326 ? 6.165 12.703 -2.491 1.00 91.88 326 PRO A O 1
ATOM 2592 N N . ARG A 1 327 ? 5.172 13.816 -4.160 1.00 91.56 327 ARG A N 1
ATOM 2593 C CA . ARG A 1 327 ? 5.316 12.722 -5.150 1.00 91.56 327 ARG A CA 1
ATOM 2594 C C . ARG A 1 327 ? 6.747 12.186 -5.248 1.00 91.56 327 ARG A C 1
ATOM 2596 O O . ARG A 1 327 ? 6.955 10.997 -5.452 1.00 91.56 327 ARG A O 1
ATOM 2603 N N . LYS A 1 328 ? 7.738 13.067 -5.077 1.00 92.62 328 LYS A N 1
ATOM 2604 C CA . LYS A 1 328 ? 9.154 12.691 -5.061 1.00 92.62 328 LYS A CA 1
ATOM 2605 C C . LYS A 1 328 ? 9.509 11.789 -3.873 1.00 92.62 328 LYS A C 1
ATOM 2607 O O . LYS A 1 328 ? 10.312 10.883 -4.052 1.00 92.62 328 LYS A O 1
ATOM 2612 N N . LEU A 1 329 ? 8.916 12.017 -2.699 1.00 93.25 329 LEU A N 1
ATOM 2613 C CA . LEU A 1 329 ? 9.108 11.156 -1.531 1.00 93.25 329 LEU A CA 1
ATOM 2614 C C . LEU A 1 329 ? 8.525 9.764 -1.802 1.00 93.25 329 LEU A C 1
ATOM 2616 O O . LEU A 1 329 ? 9.227 8.777 -1.629 1.00 93.25 329 LEU A O 1
ATOM 2620 N N . LEU A 1 330 ? 7.293 9.688 -2.317 1.00 94.00 330 LEU A N 1
ATOM 2621 C CA . LEU A 1 330 ? 6.658 8.415 -2.692 1.00 94.00 330 LEU A CA 1
ATOM 2622 C C . LEU A 1 330 ? 7.519 7.625 -3.688 1.00 94.00 330 LEU A C 1
ATOM 2624 O O . LEU A 1 330 ? 7.796 6.446 -3.474 1.00 94.00 330 LEU A O 1
ATOM 2628 N N . LEU A 1 331 ? 8.014 8.302 -4.729 1.00 94.81 331 LEU A N 1
ATOM 2629 C CA . LEU A 1 331 ? 8.936 7.722 -5.702 1.00 94.81 331 LEU A CA 1
ATOM 2630 C C . LEU A 1 331 ? 10.223 7.214 -5.036 1.00 94.81 331 LEU A C 1
ATOM 2632 O O . LEU A 1 331 ? 10.635 6.089 -5.294 1.00 94.81 331 LEU A O 1
ATOM 2636 N N . GLN A 1 332 ? 10.853 8.012 -4.170 1.00 94.38 332 GLN A N 1
ATOM 2637 C CA . GLN A 1 332 ? 12.077 7.632 -3.453 1.00 94.38 332 GLN A CA 1
ATOM 2638 C C . GLN A 1 332 ? 11.884 6.391 -2.582 1.00 94.38 332 GLN A C 1
ATOM 2640 O O . GLN A 1 332 ? 12.728 5.494 -2.595 1.00 94.38 332 GLN A O 1
ATOM 2645 N N . LEU A 1 333 ? 10.769 6.322 -1.854 1.00 94.19 333 LEU A N 1
ATOM 2646 C CA . LEU A 1 333 ? 10.423 5.179 -1.016 1.00 94.19 333 LEU A CA 1
ATOM 2647 C C . LEU A 1 333 ? 10.178 3.932 -1.874 1.00 94.19 333 LEU A C 1
ATOM 2649 O O . LEU A 1 333 ? 10.790 2.898 -1.624 1.00 94.19 333 LEU A O 1
ATOM 2653 N N . ARG A 1 334 ? 9.384 4.027 -2.946 1.00 95.69 334 ARG A N 1
ATOM 2654 C CA . ARG A 1 334 ? 9.135 2.889 -3.848 1.00 95.69 334 ARG A CA 1
ATOM 2655 C C . ARG A 1 334 ? 10.404 2.428 -4.569 1.00 95.69 334 ARG A C 1
ATOM 2657 O O . ARG A 1 334 ? 10.642 1.228 -4.652 1.00 95.69 334 ARG A O 1
ATOM 2664 N N . VAL A 1 335 ? 11.257 3.347 -5.040 1.00 95.81 335 VAL A N 1
ATOM 2665 C CA . VAL A 1 335 ? 12.550 3.007 -5.667 1.00 95.81 335 VAL A CA 1
ATOM 2666 C C . VAL A 1 335 ? 13.465 2.315 -4.668 1.00 95.81 335 VAL A C 1
ATOM 2668 O O . VAL A 1 335 ? 14.072 1.303 -5.008 1.00 95.81 335 VAL A O 1
ATOM 2671 N N . LYS A 1 336 ? 13.553 2.817 -3.433 1.00 93.25 336 LYS A N 1
ATOM 2672 C CA . LYS A 1 336 ? 14.349 2.178 -2.384 1.00 93.25 336 LYS A CA 1
ATOM 2673 C C . LYS A 1 336 ? 13.824 0.770 -2.073 1.00 93.25 336 LYS A C 1
ATOM 2675 O O . LYS A 1 336 ? 14.625 -0.161 -2.061 1.00 93.25 336 LYS A O 1
ATOM 2680 N N . ALA A 1 337 ? 12.511 0.603 -1.904 1.00 93.00 337 ALA A N 1
ATOM 2681 C CA . ALA A 1 337 ? 11.891 -0.704 -1.690 1.00 93.00 337 ALA A CA 1
ATOM 2682 C C . ALA A 1 337 ? 12.186 -1.660 -2.855 1.00 93.00 337 ALA A C 1
ATOM 2684 O O . ALA A 1 337 ? 12.616 -2.788 -2.637 1.00 93.00 337 ALA A O 1
ATOM 2685 N N . PHE A 1 338 ? 12.035 -1.195 -4.098 1.00 93.94 338 PHE A N 1
ATOM 2686 C CA . PHE A 1 338 ? 12.337 -1.979 -5.293 1.00 93.94 338 PHE A CA 1
ATOM 2687 C C . PHE A 1 338 ? 13.808 -2.404 -5.348 1.00 93.94 338 PHE A C 1
ATOM 2689 O O . PHE A 1 338 ? 14.116 -3.577 -5.539 1.00 93.94 338 PHE A O 1
ATOM 2696 N N . VAL A 1 339 ? 14.732 -1.465 -5.137 1.00 91.81 339 VAL A N 1
ATOM 2697 C CA . VAL A 1 339 ? 16.172 -1.741 -5.142 1.00 91.81 339 VAL A CA 1
ATOM 2698 C C . VAL A 1 339 ? 16.531 -2.756 -4.065 1.00 91.81 339 VAL A C 1
ATOM 2700 O O . VAL A 1 339 ? 17.229 -3.721 -4.361 1.00 91.81 339 VAL A O 1
ATOM 2703 N N . ASP A 1 340 ? 16.062 -2.561 -2.837 1.00 88.12 340 ASP A N 1
ATOM 2704 C CA . ASP A 1 340 ? 16.456 -3.408 -1.715 1.00 88.12 340 ASP A CA 1
ATOM 2705 C C . ASP A 1 340 ? 15.819 -4.806 -1.808 1.00 88.12 340 ASP A C 1
ATOM 2707 O O . ASP A 1 340 ? 16.507 -5.802 -1.598 1.00 88.12 340 ASP A O 1
ATOM 2711 N N . MET A 1 341 ? 14.543 -4.900 -2.201 1.00 87.62 341 MET A N 1
ATOM 2712 C CA . MET A 1 341 ? 13.810 -6.171 -2.265 1.00 87.62 341 MET A CA 1
ATOM 2713 C C . MET A 1 341 ? 14.057 -6.967 -3.552 1.00 87.62 341 MET A C 1
ATOM 2715 O O . MET A 1 341 ? 13.992 -8.191 -3.518 1.00 87.62 341 MET A O 1
ATOM 2719 N N . ILE A 1 342 ? 14.289 -6.304 -4.691 1.00 88.69 342 ILE A N 1
ATOM 2720 C CA . ILE A 1 342 ? 14.374 -6.972 -6.004 1.00 88.69 342 ILE A CA 1
ATOM 2721 C C . ILE A 1 342 ? 15.806 -7.028 -6.518 1.00 88.69 342 ILE A C 1
ATOM 2723 O O . ILE A 1 342 ? 16.272 -8.086 -6.931 1.00 88.69 342 ILE A O 1
ATOM 2727 N N . ILE A 1 343 ? 16.513 -5.896 -6.503 1.00 88.62 343 ILE A N 1
ATOM 2728 C CA . ILE A 1 343 ? 17.838 -5.803 -7.132 1.00 88.62 343 ILE A CA 1
ATOM 2729 C C . ILE A 1 343 ? 18.935 -6.308 -6.186 1.00 88.62 343 ILE A C 1
ATOM 2731 O O . ILE A 1 343 ? 19.849 -7.010 -6.615 1.00 88.62 343 ILE A O 1
ATOM 2735 N N . ARG A 1 344 ? 18.864 -5.932 -4.904 1.00 84.38 344 ARG A N 1
ATOM 2736 C CA . ARG A 1 344 ? 19.899 -6.215 -3.899 1.00 84.38 344 ARG A CA 1
ATOM 2737 C C . ARG A 1 344 ? 19.636 -7.447 -3.048 1.00 84.38 344 ARG A C 1
ATOM 2739 O O . ARG A 1 344 ? 20.583 -7.910 -2.418 1.00 84.38 344 ARG A O 1
ATOM 2746 N N . SER A 1 345 ? 18.405 -7.954 -3.012 1.00 75.38 345 SER A N 1
ATOM 2747 C CA . SER A 1 345 ? 18.067 -9.142 -2.223 1.00 75.38 345 SER A CA 1
ATOM 2748 C C . SER A 1 345 ? 19.021 -10.309 -2.528 1.00 75.38 345 SER A C 1
ATOM 2750 O O . SER A 1 345 ? 19.513 -10.450 -3.654 1.00 75.38 345 SER A O 1
ATOM 2752 N N . ASN A 1 346 ? 19.353 -11.084 -1.489 1.00 55.09 346 ASN A N 1
ATOM 2753 C CA . ASN A 1 346 ? 20.453 -12.048 -1.484 1.00 55.09 346 ASN A CA 1
ATOM 2754 C C . ASN A 1 346 ? 20.286 -13.169 -2.526 1.00 55.09 346 ASN A C 1
ATOM 2756 O O . ASN A 1 346 ? 19.192 -13.564 -2.923 1.00 55.09 346 ASN A O 1
ATOM 2760 N N . ARG A 1 347 ? 21.438 -13.662 -2.988 1.00 50.91 347 ARG A N 1
ATOM 2761 C CA . ARG A 1 347 ? 21.650 -14.437 -4.223 1.00 50.91 347 ARG A CA 1
ATOM 2762 C C . ARG A 1 347 ? 21.066 -15.857 -4.259 1.00 50.91 347 ARG A C 1
ATOM 2764 O O . ARG A 1 347 ? 21.227 -16.516 -5.283 1.00 50.91 347 ARG A O 1
ATOM 2771 N N . GLU A 1 348 ? 20.389 -16.326 -3.216 1.00 45.97 348 GLU A N 1
ATOM 2772 C CA . GLU A 1 348 ? 20.003 -17.743 -3.094 1.00 45.97 348 GLU A CA 1
ATOM 2773 C C . GLU A 1 348 ? 18.819 -18.147 -3.988 1.00 45.97 348 GLU A C 1
ATOM 2775 O O . GLU A 1 348 ? 18.757 -19.289 -4.427 1.00 45.97 348 GLU A O 1
ATOM 2780 N N . ASN A 1 349 ? 17.970 -17.199 -4.404 1.00 47.38 349 ASN A N 1
ATOM 2781 C CA . ASN A 1 349 ? 16.839 -17.477 -5.306 1.00 47.38 349 ASN A CA 1
ATOM 2782 C C . ASN A 1 349 ? 17.139 -17.209 -6.796 1.00 47.38 349 ASN A C 1
ATOM 2784 O O . ASN A 1 349 ? 16.221 -17.099 -7.606 1.00 47.38 349 ASN A O 1
ATOM 2788 N N . GLY A 1 350 ? 18.406 -17.019 -7.184 1.00 48.00 350 GLY A N 1
ATOM 2789 C CA . GLY A 1 350 ? 18.813 -16.781 -8.580 1.00 48.00 350 GLY A CA 1
ATOM 2790 C C . GLY A 1 350 ? 18.446 -15.402 -9.158 1.00 48.00 350 GLY A C 1
ATOM 2791 O O . GLY A 1 350 ? 19.145 -14.916 -10.045 1.00 48.00 350 GLY A O 1
ATOM 2792 N N . ILE A 1 351 ? 17.435 -14.709 -8.614 1.00 52.03 351 ILE A N 1
ATOM 2793 C CA . ILE A 1 351 ? 16.959 -13.387 -9.069 1.00 52.03 351 ILE A CA 1
ATOM 2794 C C . ILE A 1 351 ? 18.108 -12.364 -9.092 1.00 52.03 351 ILE A C 1
ATOM 2796 O O . ILE A 1 351 ? 18.361 -11.756 -10.129 1.00 52.03 351 ILE A O 1
ATOM 2800 N N . SER A 1 352 ? 18.889 -12.246 -8.012 1.00 56.47 352 SER A N 1
ATOM 2801 C CA . SER A 1 352 ? 20.024 -11.306 -7.899 1.00 56.47 352 SER A CA 1
ATOM 2802 C C . SER A 1 352 ? 21.106 -11.498 -8.980 1.00 56.47 352 SER A C 1
ATOM 2804 O O . SER A 1 352 ? 21.698 -10.530 -9.467 1.00 56.47 352 SER A O 1
ATOM 2806 N N . ALA A 1 353 ? 21.341 -12.741 -9.426 1.00 62.91 353 ALA A N 1
ATOM 2807 C CA . ALA A 1 353 ? 22.313 -13.022 -10.480 1.00 62.91 353 ALA A CA 1
ATOM 2808 C C . ALA A 1 353 ? 21.866 -12.444 -11.836 1.00 62.91 353 ALA A C 1
ATOM 2810 O O . ALA A 1 353 ? 22.703 -11.928 -12.582 1.00 62.91 353 ALA A O 1
ATOM 2811 N N . HIS A 1 354 ? 20.560 -12.442 -12.131 1.00 73.94 354 HIS A N 1
ATOM 2812 C CA . HIS A 1 354 ? 20.018 -11.876 -13.371 1.00 73.94 354 HIS A CA 1
ATOM 2813 C C . HIS A 1 354 ? 20.205 -10.353 -13.447 1.00 73.94 354 HIS A C 1
ATOM 2815 O O . HIS A 1 354 ? 20.617 -9.841 -14.489 1.00 73.94 354 HIS A O 1
ATOM 2821 N N . TRP A 1 355 ? 20.000 -9.636 -12.337 1.00 86.31 355 TRP A N 1
ATOM 2822 C CA . TRP A 1 355 ? 20.145 -8.173 -12.284 1.00 86.31 355 TRP A CA 1
ATOM 2823 C C . TRP A 1 355 ? 21.598 -7.694 -12.384 1.00 86.31 355 TRP A C 1
ATOM 2825 O O . TRP A 1 355 ? 21.843 -6.577 -12.842 1.00 86.31 355 TRP A O 1
ATOM 2835 N N . SER A 1 356 ? 22.577 -8.537 -12.031 1.00 83.69 356 SER A N 1
ATOM 2836 C CA . SER A 1 356 ? 24.009 -8.202 -12.126 1.00 83.69 356 SER A CA 1
ATOM 2837 C C . SER A 1 356 ? 24.474 -7.895 -13.559 1.00 83.69 356 SER A C 1
ATOM 2839 O O . SER A 1 356 ? 25.391 -7.099 -13.771 1.00 83.69 356 SER A O 1
ATOM 2841 N N . ARG A 1 357 ? 23.802 -8.476 -14.563 1.00 86.38 357 ARG A N 1
ATOM 2842 C CA . ARG A 1 357 ? 24.056 -8.221 -15.993 1.00 86.38 357 ARG A CA 1
ATOM 2843 C C . ARG A 1 357 ? 23.498 -6.875 -16.452 1.00 86.38 357 ARG A C 1
ATOM 2845 O O . ARG A 1 357 ? 23.919 -6.355 -17.490 1.00 86.38 357 ARG A O 1
ATOM 2852 N N . GLY A 1 358 ? 22.621 -6.280 -15.656 1.00 90.62 358 GLY A N 1
ATOM 2853 C CA . GLY A 1 358 ? 21.907 -5.053 -15.947 1.00 90.62 358 GLY A CA 1
ATOM 2854 C C . GLY A 1 358 ? 20.428 -5.283 -16.221 1.00 90.62 358 GLY A C 1
ATOM 2855 O O . GLY A 1 358 ? 19.960 -6.414 -16.243 1.00 90.62 358 GLY A O 1
ATOM 2856 N N . PHE A 1 359 ? 19.695 -4.196 -16.432 1.00 95.31 359 PHE A N 1
ATOM 2857 C CA . PHE A 1 359 ? 18.261 -4.225 -16.712 1.00 95.31 359 PHE A CA 1
ATOM 2858 C C . PHE A 1 359 ? 17.844 -3.073 -17.630 1.00 95.31 359 PHE A C 1
ATOM 2860 O O . PHE A 1 359 ? 18.627 -2.156 -17.913 1.00 95.31 359 PHE A O 1
ATOM 2867 N N . VAL A 1 360 ? 16.605 -3.134 -18.107 1.00 96.00 360 VAL A N 1
ATOM 2868 C CA . VAL A 1 360 ? 16.006 -2.158 -19.020 1.00 96.00 360 VAL A CA 1
ATOM 2869 C C . VAL A 1 360 ? 14.877 -1.407 -18.323 1.00 96.00 360 VAL A C 1
ATOM 2871 O O . VAL A 1 360 ? 14.102 -1.993 -17.572 1.00 96.00 360 VAL A O 1
ATOM 2874 N N . ILE A 1 361 ? 14.761 -0.108 -18.603 1.00 97.94 361 ILE A N 1
ATOM 2875 C CA . ILE A 1 361 ? 13.615 0.704 -18.182 1.00 97.94 361 ILE A CA 1
ATOM 2876 C C . ILE A 1 361 ? 12.697 0.912 -19.387 1.00 97.94 361 ILE A C 1
ATOM 2878 O O . ILE A 1 361 ? 13.085 1.548 -20.368 1.00 97.94 361 ILE A O 1
ATOM 2882 N N . TRP A 1 362 ? 11.467 0.415 -19.328 1.00 97.25 362 TRP A N 1
ATOM 2883 C CA . TRP A 1 362 ? 10.452 0.718 -20.331 1.00 97.25 362 TRP A CA 1
ATOM 2884 C C . TRP A 1 362 ? 9.761 2.032 -19.980 1.00 97.25 362 TRP A C 1
ATOM 2886 O O . TRP A 1 362 ? 9.134 2.166 -18.932 1.00 97.25 362 TRP A O 1
ATOM 2896 N N . GLY A 1 363 ? 9.879 3.008 -20.879 1.00 95.31 363 GLY A N 1
ATOM 2897 C CA . GLY A 1 363 ? 9.315 4.345 -20.757 1.00 95.31 363 GLY A CA 1
ATOM 2898 C C . GLY A 1 363 ? 10.401 5.413 -20.658 1.00 95.31 363 GLY A C 1
ATOM 2899 O O . GLY A 1 363 ? 10.782 5.842 -19.573 1.00 95.31 363 GLY A O 1
ATOM 2900 N N . ALA A 1 364 ? 10.829 5.968 -21.793 1.00 94.75 364 ALA A N 1
ATOM 2901 C CA . ALA A 1 364 ? 11.742 7.119 -21.861 1.00 94.75 364 ALA A CA 1
ATOM 2902 C C . ALA A 1 364 ? 11.036 8.470 -21.568 1.00 94.75 364 ALA A C 1
ATOM 2904 O O . ALA A 1 364 ? 11.467 9.548 -22.011 1.00 94.75 364 ALA A O 1
ATOM 2905 N N . GLY A 1 365 ? 9.907 8.415 -20.855 1.00 93.12 365 GLY A N 1
ATOM 2906 C CA . GLY A 1 365 ? 9.065 9.539 -20.450 1.00 93.12 365 GLY A CA 1
ATOM 2907 C C . GLY A 1 365 ? 9.518 10.196 -19.146 1.00 93.12 365 GLY A C 1
ATOM 2908 O O . GLY A 1 365 ? 10.674 10.082 -18.751 1.00 93.12 365 GLY A O 1
ATOM 2909 N N . ARG A 1 366 ? 8.606 10.926 -18.496 1.00 93.56 366 ARG A N 1
ATOM 2910 C CA . ARG A 1 366 ? 8.860 11.551 -17.189 1.00 93.56 366 ARG A CA 1
ATOM 2911 C C . ARG A 1 366 ? 9.154 10.484 -16.133 1.00 93.56 366 ARG A C 1
ATOM 2913 O O . ARG A 1 366 ? 10.228 10.514 -15.549 1.00 93.56 366 ARG A O 1
ATOM 2920 N N . ASP A 1 367 ? 8.250 9.522 -15.993 1.00 94.19 367 ASP A N 1
ATOM 2921 C CA . ASP A 1 367 ? 8.246 8.586 -14.868 1.00 94.19 367 ASP A CA 1
ATOM 2922 C C . ASP A 1 367 ? 9.459 7.645 -14.909 1.00 94.19 367 ASP A C 1
ATOM 2924 O O . ASP A 1 367 ? 10.195 7.564 -13.932 1.00 94.19 367 ASP A O 1
ATOM 2928 N N . GLY A 1 368 ? 9.791 7.054 -16.065 1.00 96.88 368 GLY A N 1
ATOM 2929 C CA . GLY A 1 368 ? 11.013 6.244 -16.196 1.00 96.88 368 GLY A CA 1
ATOM 2930 C C . GLY A 1 368 ? 12.317 7.034 -16.016 1.00 96.88 368 GLY A C 1
ATOM 2931 O O . GLY A 1 368 ? 13.295 6.514 -15.476 1.00 96.88 368 GLY A O 1
ATOM 2932 N N . LYS A 1 369 ? 12.355 8.317 -16.408 1.00 96.56 369 LYS A N 1
ATOM 2933 C CA . LYS A 1 369 ? 13.516 9.184 -16.135 1.00 96.56 369 LYS A CA 1
ATOM 2934 C C . LYS A 1 369 ? 13.617 9.542 -14.658 1.00 96.56 369 LYS A C 1
ATOM 2936 O O . LYS A 1 369 ? 14.730 9.662 -14.155 1.00 96.56 369 LYS A O 1
ATOM 2941 N N . ASP A 1 370 ? 12.496 9.745 -13.980 1.00 96.56 370 ASP A N 1
ATOM 2942 C CA . ASP A 1 370 ? 12.474 10.047 -12.552 1.00 96.56 370 ASP A CA 1
ATOM 2943 C C . ASP A 1 370 ? 12.841 8.804 -11.729 1.00 96.56 370 ASP A C 1
ATOM 2945 O O . ASP A 1 370 ? 13.714 8.910 -10.870 1.00 96.56 370 ASP A O 1
ATOM 2949 N N . PHE A 1 371 ? 12.342 7.615 -12.094 1.00 97.44 371 PHE A N 1
ATOM 2950 C CA . PHE A 1 371 ? 12.822 6.331 -11.568 1.00 97.44 371 PHE A CA 1
ATOM 2951 C C . PHE A 1 371 ? 14.347 6.221 -11.688 1.00 97.44 371 PHE A C 1
ATOM 2953 O O . PHE A 1 371 ? 15.037 6.052 -10.685 1.00 97.44 371 PHE A O 1
ATOM 2960 N N . PHE A 1 372 ? 14.900 6.431 -12.893 1.00 97.50 372 PHE A N 1
ATOM 2961 C CA . PHE A 1 372 ? 16.350 6.401 -13.098 1.00 97.50 372 PHE A CA 1
ATOM 2962 C C . PHE A 1 372 ? 17.099 7.391 -12.199 1.00 97.50 372 PHE A C 1
ATOM 2964 O O . PHE A 1 372 ? 18.164 7.061 -11.685 1.00 97.50 372 PHE A O 1
ATOM 2971 N N . LYS A 1 373 ? 16.591 8.615 -12.014 1.00 95.56 373 LYS A N 1
ATOM 2972 C CA . LYS A 1 373 ? 17.265 9.640 -11.198 1.00 95.56 373 LYS A CA 1
ATOM 2973 C C . LYS A 1 373 ? 17.338 9.260 -9.724 1.00 95.56 373 LYS A C 1
ATOM 2975 O O . LYS A 1 373 ? 18.359 9.573 -9.107 1.00 95.56 373 LYS A O 1
ATOM 2980 N N . GLU A 1 374 ? 16.314 8.601 -9.192 1.00 95.44 374 GLU A N 1
ATOM 2981 C CA . GLU A 1 374 ? 16.266 8.188 -7.785 1.00 95.44 374 GLU A CA 1
ATOM 2982 C C . GLU A 1 374 ? 17.037 6.880 -7.515 1.00 95.44 374 GLU A C 1
ATOM 2984 O O . GLU A 1 374 ? 17.329 6.575 -6.361 1.00 95.44 374 GLU A O 1
ATOM 2989 N N . LEU A 1 375 ? 17.465 6.140 -8.549 1.00 95.25 375 LEU A N 1
ATOM 2990 C CA . LEU A 1 375 ? 18.347 4.980 -8.365 1.00 95.25 375 LEU A CA 1
ATOM 2991 C C . LEU A 1 375 ? 19.696 5.372 -7.716 1.00 95.25 375 LEU A C 1
ATOM 2993 O O . LEU A 1 375 ? 20.305 6.386 -8.099 1.00 95.25 375 LEU A O 1
ATOM 2997 N N . PRO A 1 376 ? 20.238 4.538 -6.808 1.00 91.62 376 PRO A N 1
ATOM 2998 C CA . PRO A 1 376 ? 21.628 4.632 -6.359 1.00 91.62 376 PRO A CA 1
ATOM 2999 C C . PRO A 1 376 ? 22.630 4.543 -7.524 1.00 91.62 376 PRO A C 1
ATOM 3001 O O . PRO A 1 376 ? 22.336 3.938 -8.553 1.00 91.62 376 PRO A O 1
ATOM 3004 N N . ASN A 1 377 ? 23.817 5.148 -7.398 1.00 90.88 377 ASN A N 1
ATOM 3005 C CA . ASN A 1 377 ? 24.797 5.220 -8.498 1.00 90.88 377 ASN A CA 1
ATOM 3006 C C . ASN A 1 377 ? 25.296 3.841 -8.966 1.00 90.88 377 ASN A C 1
ATOM 3008 O O . ASN A 1 377 ? 25.462 3.634 -10.169 1.00 90.88 377 ASN A O 1
ATOM 3012 N N . ASP A 1 378 ? 25.502 2.910 -8.033 1.00 89.06 378 ASP A N 1
ATOM 3013 C CA . ASP A 1 378 ? 25.823 1.507 -8.309 1.00 89.06 378 ASP A CA 1
ATOM 3014 C C . ASP A 1 378 ? 24.739 0.866 -9.181 1.00 89.06 378 ASP A C 1
ATOM 3016 O O . ASP A 1 378 ? 25.045 0.254 -10.202 1.00 89.06 378 ASP A O 1
ATOM 3020 N N . ILE A 1 379 ? 23.466 1.116 -8.872 1.00 93.62 379 ILE A N 1
ATOM 3021 C CA . ILE A 1 379 ? 22.338 0.566 -9.631 1.00 93.62 379 ILE A CA 1
ATOM 3022 C C . ILE A 1 379 ? 22.112 1.305 -10.957 1.00 93.62 379 ILE A C 1
ATOM 3024 O O . ILE A 1 379 ? 21.793 0.676 -11.962 1.00 93.62 379 ILE A O 1
ATOM 3028 N N . LYS A 1 380 ? 22.355 2.621 -11.028 1.00 94.81 380 LYS A N 1
ATOM 3029 C CA . LYS A 1 380 ? 22.334 3.377 -12.298 1.00 94.81 380 LYS A CA 1
ATOM 3030 C C . LYS A 1 380 ? 23.288 2.781 -13.329 1.00 94.81 380 LYS A C 1
ATOM 3032 O O . LYS A 1 380 ? 22.964 2.774 -14.513 1.00 94.81 380 LYS A O 1
ATOM 3037 N N . SER A 1 381 ? 24.437 2.265 -12.885 1.00 91.06 381 SER A N 1
ATOM 3038 C CA . SER A 1 381 ? 25.425 1.625 -13.762 1.00 91.06 381 SER A CA 1
ATOM 3039 C C . SER A 1 381 ? 24.933 0.314 -14.397 1.00 91.06 381 SER A C 1
ATOM 3041 O O . SER A 1 381 ? 25.466 -0.112 -15.425 1.00 91.06 381 SER A O 1
ATOM 3043 N N . LEU A 1 382 ? 23.888 -0.292 -13.822 1.00 92.50 382 LEU A N 1
ATOM 3044 C CA . LEU A 1 382 ? 23.245 -1.510 -14.314 1.00 92.50 382 LEU A CA 1
ATOM 3045 C C . LEU A 1 382 ? 22.175 -1.227 -15.381 1.00 92.50 382 LEU A C 1
ATOM 3047 O O . LEU A 1 382 ? 21.764 -2.145 -16.087 1.00 92.50 382 LEU A O 1
ATOM 3051 N N . VAL A 1 383 ? 21.736 0.021 -15.558 1.00 94.50 383 VAL A N 1
ATOM 3052 C CA . VAL A 1 383 ? 20.726 0.363 -16.571 1.00 94.50 383 VAL A CA 1
ATOM 3053 C C . VAL A 1 383 ? 21.352 0.315 -17.962 1.00 94.50 383 VAL A C 1
ATOM 3055 O O . VAL A 1 383 ? 22.218 1.125 -18.297 1.00 94.50 383 VAL A O 1
ATOM 3058 N N . ARG A 1 384 ? 20.907 -0.636 -18.790 1.00 93.12 384 ARG A N 1
ATOM 3059 C CA . ARG A 1 384 ? 21.459 -0.858 -20.137 1.00 93.12 384 ARG A CA 1
ATOM 3060 C C . ARG A 1 384 ? 20.787 -0.013 -21.200 1.00 93.12 384 ARG A C 1
ATOM 3062 O O . ARG A 1 384 ? 21.458 0.455 -22.114 1.00 93.12 384 ARG A O 1
ATOM 3069 N N . SER A 1 385 ? 19.481 0.200 -21.082 1.00 93.75 385 SER A N 1
ATOM 3070 C CA . SER A 1 385 ? 18.722 0.963 -22.067 1.00 93.75 385 SER A CA 1
ATOM 3071 C C . SER A 1 385 ? 17.400 1.464 -21.495 1.00 93.75 385 SER A C 1
ATOM 3073 O O . SER A 1 385 ? 16.856 0.894 -20.547 1.00 93.75 385 SER A O 1
ATOM 3075 N N . PHE A 1 386 ? 16.887 2.528 -22.106 1.00 95.62 386 PHE A N 1
ATOM 3076 C CA . PHE A 1 386 ? 15.463 2.811 -22.116 1.00 95.62 386 PHE A CA 1
ATOM 3077 C C . PHE A 1 386 ? 14.826 2.185 -23.354 1.00 95.62 386 PHE A C 1
ATOM 3079 O O . PHE A 1 386 ? 15.373 2.316 -24.448 1.00 95.62 386 PHE A O 1
ATOM 3086 N N . VAL A 1 387 ? 13.636 1.611 -23.210 1.00 93.50 387 VAL A N 1
ATOM 3087 C CA . VAL A 1 387 ? 12.797 1.269 -24.364 1.00 93.50 387 VAL A CA 1
ATOM 3088 C C . VAL A 1 387 ? 11.548 2.128 -24.422 1.00 93.50 387 VAL A C 1
ATOM 3090 O O . VAL A 1 387 ? 11.053 2.597 -23.395 1.00 93.50 387 VAL A O 1
ATOM 3093 N N . ASP A 1 388 ? 11.041 2.362 -25.624 1.00 93.06 388 ASP A N 1
ATOM 3094 C CA . ASP A 1 388 ? 9.784 3.073 -25.835 1.00 93.06 388 ASP A CA 1
ATOM 3095 C C . ASP A 1 388 ? 9.122 2.628 -27.150 1.00 93.06 388 ASP A C 1
ATOM 3097 O O . ASP A 1 388 ? 9.703 1.874 -27.932 1.00 93.06 388 ASP A O 1
ATOM 3101 N N . VAL A 1 389 ? 7.903 3.117 -27.370 1.00 88.88 389 VAL A N 1
ATOM 3102 C CA . VAL A 1 389 ? 7.151 3.004 -28.634 1.00 88.88 389 VAL A CA 1
ATOM 3103 C C . VAL A 1 389 ? 7.135 4.340 -29.389 1.00 88.88 389 VAL A C 1
ATOM 3105 O O . VAL A 1 389 ? 6.867 4.388 -30.582 1.00 88.88 389 VAL A O 1
ATOM 3108 N N . ASP A 1 390 ? 7.435 5.452 -28.704 1.00 86.94 390 ASP A N 1
ATOM 3109 C CA . ASP A 1 390 ? 7.411 6.795 -29.284 1.00 86.94 390 ASP A CA 1
ATOM 3110 C C . ASP A 1 390 ? 8.669 7.068 -30.129 1.00 86.94 390 ASP A C 1
ATOM 3112 O O . ASP A 1 390 ? 9.765 7.289 -29.599 1.00 86.94 390 ASP A O 1
ATOM 3116 N N . GLU A 1 391 ? 8.499 7.139 -31.450 1.00 82.75 391 GLU A N 1
ATOM 3117 C CA . GLU A 1 391 ? 9.579 7.410 -32.406 1.00 82.75 391 GLU A CA 1
ATOM 3118 C C . GLU A 1 391 ? 10.334 8.715 -32.133 1.00 82.75 391 GLU A C 1
ATOM 3120 O O . GLU A 1 391 ? 11.540 8.806 -32.374 1.00 82.75 391 GLU A O 1
ATOM 3125 N N . LYS A 1 392 ? 9.673 9.747 -31.589 1.00 85.19 392 LYS A N 1
ATOM 3126 C CA . LYS A 1 392 ? 10.359 11.003 -31.245 1.00 85.19 392 LYS A CA 1
ATOM 3127 C C . LYS A 1 392 ? 11.337 10.783 -30.099 1.00 85.19 392 LYS A C 1
ATOM 3129 O O . LYS A 1 392 ? 12.389 11.415 -30.057 1.00 85.19 392 LYS A O 1
ATOM 3134 N N . LYS A 1 393 ? 11.018 9.893 -29.156 1.00 87.81 393 LYS A N 1
ATOM 3135 C CA . LYS A 1 393 ? 11.940 9.543 -28.069 1.00 87.81 393 LYS A CA 1
ATOM 3136 C C . LYS A 1 393 ? 13.069 8.651 -28.570 1.00 87.81 393 LYS A C 1
ATOM 3138 O O . LYS A 1 393 ? 14.213 8.906 -28.202 1.00 87.81 393 LYS A O 1
ATOM 3143 N N . ILE A 1 394 ? 12.756 7.673 -29.419 1.00 86.00 394 ILE A N 1
ATOM 3144 C CA . ILE A 1 394 ? 13.740 6.755 -30.010 1.00 86.00 394 ILE A CA 1
ATOM 3145 C C . ILE A 1 394 ? 14.728 7.531 -30.892 1.00 86.00 394 ILE A C 1
ATOM 3147 O O . ILE A 1 394 ? 15.935 7.401 -30.725 1.00 86.00 394 ILE A O 1
ATOM 3151 N N . SER A 1 395 ? 14.245 8.445 -31.736 1.00 81.88 395 SER A N 1
ATOM 3152 C CA . SER A 1 395 ? 15.088 9.267 -32.621 1.00 81.88 395 SER A CA 1
ATOM 3153 C C . SER A 1 395 ? 16.040 10.224 -31.886 1.00 81.88 395 SER A C 1
ATOM 3155 O O . SER A 1 395 ? 17.090 10.579 -32.428 1.00 81.88 395 SER A O 1
ATOM 3157 N N . ASN A 1 396 ? 15.758 10.592 -30.627 1.00 84.12 396 ASN A N 1
ATOM 3158 C CA . ASN A 1 396 ? 16.735 11.301 -29.785 1.00 84.12 396 ASN A CA 1
ATOM 3159 C C . ASN A 1 396 ? 17.985 10.437 -29.508 1.00 84.12 396 ASN A C 1
ATOM 3161 O O . ASN A 1 396 ? 19.082 10.956 -29.269 1.00 84.12 396 ASN A O 1
ATOM 3165 N N . GLY A 1 397 ? 17.840 9.111 -29.552 1.00 82.12 397 GLY A N 1
ATOM 3166 C CA . GLY A 1 397 ? 18.890 8.097 -29.476 1.00 82.12 397 GLY A CA 1
ATOM 3167 C C . GLY A 1 397 ? 19.450 7.849 -28.078 1.00 82.12 397 GLY A C 1
ATOM 3168 O O . GLY A 1 397 ? 19.752 6.710 -27.744 1.00 82.12 397 GLY A O 1
ATOM 3169 N N . TYR A 1 398 ? 19.588 8.884 -27.242 1.00 89.38 398 TYR A N 1
ATOM 3170 C CA . TYR A 1 398 ? 20.097 8.739 -25.877 1.00 89.38 398 TYR A CA 1
ATOM 3171 C C . TYR A 1 398 ? 19.341 9.606 -24.877 1.00 89.38 398 TYR A C 1
ATOM 3173 O O . TYR A 1 398 ? 19.051 10.776 -25.130 1.00 89.38 398 TYR A O 1
ATOM 3181 N N . TYR A 1 399 ? 19.140 9.061 -23.682 1.00 93.00 399 TYR A N 1
ATOM 3182 C CA . TYR A 1 399 ? 18.914 9.854 -22.488 1.00 93.00 399 TYR A CA 1
ATOM 3183 C C . TYR A 1 399 ? 20.260 10.255 -21.876 1.00 93.00 399 TYR A C 1
ATOM 3185 O O . TYR A 1 399 ? 21.140 9.416 -21.675 1.00 93.00 399 TYR A O 1
ATOM 3193 N N . VAL A 1 400 ? 20.421 11.550 -21.592 1.00 91.38 400 VAL A N 1
ATOM 3194 C CA . VAL A 1 400 ? 21.626 12.106 -20.972 1.00 91.38 400 VAL A CA 1
ATOM 3195 C C . VAL A 1 400 ? 21.268 12.661 -19.600 1.00 91.38 400 VAL A C 1
ATOM 3197 O O . VAL A 1 400 ? 20.416 13.542 -19.491 1.00 91.38 400 VAL A O 1
ATOM 3200 N N . ALA A 1 401 ? 21.925 12.156 -18.558 1.00 90.12 401 ALA A N 1
ATOM 3201 C CA . ALA A 1 401 ? 21.735 12.608 -17.182 1.00 90.12 401 ALA A CA 1
ATOM 3202 C C . ALA A 1 401 ? 23.086 12.955 -16.540 1.00 90.12 401 ALA A C 1
ATOM 3204 O O . ALA A 1 401 ? 24.068 12.252 -16.776 1.00 90.12 401 ALA A O 1
ATOM 3205 N N . PRO A 1 402 ? 23.179 14.019 -15.726 1.00 86.56 402 PRO A N 1
ATOM 3206 C CA . PRO A 1 402 ? 24.422 14.350 -15.037 1.00 86.56 402 PRO A CA 1
ATOM 3207 C C . PRO A 1 402 ? 24.799 13.242 -14.042 1.00 86.56 402 PRO A C 1
ATOM 3209 O O . PRO A 1 402 ? 23.935 12.725 -13.331 1.00 86.56 402 PRO A O 1
ATOM 3212 N N . LYS A 1 403 ? 26.088 12.887 -13.949 1.00 82.81 403 LYS A N 1
ATOM 3213 C CA . LYS A 1 403 ? 26.583 12.117 -12.798 1.00 82.81 403 LYS A CA 1
ATOM 3214 C C . LYS A 1 403 ? 26.675 13.069 -1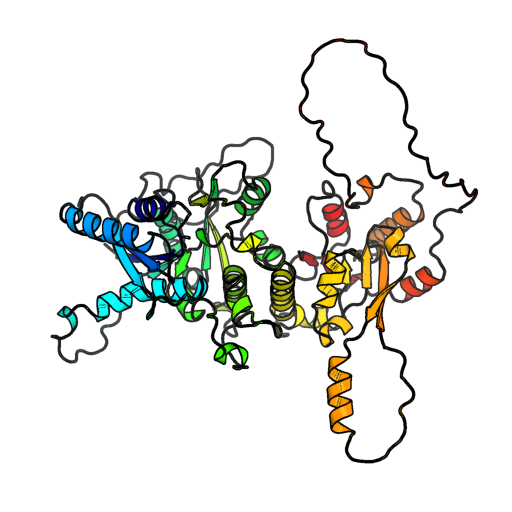1.596 1.00 82.81 403 LYS A C 1
ATOM 3216 O O . LYS A 1 403 ? 27.252 14.152 -11.707 1.00 82.81 403 LYS A O 1
ATOM 3221 N N . ASN A 1 404 ? 26.063 12.718 -10.463 1.00 65.94 404 ASN A N 1
ATOM 3222 C CA . ASN A 1 404 ? 26.031 13.593 -9.284 1.00 65.94 404 ASN A CA 1
ATOM 3223 C C . ASN A 1 404 ? 27.455 13.895 -8.770 1.00 65.94 404 ASN A C 1
ATOM 3225 O O . ASN A 1 404 ? 28.260 12.991 -8.583 1.00 65.94 404 ASN A O 1
ATOM 3229 N N . LYS A 1 405 ? 27.752 15.173 -8.484 1.00 49.12 405 LYS A N 1
ATOM 3230 C CA . LYS A 1 405 ? 29.077 15.685 -8.052 1.00 49.12 405 LYS A CA 1
ATOM 3231 C C . LYS A 1 405 ? 29.489 15.323 -6.612 1.00 49.12 405 LYS A C 1
ATOM 3233 O O . LYS A 1 405 ? 30.547 15.760 -6.158 1.00 49.12 405 LYS A O 1
ATOM 3238 N N . MET A 1 406 ? 28.641 14.629 -5.851 1.00 47.66 406 MET A N 1
ATOM 3239 C CA . MET A 1 406 ? 28.786 14.540 -4.390 1.00 47.66 406 MET A CA 1
ATOM 3240 C C . MET A 1 406 ? 30.026 13.730 -3.965 1.00 47.66 406 MET A C 1
ATOM 3242 O O . MET A 1 406 ? 30.700 14.115 -3.014 1.00 47.66 406 MET A O 1
ATOM 3246 N N . GLU A 1 407 ? 30.426 12.722 -4.743 1.00 44.88 407 GLU A N 1
ATOM 3247 C CA . GLU A 1 407 ? 31.661 11.947 -4.515 1.00 44.88 407 GLU A CA 1
ATOM 3248 C C . GLU A 1 407 ? 32.930 12.706 -4.928 1.00 44.88 407 GLU A C 1
ATOM 3250 O O . GLU A 1 407 ? 33.980 12.561 -4.302 1.00 44.88 407 GLU A O 1
ATOM 3255 N N . THR A 1 408 ? 32.840 13.610 -5.911 1.00 41.50 408 THR A N 1
ATOM 3256 C CA . THR A 1 408 ? 33.986 14.430 -6.337 1.00 41.50 408 THR A CA 1
ATOM 3257 C C . THR A 1 408 ? 34.448 15.376 -5.223 1.00 41.50 408 THR A C 1
ATOM 3259 O O . THR A 1 408 ? 35.620 15.734 -5.164 1.00 41.50 408 THR A O 1
ATOM 3262 N N . ARG A 1 409 ? 33.552 15.772 -4.307 1.00 39.69 409 ARG A N 1
ATOM 3263 C CA . ARG A 1 409 ? 33.893 16.617 -3.150 1.00 39.69 409 ARG A CA 1
ATOM 3264 C C . ARG A 1 409 ? 34.638 15.862 -2.049 1.00 39.69 409 ARG A C 1
ATOM 3266 O O . ARG A 1 409 ? 35.532 16.453 -1.458 1.00 39.69 409 ARG A O 1
ATOM 3273 N N . ILE A 1 410 ? 34.303 14.598 -1.788 1.00 46.75 410 ILE A N 1
ATOM 3274 C CA . ILE A 1 410 ? 34.987 13.778 -0.772 1.00 46.75 410 ILE A CA 1
ATOM 3275 C C . ILE A 1 410 ? 36.389 13.400 -1.267 1.00 46.75 410 ILE A C 1
ATOM 3277 O O . ILE A 1 410 ? 37.357 13.583 -0.534 1.00 46.75 410 ILE A O 1
ATOM 3281 N N . ALA A 1 411 ? 36.516 13.008 -2.540 1.00 44.22 411 ALA A N 1
ATOM 3282 C CA . ALA A 1 411 ? 37.813 12.757 -3.169 1.00 44.22 411 ALA A CA 1
ATOM 3283 C C . ALA A 1 411 ? 38.717 14.005 -3.152 1.00 44.22 411 ALA A C 1
ATOM 3285 O O . ALA A 1 411 ? 39.872 13.921 -2.749 1.00 44.22 411 ALA A O 1
ATOM 3286 N N . ASN A 1 412 ? 38.173 15.185 -3.480 1.00 46.69 412 ASN A N 1
ATOM 3287 C CA . ASN A 1 412 ? 38.937 16.437 -3.460 1.00 46.69 412 ASN A CA 1
ATOM 3288 C C . ASN A 1 412 ? 39.321 16.913 -2.044 1.00 46.69 412 ASN A C 1
ATOM 3290 O O . ASN A 1 412 ? 40.288 17.659 -1.903 1.00 46.69 412 ASN A O 1
ATOM 3294 N N . LYS A 1 413 ? 38.571 16.510 -1.006 1.00 46.59 413 LYS A N 1
ATOM 3295 C CA . LYS A 1 413 ? 38.858 16.846 0.401 1.00 46.59 413 LYS A CA 1
ATOM 3296 C C . LYS A 1 413 ? 39.945 15.943 1.002 1.00 46.59 413 LYS A C 1
ATOM 3298 O O . LYS A 1 413 ? 40.626 16.364 1.926 1.00 46.59 413 LYS A O 1
ATOM 3303 N N . LEU A 1 414 ? 40.138 14.740 0.454 1.00 45.59 414 LEU A N 1
ATOM 3304 C CA . LEU A 1 414 ? 41.242 13.832 0.800 1.00 45.59 414 LEU A CA 1
ATOM 3305 C C . LEU A 1 414 ? 42.548 14.180 0.065 1.00 45.59 414 LEU A C 1
ATOM 3307 O O . LEU A 1 414 ? 43.627 13.909 0.577 1.00 45.59 414 LEU A O 1
ATOM 3311 N N . THR A 1 415 ? 42.475 14.829 -1.100 1.00 48.94 415 THR A N 1
ATOM 3312 C CA . THR A 1 415 ? 43.656 15.245 -1.881 1.00 48.94 415 THR A CA 1
ATOM 3313 C C . THR A 1 415 ? 44.154 16.662 -1.572 1.00 48.94 415 THR A C 1
ATOM 3315 O O . THR A 1 415 ? 45.058 17.139 -2.248 1.00 48.94 415 THR A O 1
ATOM 3318 N N . SER A 1 416 ? 43.586 17.376 -0.590 1.00 46.97 416 SER A N 1
ATOM 3319 C CA . SER A 1 416 ? 44.020 18.746 -0.255 1.00 46.97 416 SER A CA 1
ATOM 3320 C C . SER A 1 416 ? 45.249 18.823 0.663 1.00 46.97 416 SER A C 1
ATOM 3322 O O . SER A 1 416 ? 45.631 19.918 1.069 1.00 46.97 416 SER A O 1
ATOM 3324 N N . CYS A 1 417 ? 45.902 17.699 0.965 1.00 49.62 417 CYS A N 1
ATOM 3325 C CA . CYS A 1 417 ? 47.228 17.691 1.581 1.00 49.62 417 CYS A CA 1
ATOM 3326 C C . CYS A 1 417 ? 48.307 17.618 0.494 1.00 49.62 417 CYS A C 1
ATOM 3328 O O . CYS A 1 417 ? 48.801 16.548 0.161 1.00 49.62 417 CYS A O 1
ATOM 3330 N N . GLY A 1 418 ? 48.680 18.787 -0.030 1.00 49.69 418 GLY A N 1
ATOM 3331 C CA . GLY A 1 418 ? 49.938 18.978 -0.751 1.00 49.69 418 GLY A CA 1
ATOM 3332 C C . GLY A 1 418 ? 49.833 19.046 -2.276 1.00 49.69 418 GLY A C 1
ATOM 3333 O O . GLY A 1 418 ? 49.348 18.138 -2.936 1.00 49.69 418 GLY A O 1
ATOM 3334 N N . ILE A 1 419 ? 50.432 20.115 -2.809 1.00 48.91 419 ILE A N 1
ATOM 3335 C CA . ILE A 1 419 ? 50.735 20.422 -4.218 1.00 48.91 419 ILE A CA 1
ATOM 3336 C C . ILE A 1 419 ? 49.634 21.184 -4.982 1.00 48.91 419 ILE A C 1
ATOM 3338 O O . ILE A 1 419 ? 48.647 20.657 -5.491 1.00 48.91 419 ILE A O 1
ATOM 3342 N N . SER A 1 420 ? 49.892 22.489 -5.111 1.00 46.69 420 SER A N 1
ATOM 3343 C CA . SER A 1 420 ? 49.199 23.445 -5.974 1.00 46.69 420 SER A CA 1
ATOM 3344 C C . SER A 1 420 ? 49.455 23.126 -7.449 1.00 46.69 420 SER A C 1
ATOM 3346 O O . SER A 1 420 ? 50.475 23.509 -8.020 1.00 46.69 420 SER A O 1
ATOM 3348 N N . HIS A 1 421 ? 48.508 22.447 -8.090 1.00 47.88 421 HIS A N 1
ATOM 3349 C CA . HIS A 1 421 ? 48.305 22.508 -9.536 1.00 47.88 421 HIS A CA 1
ATOM 3350 C C . HIS A 1 421 ? 46.857 22.922 -9.788 1.00 47.88 421 HIS A C 1
ATOM 3352 O O . HIS A 1 421 ? 45.929 22.254 -9.335 1.00 47.88 421 HIS A O 1
ATOM 3358 N N . LYS A 1 422 ? 46.643 24.036 -10.507 1.00 43.41 422 LYS A N 1
ATOM 3359 C CA . LYS A 1 422 ? 45.300 24.469 -10.931 1.00 43.41 422 LYS A CA 1
ATOM 3360 C C . LYS A 1 422 ? 44.661 23.329 -11.742 1.00 43.41 422 LYS A C 1
ATOM 3362 O O . LYS A 1 422 ? 45.146 23.041 -12.839 1.00 43.41 422 LYS A O 1
ATOM 3367 N N . PRO A 1 423 ? 43.589 22.672 -11.262 1.00 44.88 423 PRO A N 1
ATOM 3368 C CA . PRO A 1 423 ? 43.027 21.545 -11.983 1.00 44.88 423 PRO A CA 1
ATOM 3369 C C . PRO A 1 423 ? 42.344 22.063 -13.251 1.00 44.88 423 PRO A C 1
ATOM 3371 O O . PRO A 1 423 ? 41.448 22.910 -13.192 1.00 44.88 423 PRO A O 1
ATOM 3374 N N . ARG A 1 424 ? 42.747 21.538 -14.418 1.00 48.22 424 ARG A N 1
ATOM 3375 C CA . ARG A 1 424 ? 41.965 21.656 -15.659 1.00 48.22 424 ARG A CA 1
ATOM 3376 C C . ARG A 1 424 ? 40.521 21.265 -15.333 1.00 48.22 424 ARG A C 1
ATOM 3378 O O . ARG A 1 424 ? 40.290 20.162 -14.839 1.00 48.22 424 ARG A O 1
ATOM 3385 N N . ARG A 1 425 ? 39.550 22.155 -15.590 1.00 50.06 425 ARG A N 1
ATOM 3386 C CA . ARG A 1 425 ? 38.114 21.872 -15.406 1.00 50.06 425 ARG A CA 1
ATOM 3387 C C . ARG A 1 425 ? 37.744 20.631 -16.231 1.00 50.06 425 ARG A C 1
ATOM 3389 O O . ARG A 1 425 ? 37.521 20.741 -17.435 1.00 50.06 425 ARG A O 1
ATOM 3396 N N . LYS A 1 426 ? 37.703 19.449 -15.602 1.00 58.06 426 LYS A N 1
ATOM 3397 C CA . LYS A 1 426 ? 37.199 18.220 -16.230 1.00 58.06 426 LYS A CA 1
ATOM 3398 C C . LYS A 1 426 ? 35.750 18.478 -16.655 1.00 58.06 426 LYS A C 1
ATOM 3400 O O . LYS A 1 426 ? 34.957 18.985 -15.857 1.00 58.06 426 LYS A O 1
ATOM 3405 N N . LYS A 1 427 ? 35.417 18.185 -17.919 1.00 59.88 427 LYS A N 1
ATOM 3406 C CA . LYS A 1 427 ? 34.035 18.283 -18.413 1.00 59.88 427 LYS A CA 1
ATOM 3407 C C . LYS 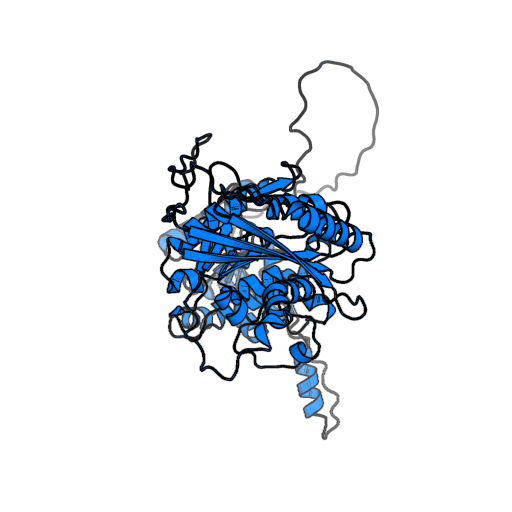A 1 427 ? 33.133 17.432 -17.504 1.00 59.88 427 LYS A C 1
ATOM 3409 O O . LYS A 1 427 ? 33.557 16.342 -17.122 1.00 59.88 427 LYS A O 1
ATOM 3414 N N . PRO A 1 428 ? 31.930 17.907 -17.139 1.00 66.50 428 PRO A N 1
ATOM 3415 C CA . PRO A 1 428 ? 31.021 17.128 -16.311 1.00 66.50 428 PRO A CA 1
ATOM 3416 C C . PRO A 1 428 ? 30.725 15.786 -16.986 1.00 66.50 428 PRO A C 1
ATOM 3418 O O . PRO A 1 428 ? 30.346 15.740 -18.159 1.00 66.50 428 PRO A O 1
ATOM 3421 N N . GLU A 1 429 ? 30.933 14.696 -16.253 1.00 82.94 429 GLU A N 1
ATOM 3422 C CA . GLU A 1 429 ? 30.572 13.367 -16.725 1.00 82.94 429 GLU A CA 1
ATOM 3423 C C . GLU A 1 429 ? 29.053 13.198 -16.710 1.00 82.94 429 GLU A C 1
ATOM 3425 O O . GLU A 1 429 ? 28.361 13.639 -15.788 1.00 82.94 429 GLU A O 1
ATOM 3430 N N . HIS A 1 430 ? 28.537 12.533 -17.738 1.00 87.94 430 HIS A N 1
ATOM 3431 C CA . HIS A 1 430 ? 27.117 12.250 -17.883 1.00 87.94 430 HIS A CA 1
ATOM 3432 C C . HIS A 1 430 ? 26.907 10.752 -18.081 1.00 87.94 430 HIS A C 1
ATOM 3434 O O . HIS A 1 430 ? 27.701 10.087 -18.749 1.00 87.94 430 HIS A O 1
ATOM 3440 N N . TRP A 1 431 ? 25.812 10.237 -17.536 1.00 90.25 431 TRP A N 1
ATOM 3441 C CA . TRP A 1 431 ? 25.209 9.000 -18.006 1.00 90.25 431 TRP A CA 1
ATOM 3442 C C . TRP A 1 431 ? 24.679 9.233 -19.419 1.00 90.25 431 TRP A C 1
ATOM 3444 O O . TRP A 1 431 ? 24.003 10.233 -19.666 1.00 90.25 431 TRP A O 1
ATOM 3454 N N . ARG A 1 432 ? 24.993 8.327 -20.344 1.00 90.94 432 ARG A N 1
ATOM 3455 C CA . ARG A 1 432 ? 24.443 8.304 -21.702 1.00 90.94 432 ARG A CA 1
ATOM 3456 C C . ARG A 1 432 ? 23.828 6.931 -21.916 1.00 90.94 432 ARG A C 1
ATOM 3458 O O . ARG A 1 432 ? 24.561 5.957 -22.023 1.00 90.94 432 ARG A O 1
ATOM 3465 N N . ILE A 1 433 ? 22.503 6.867 -21.927 1.00 91.62 433 ILE A N 1
ATOM 3466 C CA . ILE A 1 433 ? 21.748 5.610 -21.929 1.00 91.62 433 ILE A CA 1
ATOM 3467 C C . ILE A 1 433 ? 20.971 5.531 -23.240 1.00 91.62 433 ILE A C 1
ATOM 3469 O O . ILE A 1 433 ? 20.233 6.476 -23.532 1.00 91.62 433 ILE A O 1
ATOM 3473 N N . PRO A 1 434 ? 21.148 4.479 -24.055 1.00 91.94 434 PRO A N 1
ATOM 3474 C CA . PRO A 1 434 ? 20.474 4.370 -25.343 1.00 91.94 434 PRO A CA 1
ATOM 3475 C C . PRO A 1 434 ? 18.959 4.261 -25.160 1.00 91.94 434 PRO A C 1
ATOM 3477 O O . PRO A 1 434 ? 18.494 3.594 -24.232 1.00 91.94 434 PRO A O 1
ATOM 3480 N N . ILE A 1 435 ? 18.208 4.913 -26.048 1.00 91.12 435 ILE A N 1
ATOM 3481 C CA . ILE A 1 435 ? 16.755 4.763 -26.174 1.00 91.12 435 ILE A CA 1
ATOM 3482 C C . ILE A 1 435 ? 16.492 3.947 -27.437 1.00 91.12 435 ILE A C 1
ATOM 3484 O O . ILE A 1 435 ? 16.848 4.396 -28.525 1.00 91.12 435 ILE A O 1
ATOM 3488 N N . VAL A 1 436 ? 15.888 2.769 -27.297 1.00 89.25 436 VAL A N 1
ATOM 3489 C CA . VAL A 1 436 ? 15.613 1.854 -28.416 1.00 89.25 436 VAL A CA 1
ATOM 3490 C C . VAL A 1 436 ? 14.144 1.425 -28.443 1.00 89.25 436 VAL A C 1
ATOM 3492 O O . VAL A 1 436 ? 13.380 1.721 -27.524 1.00 89.25 436 VAL A O 1
ATOM 3495 N N . HIS A 1 437 ? 13.722 0.760 -29.515 1.00 91.12 437 HIS A N 1
ATOM 3496 C CA . HIS A 1 437 ? 12.358 0.248 -29.627 1.00 91.12 437 HIS A CA 1
ATOM 3497 C C . HIS A 1 437 ? 12.154 -1.005 -28.755 1.00 91.12 437 HIS A C 1
ATOM 3499 O O . HIS A 1 437 ? 13.065 -1.825 -28.617 1.00 91.12 437 HIS A O 1
ATOM 3505 N N . PHE A 1 438 ? 10.958 -1.175 -28.177 1.00 92.25 438 PHE A N 1
ATOM 3506 C CA . PHE A 1 438 ? 10.662 -2.289 -27.261 1.00 92.25 438 PHE A CA 1
ATOM 3507 C C . PHE A 1 438 ? 10.768 -3.677 -27.905 1.00 92.25 438 PHE A C 1
ATOM 3509 O O . PHE A 1 438 ? 11.009 -4.653 -27.198 1.00 92.25 438 PHE A O 1
ATOM 3516 N N . SER A 1 439 ? 10.610 -3.777 -29.230 1.00 90.50 439 SER A N 1
ATOM 3517 C CA . SER A 1 439 ? 10.672 -5.055 -29.957 1.00 90.50 439 SER A CA 1
ATOM 3518 C C . SER A 1 439 ? 11.964 -5.828 -29.687 1.00 90.50 439 SER A C 1
ATOM 3520 O O . SER A 1 439 ? 11.957 -7.054 -29.693 1.00 90.50 439 SER A O 1
ATOM 3522 N N . LEU A 1 440 ? 13.056 -5.127 -29.363 1.00 90.06 440 LEU A N 1
ATOM 3523 C CA . LEU A 1 440 ? 14.356 -5.715 -29.030 1.00 90.06 440 LEU A CA 1
ATOM 3524 C C . LEU A 1 440 ? 14.358 -6.510 -27.713 1.00 90.06 440 LEU A C 1
ATOM 3526 O O . LEU A 1 440 ? 15.286 -7.280 -27.470 1.00 90.06 440 LEU A O 1
ATOM 3530 N N . LEU A 1 441 ? 13.326 -6.350 -26.882 1.00 92.50 441 LEU A N 1
ATOM 3531 C CA . LEU A 1 441 ? 13.149 -7.099 -25.638 1.00 92.50 441 LEU A CA 1
ATOM 3532 C C . LEU A 1 441 ? 12.511 -8.470 -25.837 1.00 92.50 441 LEU A C 1
ATOM 3534 O O . LEU A 1 441 ? 12.574 -9.288 -24.923 1.00 92.50 441 LEU A O 1
ATOM 3538 N N . ALA A 1 442 ? 11.889 -8.736 -26.989 1.00 92.38 442 ALA A N 1
ATOM 3539 C CA . ALA A 1 442 ? 11.224 -10.012 -27.205 1.00 92.38 442 ALA A CA 1
ATOM 3540 C C . ALA A 1 442 ? 12.223 -11.167 -27.108 1.00 92.38 442 ALA A C 1
ATOM 3542 O O . ALA A 1 442 ? 13.240 -11.160 -27.796 1.00 92.38 442 ALA A O 1
ATOM 3543 N N . ARG A 1 443 ? 11.946 -12.139 -26.232 1.00 91.56 443 ARG A N 1
ATOM 3544 C CA . ARG A 1 443 ? 12.828 -13.284 -25.946 1.00 91.56 443 ARG A CA 1
ATOM 3545 C C . ARG A 1 443 ? 12.925 -14.241 -27.115 1.00 91.56 443 ARG A C 1
ATOM 3547 O O . ARG A 1 443 ? 14.027 -14.589 -27.543 1.00 91.56 443 ARG A O 1
ATOM 3554 N N . ASP A 1 444 ? 11.768 -14.598 -27.656 1.00 92.56 444 ASP A N 1
ATOM 3555 C CA . ASP A 1 444 ? 11.661 -15.436 -28.839 1.00 92.56 444 ASP A CA 1
ATOM 3556 C C . ASP A 1 444 ? 12.224 -14.711 -30.069 1.00 92.56 444 ASP A C 1
ATOM 3558 O O . ASP A 1 444 ? 11.862 -13.565 -30.355 1.00 92.56 444 ASP A O 1
ATOM 3562 N N . LYS A 1 445 ? 13.147 -15.368 -30.777 1.00 89.62 445 LYS A N 1
ATOM 3563 C CA . LYS A 1 445 ? 13.889 -14.757 -31.887 1.00 89.62 445 LYS A CA 1
ATOM 3564 C C . LYS A 1 445 ? 12.978 -14.450 -33.074 1.00 89.62 445 LYS A C 1
ATOM 3566 O O . LYS A 1 445 ? 13.108 -13.374 -33.653 1.00 89.62 445 LYS A O 1
ATOM 3571 N N . ASP A 1 446 ? 12.045 -15.339 -33.395 1.00 90.88 446 ASP A N 1
ATOM 3572 C CA . ASP A 1 446 ? 11.155 -15.175 -34.546 1.00 90.88 446 ASP A CA 1
ATOM 3573 C C . ASP A 1 446 ? 10.120 -14.083 -34.282 1.00 90.88 446 ASP A C 1
ATOM 3575 O O . ASP A 1 446 ? 9.872 -13.222 -35.129 1.00 90.88 446 ASP A O 1
ATOM 3579 N N . LYS A 1 447 ? 9.556 -14.056 -33.072 1.00 90.75 447 LYS A N 1
ATOM 3580 C CA . LYS A 1 447 ? 8.667 -12.991 -32.608 1.00 90.75 447 LYS A CA 1
ATOM 3581 C C . LYS A 1 447 ? 9.383 -11.647 -32.577 1.00 90.75 447 LYS A C 1
ATOM 3583 O O . LYS A 1 447 ? 8.814 -10.651 -33.016 1.00 90.75 447 LYS A O 1
ATOM 3588 N N . ARG A 1 448 ? 10.635 -11.614 -32.110 1.00 90.12 448 ARG A N 1
ATOM 3589 C CA . ARG A 1 448 ? 11.476 -10.412 -32.132 1.00 90.12 448 ARG A CA 1
ATOM 3590 C C . ARG A 1 448 ? 11.677 -9.898 -33.552 1.00 90.12 448 ARG A C 1
ATOM 3592 O O . ARG A 1 448 ? 11.426 -8.719 -33.782 1.00 90.12 448 ARG A O 1
ATOM 3599 N N . SER A 1 449 ? 12.056 -10.760 -34.497 1.00 86.88 449 SER A N 1
ATOM 3600 C CA . SER A 1 449 ? 12.183 -10.380 -35.909 1.00 86.88 449 SER A CA 1
ATOM 3601 C C . SER A 1 449 ? 10.873 -9.821 -36.458 1.00 86.88 449 SER A C 1
ATOM 3603 O O . SER A 1 449 ? 10.869 -8.708 -36.962 1.00 86.88 449 SER A O 1
ATOM 3605 N N . LYS A 1 450 ? 9.738 -10.497 -36.235 1.00 88.38 450 LYS A N 1
ATOM 3606 C CA . LYS A 1 450 ? 8.415 -10.016 -36.676 1.00 88.38 450 LYS A CA 1
ATOM 3607 C C . LYS A 1 450 ? 8.044 -8.648 -36.098 1.00 88.38 450 LYS A C 1
ATOM 3609 O O . LYS A 1 450 ? 7.500 -7.809 -36.810 1.00 88.38 450 LYS A O 1
ATOM 3614 N N . LEU A 1 451 ? 8.325 -8.407 -34.815 1.00 87.88 451 LEU A N 1
ATOM 3615 C CA . LEU A 1 451 ? 8.068 -7.115 -34.169 1.00 87.88 451 LEU A CA 1
ATOM 3616 C C . LEU A 1 451 ? 8.990 -6.008 -34.702 1.00 87.88 451 LEU A C 1
ATOM 3618 O O . LEU A 1 451 ? 8.563 -4.861 -34.805 1.00 87.88 451 LEU A O 1
ATOM 3622 N N . ILE A 1 452 ? 10.248 -6.331 -35.020 1.00 84.19 452 ILE A N 1
ATOM 3623 C CA . ILE A 1 452 ? 11.188 -5.396 -35.653 1.00 84.19 452 ILE A CA 1
ATOM 3624 C C . ILE A 1 452 ? 10.743 -5.090 -37.080 1.00 84.19 452 ILE A C 1
ATOM 3626 O O . ILE A 1 452 ? 10.646 -3.918 -37.423 1.00 84.19 452 ILE A O 1
ATOM 3630 N N . ASP A 1 453 ? 10.428 -6.108 -37.879 1.00 81.75 453 ASP A N 1
ATOM 3631 C CA . ASP A 1 453 ? 9.965 -5.947 -39.256 1.00 81.75 453 ASP A CA 1
ATOM 3632 C C . ASP A 1 453 ? 8.701 -5.096 -39.277 1.00 81.75 453 ASP A C 1
ATOM 3634 O O . ASP A 1 453 ? 8.674 -4.064 -39.934 1.00 81.75 453 ASP A O 1
ATOM 3638 N N . SER A 1 454 ? 7.717 -5.431 -38.437 1.00 83.94 454 SER A N 1
ATOM 3639 C CA . SER A 1 454 ? 6.512 -4.623 -38.264 1.00 83.94 454 SER A CA 1
ATOM 3640 C C . SER A 1 454 ? 6.815 -3.176 -37.870 1.00 83.94 454 SER A C 1
ATOM 3642 O O . SER A 1 454 ? 6.033 -2.302 -38.210 1.00 83.94 454 SER A O 1
ATOM 3644 N N . TRP A 1 455 ? 7.867 -2.897 -37.106 1.00 81.06 455 TRP A N 1
ATOM 3645 C CA . TRP A 1 455 ? 8.233 -1.522 -36.762 1.00 81.06 455 TRP A CA 1
ATOM 3646 C C . TRP A 1 455 ? 8.906 -0.800 -37.941 1.00 81.06 455 TRP A C 1
ATOM 3648 O O . TRP A 1 455 ? 8.623 0.368 -38.187 1.00 81.06 455 TRP A O 1
ATOM 3658 N N . VAL A 1 456 ? 9.762 -1.494 -38.693 1.00 77.06 456 VAL A N 1
ATOM 3659 C CA . VAL A 1 456 ? 10.535 -0.942 -39.818 1.00 77.06 456 VAL A CA 1
ATOM 3660 C C . VAL A 1 456 ? 9.683 -0.756 -41.076 1.00 77.06 456 VAL A C 1
ATOM 3662 O O . VAL A 1 456 ? 9.915 0.173 -41.842 1.00 77.06 456 VAL A O 1
ATOM 3665 N N . THR A 1 457 ? 8.706 -1.622 -41.327 1.00 72.75 457 THR A N 1
ATOM 3666 C CA . THR A 1 457 ? 7.915 -1.597 -42.567 1.00 72.75 457 THR A CA 1
ATOM 3667 C C . THR A 1 457 ? 6.629 -0.785 -42.461 1.00 72.75 457 THR A C 1
ATOM 3669 O O . THR A 1 457 ? 5.908 -0.684 -43.450 1.00 72.75 457 THR A O 1
ATOM 3672 N N . ARG A 1 458 ? 6.287 -0.243 -41.285 1.00 64.19 458 ARG A N 1
ATOM 3673 C CA . ARG A 1 458 ? 5.013 0.464 -41.087 1.00 64.19 458 ARG A CA 1
ATOM 3674 C C . ARG A 1 458 ? 4.989 1.799 -41.832 1.00 64.19 458 ARG A C 1
ATOM 3676 O O . ARG A 1 458 ? 5.843 2.651 -41.621 1.00 64.19 458 ARG A O 1
ATOM 3683 N N . GLU A 1 459 ? 3.958 1.998 -42.651 1.00 48.88 459 GLU A N 1
ATOM 3684 C CA . GLU A 1 459 ? 3.547 3.304 -43.169 1.00 48.88 459 GLU A CA 1
ATOM 3685 C C . GLU A 1 459 ? 2.387 3.837 -42.307 1.00 48.88 459 GLU A C 1
ATOM 3687 O O . GLU A 1 459 ? 1.328 3.224 -42.254 1.00 48.88 459 GLU A O 1
ATOM 3692 N N . ASN A 1 460 ? 2.579 4.982 -41.639 1.00 50.38 460 ASN A N 1
ATOM 3693 C CA . ASN A 1 460 ? 1.516 5.850 -41.097 1.00 50.38 460 ASN A CA 1
ATOM 3694 C C . ASN A 1 460 ? 0.335 5.169 -40.353 1.00 50.38 460 ASN A C 1
ATOM 3696 O O . ASN A 1 460 ? -0.825 5.449 -40.656 1.00 50.38 460 ASN A O 1
ATOM 3700 N N . GLU A 1 461 ? 0.584 4.346 -39.331 1.00 51.66 461 GLU A N 1
ATOM 3701 C CA . GLU A 1 461 ? -0.487 3.956 -38.396 1.00 51.66 461 GLU A CA 1
ATOM 3702 C C . GLU A 1 461 ? -0.745 5.049 -37.339 1.00 51.66 461 GLU A C 1
ATOM 3704 O O . GLU A 1 461 ? 0.173 5.730 -36.877 1.00 51.66 461 GLU A O 1
ATOM 3709 N N . HIS A 1 462 ? -2.013 5.226 -36.952 1.00 52.84 462 HIS A N 1
ATOM 3710 C CA . HIS A 1 462 ? -2.437 6.194 -35.935 1.00 52.84 462 HIS A CA 1
ATOM 3711 C C . HIS A 1 462 ? -1.831 5.888 -34.546 1.00 52.84 462 HIS A C 1
ATOM 3713 O O . HIS A 1 462 ? -1.776 4.733 -34.125 1.00 52.84 462 HIS A O 1
ATOM 3719 N N . ASP A 1 463 ? -1.451 6.941 -33.800 1.00 53.16 463 ASP A N 1
ATOM 3720 C CA . ASP A 1 463 ? -0.800 6.898 -32.468 1.00 53.16 463 ASP A CA 1
ATOM 3721 C C . ASP A 1 463 ? -1.511 5.971 -31.439 1.00 53.16 463 ASP A C 1
ATOM 3723 O O . ASP A 1 463 ? -0.854 5.439 -30.539 1.00 53.16 463 ASP A O 1
ATOM 3727 N N . GLU A 1 464 ? -2.828 5.748 -31.568 1.00 50.81 464 GLU A N 1
ATOM 3728 C CA . GLU A 1 464 ? -3.634 4.874 -30.691 1.00 50.81 464 GLU A CA 1
ATOM 3729 C C . GLU A 1 464 ? -3.260 3.385 -30.796 1.00 50.81 464 GLU A C 1
ATOM 3731 O O . GLU A 1 464 ? -3.310 2.671 -29.796 1.00 50.81 464 GLU A O 1
ATOM 3736 N N . PHE A 1 465 ? -2.791 2.925 -31.960 1.00 56.38 465 PHE A N 1
ATOM 3737 C CA . PHE A 1 465 ? -2.379 1.531 -32.181 1.00 56.38 465 PHE A CA 1
ATOM 3738 C C . PHE A 1 465 ? -0.956 1.228 -31.690 1.00 56.38 465 PHE A C 1
ATOM 3740 O O . PHE A 1 465 ? -0.547 0.070 -31.629 1.00 56.38 465 PHE A O 1
ATOM 3747 N N . LEU A 1 466 ? -0.192 2.259 -31.310 1.00 58.41 466 LEU A N 1
ATOM 3748 C CA . LEU A 1 466 ? 1.204 2.131 -30.878 1.00 58.41 466 LEU A CA 1
ATOM 3749 C C . LEU A 1 466 ? 1.355 2.000 -29.358 1.00 58.41 466 LEU A C 1
ATOM 3751 O O . LEU A 1 466 ? 2.461 1.795 -28.861 1.00 58.41 466 LEU A O 1
ATOM 3755 N N . GLY A 1 467 ? 0.268 2.142 -28.595 1.00 59.59 467 GLY A N 1
ATOM 3756 C CA . GLY A 1 467 ? 0.326 2.153 -27.131 1.00 59.59 467 GLY A CA 1
ATOM 3757 C C . GLY A 1 467 ? 0.981 3.421 -26.588 1.00 59.59 467 GLY A C 1
ATOM 3758 O O . GLY A 1 467 ? 1.575 3.429 -25.507 1.00 59.59 467 GLY A O 1
ATOM 3759 N N . ARG A 1 468 ? 0.906 4.513 -27.354 1.00 69.19 468 ARG A N 1
ATOM 3760 C CA . ARG A 1 468 ? 1.371 5.828 -26.932 1.00 69.19 468 ARG A CA 1
ATOM 3761 C C . ARG A 1 468 ? 0.290 6.498 -26.091 1.00 69.19 468 ARG A C 1
ATOM 3763 O O . ARG A 1 468 ? -0.844 6.647 -26.524 1.00 69.19 468 ARG A O 1
ATOM 3770 N N . ILE A 1 469 ? 0.658 6.992 -24.912 1.00 60.19 469 ILE A N 1
ATOM 3771 C CA . ILE A 1 469 ? -0.242 7.845 -24.127 1.00 60.19 469 ILE A CA 1
ATOM 3772 C C . ILE A 1 469 ? -0.314 9.227 -24.798 1.00 60.19 469 ILE A C 1
ATOM 3774 O O . ILE A 1 469 ? 0.656 9.994 -24.746 1.00 60.19 469 ILE A O 1
ATOM 3778 N N . THR A 1 470 ? -1.455 9.555 -25.406 1.00 57.34 470 THR A N 1
ATOM 3779 C CA . THR A 1 470 ? -1.752 10.902 -25.910 1.00 57.34 470 THR A CA 1
ATOM 3780 C C . THR A 1 470 ? -2.088 11.837 -24.740 1.00 57.34 470 THR A C 1
ATOM 3782 O O . THR A 1 470 ? -2.503 11.417 -23.657 1.00 57.34 470 THR A O 1
ATOM 3785 N N . LYS A 1 471 ? -1.805 13.135 -24.897 1.00 48.28 471 LYS A N 1
ATOM 3786 C CA . LYS A 1 471 ? -2.018 14.150 -23.845 1.00 48.28 471 LYS A CA 1
ATOM 3787 C C . LYS A 1 471 ? -3.405 14.790 -23.903 1.00 48.28 471 LYS A C 1
ATOM 3789 O O . LYS A 1 471 ? -3.609 15.805 -23.233 1.00 48.28 471 LYS A O 1
ATOM 3794 N N . ASP A 1 472 ? -4.318 14.253 -24.701 1.00 38.12 472 ASP A N 1
ATOM 3795 C CA . ASP A 1 472 ? -5.603 14.899 -24.910 1.00 38.12 472 ASP A CA 1
ATOM 3796 C C . ASP A 1 472 ? -6.380 14.936 -23.591 1.00 38.12 472 ASP A C 1
ATOM 3798 O O . ASP A 1 472 ? -6.536 13.936 -22.886 1.00 38.12 472 ASP A O 1
ATOM 3802 N N . ARG A 1 473 ? -6.789 16.152 -23.206 1.00 27.59 473 ARG A N 1
ATOM 3803 C CA . ARG A 1 473 ? -7.770 16.348 -22.137 1.00 27.59 473 ARG A CA 1
ATOM 3804 C C . ARG A 1 473 ? -9.023 15.576 -22.549 1.00 27.59 473 ARG A C 1
ATOM 3806 O O . ARG A 1 473 ? -9.371 15.664 -23.726 1.00 27.59 473 ARG A O 1
ATOM 3813 N N . PRO A 1 474 ? -9.725 14.893 -21.629 1.00 28.62 474 PRO A N 1
ATOM 3814 C CA . PRO A 1 474 ? -11.035 14.358 -21.961 1.00 28.62 474 PRO A CA 1
ATOM 3815 C C . PRO A 1 474 ? -11.881 15.535 -22.450 1.00 28.62 474 PRO A C 1
ATOM 3817 O O . PRO A 1 474 ? -12.122 16.497 -21.716 1.00 28.62 474 PRO A O 1
ATOM 3820 N N . SER A 1 475 ? -12.228 15.514 -23.734 1.00 29.20 475 SER A N 1
ATOM 3821 C CA . SER A 1 475 ? -13.182 16.449 -24.303 1.00 29.20 475 SER A CA 1
ATOM 3822 C C . SER A 1 475 ? -14.479 16.264 -23.533 1.00 29.20 475 SER A C 1
ATOM 3824 O O . SER A 1 475 ? -14.969 15.144 -23.413 1.00 29.20 475 SER A O 1
ATOM 3826 N N . SER A 1 476 ? -15.024 17.350 -23.006 1.00 32.03 476 SER A N 1
ATOM 3827 C CA . SER A 1 476 ? -16.273 17.405 -22.248 1.00 32.03 476 SER A CA 1
ATOM 3828 C C . SER A 1 476 ? -17.524 17.112 -23.097 1.00 32.03 476 SER A C 1
ATOM 3830 O O . SER A 1 476 ? -18.496 17.851 -23.013 1.00 32.03 476 SER A O 1
ATOM 3832 N N . ASN A 1 477 ? -17.508 16.071 -23.931 1.00 30.27 477 ASN A N 1
ATOM 3833 C CA . ASN A 1 477 ? -18.577 15.734 -24.872 1.00 30.27 477 ASN A CA 1
ATOM 3834 C C . ASN A 1 477 ? -19.060 14.287 -24.699 1.00 30.27 477 ASN A C 1
ATOM 3836 O O . ASN A 1 477 ? -19.198 13.546 -25.665 1.00 30.27 477 ASN A O 1
ATOM 3840 N N . SER A 1 478 ? -19.353 13.889 -23.464 1.00 30.27 478 SER A N 1
ATOM 3841 C CA . SER A 1 478 ? -20.164 12.696 -23.205 1.00 30.27 478 SER A CA 1
ATOM 3842 C C . SER A 1 478 ? -21.351 12.996 -22.293 1.00 30.27 478 SER A C 1
ATOM 3844 O O . SER A 1 478 ? -21.667 12.175 -21.451 1.00 30.27 478 SER A O 1
ATOM 3846 N N . VAL A 1 479 ? -21.977 14.169 -22.434 1.00 34.81 479 VAL A N 1
ATOM 3847 C CA . VAL A 1 479 ? -23.389 14.416 -22.087 1.00 34.81 479 VAL A CA 1
ATOM 3848 C C . VAL A 1 479 ? -23.834 15.649 -22.878 1.00 34.81 479 VAL A C 1
ATOM 3850 O O . VAL A 1 479 ? -23.508 16.758 -22.471 1.00 34.81 479 VAL A O 1
ATOM 3853 N N . LYS A 1 480 ? -24.548 15.482 -23.995 1.00 26.66 480 LYS A N 1
ATOM 3854 C CA . LYS A 1 480 ? -25.620 16.404 -24.408 1.00 26.66 480 LYS A CA 1
ATOM 3855 C C . LYS A 1 480 ? -26.619 15.638 -25.261 1.00 26.66 480 LYS A C 1
ATOM 3857 O O . LYS A 1 480 ? -26.352 15.298 -26.410 1.00 26.66 480 LYS A O 1
ATOM 3862 N N . GLU A 1 481 ? -27.740 15.353 -24.619 1.00 27.88 481 GLU A N 1
ATOM 3863 C CA . GLU A 1 481 ? -29.005 15.036 -25.251 1.00 27.88 481 GLU A CA 1
ATOM 3864 C C . GLU A 1 481 ? -29.420 16.127 -26.247 1.00 27.88 481 GLU A C 1
ATOM 3866 O O . GLU A 1 481 ? -29.012 17.289 -26.170 1.00 27.88 481 GLU A O 1
ATOM 3871 N N . VAL A 1 482 ? -30.247 15.664 -27.175 1.00 30.69 482 VAL A N 1
ATOM 3872 C CA . VAL A 1 482 ? -31.095 16.367 -28.134 1.00 30.69 482 VAL A CA 1
ATOM 3873 C C . VAL A 1 482 ? -31.629 17.703 -27.597 1.00 30.69 482 VAL A C 1
ATOM 3875 O O . VAL A 1 482 ? -32.256 17.724 -26.543 1.00 30.69 482 VAL A O 1
ATOM 3878 N N . ASN A 1 483 ? -31.425 18.798 -28.342 1.00 26.59 483 ASN A N 1
ATOM 3879 C CA . ASN A 1 483 ? -32.496 19.749 -28.668 1.00 26.59 483 ASN A CA 1
ATOM 3880 C C . ASN A 1 483 ? -32.068 20.830 -29.673 1.00 26.59 483 ASN A C 1
ATOM 3882 O O . ASN A 1 483 ? -30.912 21.246 -29.742 1.00 26.59 483 ASN A O 1
ATOM 3886 N N . ASP A 1 484 ? -33.074 21.220 -30.447 1.00 26.27 484 ASP A N 1
ATOM 3887 C CA . ASP A 1 484 ? -33.090 22.006 -31.674 1.00 26.27 484 ASP A CA 1
ATOM 3888 C C . ASP A 1 484 ? -32.565 23.450 -31.604 1.00 26.27 484 ASP A C 1
ATOM 3890 O O . ASP A 1 484 ? -32.583 24.104 -30.565 1.00 26.27 484 ASP A O 1
ATOM 3894 N N . ASN A 1 485 ? -32.187 23.921 -32.802 1.00 26.59 485 ASN A N 1
ATOM 3895 C CA . ASN A 1 485 ? -32.327 25.265 -33.379 1.00 26.59 485 ASN A CA 1
ATOM 3896 C C . ASN A 1 485 ? -32.082 26.499 -32.495 1.00 26.59 485 ASN A C 1
ATOM 3898 O O . ASN A 1 485 ? -32.848 26.792 -31.588 1.00 26.59 485 ASN A O 1
ATOM 3902 N N . ILE A 1 486 ? -31.122 27.332 -32.921 1.00 28.47 486 ILE A N 1
ATOM 3903 C CA . ILE A 1 486 ? -31.321 28.759 -33.246 1.00 28.47 486 ILE A CA 1
ATOM 3904 C C . ILE A 1 486 ? -30.061 29.269 -33.967 1.00 28.47 486 ILE A C 1
ATOM 3906 O O . ILE A 1 486 ? -28.934 29.130 -33.489 1.00 28.47 486 ILE A O 1
ATOM 3910 N N . GLU A 1 487 ? -30.279 29.850 -35.146 1.00 26.34 487 GLU A N 1
ATOM 3911 C CA . GLU A 1 487 ? -29.301 30.610 -35.920 1.00 26.34 487 GLU A CA 1
ATOM 3912 C C . GLU A 1 487 ? -28.858 31.873 -35.166 1.00 26.34 487 GLU A C 1
ATOM 3914 O O . GLU A 1 487 ? -29.665 32.573 -34.557 1.00 26.34 487 GLU A O 1
ATOM 3919 N N . GLY A 1 488 ? -27.569 32.207 -35.243 1.00 25.34 488 GLY A N 1
ATOM 3920 C CA . GLY A 1 488 ? -27.037 33.415 -34.618 1.00 25.34 488 GLY A CA 1
ATOM 3921 C C . GLY A 1 488 ? -25.590 33.691 -35.005 1.00 25.34 488 GLY A C 1
ATOM 3922 O O . GLY A 1 488 ? -24.653 33.140 -34.435 1.00 25.34 488 GLY A O 1
ATOM 3923 N N . VAL A 1 489 ? -25.431 34.564 -35.993 1.00 26.97 489 VAL A N 1
ATOM 3924 C CA . VAL A 1 489 ? -24.185 35.140 -36.511 1.00 26.97 489 VAL A CA 1
ATOM 3925 C C . VAL A 1 489 ? -23.323 35.745 -35.394 1.00 26.97 489 VAL A C 1
ATOM 3927 O O . VAL A 1 489 ? -23.813 36.598 -34.658 1.00 26.97 489 VAL A O 1
ATOM 3930 N N . ASN A 1 490 ? -22.018 35.428 -35.332 1.00 26.03 490 ASN A N 1
ATOM 3931 C CA . ASN A 1 490 ? -21.020 36.468 -35.048 1.00 26.03 490 ASN A CA 1
ATOM 3932 C C . ASN A 1 490 ? -19.564 36.147 -35.424 1.00 26.03 490 ASN A C 1
ATOM 3934 O O . ASN A 1 490 ? -19.111 35.006 -35.471 1.00 26.03 490 ASN A O 1
ATOM 3938 N N . HIS A 1 491 ? -18.854 37.231 -35.722 1.00 26.17 491 HIS A N 1
ATOM 3939 C CA . HIS A 1 491 ? -17.580 37.324 -36.417 1.00 26.17 491 HIS A CA 1
ATOM 3940 C C . HIS A 1 491 ? -16.323 36.935 -35.615 1.00 26.17 491 HIS A C 1
ATOM 3942 O O . HIS A 1 491 ? -16.123 37.335 -34.475 1.00 26.17 491 HIS A O 1
ATOM 3948 N N . GLY A 1 492 ? -15.400 36.270 -36.319 1.00 23.72 492 GLY A N 1
ATOM 3949 C CA . GLY A 1 492 ? -13.997 36.677 -36.459 1.00 23.72 492 GLY A CA 1
ATOM 3950 C C . GLY A 1 492 ? -13.122 36.862 -35.212 1.00 23.72 492 GLY A C 1
ATOM 3951 O O . GLY A 1 492 ? -13.032 37.953 -34.659 1.00 23.72 492 GLY A O 1
ATOM 3952 N N . ARG A 1 493 ? -12.240 35.884 -34.960 1.00 24.55 493 ARG A N 1
ATOM 3953 C CA . ARG A 1 493 ? -10.823 36.182 -34.674 1.00 24.55 493 ARG A CA 1
ATOM 3954 C C . ARG A 1 493 ? -9.919 35.009 -35.059 1.00 24.55 493 ARG A C 1
ATOM 3956 O O . ARG A 1 493 ? -9.872 33.978 -34.398 1.00 24.55 493 ARG A O 1
ATOM 3963 N N . ALA A 1 494 ? -9.201 35.186 -36.166 1.00 24.80 494 ALA A N 1
ATOM 3964 C CA . ALA A 1 494 ? -8.228 34.239 -36.690 1.00 24.80 494 ALA A CA 1
ATOM 3965 C C . ALA A 1 494 ? -7.015 34.114 -35.750 1.00 24.80 494 ALA A C 1
ATOM 3967 O O . ALA A 1 494 ? -6.197 35.030 -35.645 1.00 24.80 494 ALA A O 1
ATOM 3968 N N . ALA A 1 495 ? -6.865 32.961 -35.096 1.00 27.61 495 ALA A N 1
ATOM 3969 C CA . ALA A 1 495 ? -5.604 32.568 -34.481 1.00 27.61 495 ALA A CA 1
ATOM 3970 C C . ALA A 1 495 ? -4.645 32.086 -35.582 1.00 27.61 495 ALA A C 1
ATOM 3972 O O . ALA A 1 495 ? -4.953 31.170 -36.347 1.00 27.61 495 ALA A O 1
ATOM 3973 N N . LYS A 1 496 ? -3.486 32.744 -35.689 1.00 25.12 496 LYS A N 1
ATOM 3974 C CA . LYS A 1 496 ? -2.415 32.451 -36.651 1.00 25.12 496 LYS A CA 1
ATOM 3975 C C . LYS A 1 496 ? -2.053 30.958 -36.647 1.00 25.12 496 LYS A C 1
ATOM 3977 O O . LYS A 1 496 ? -1.364 30.483 -35.749 1.00 25.12 496 LYS A O 1
ATOM 3982 N N . ARG A 1 497 ? -2.452 30.240 -37.704 1.00 24.77 497 ARG A N 1
ATOM 3983 C CA . ARG A 1 497 ? -1.882 28.939 -38.083 1.00 24.77 497 ARG A CA 1
ATOM 3984 C C . ARG A 1 497 ? -0.395 29.135 -38.370 1.00 24.77 497 ARG A C 1
ATOM 3986 O O . ARG A 1 497 ? -0.029 29.807 -39.334 1.00 24.77 497 ARG A O 1
ATOM 3993 N N . GLN A 1 498 ? 0.465 28.535 -37.554 1.00 24.48 498 GLN A N 1
ATOM 3994 C CA . GLN A 1 498 ? 1.862 28.338 -37.920 1.00 24.48 498 GLN A CA 1
ATOM 3995 C C . GLN A 1 498 ? 1.877 27.341 -39.089 1.00 24.48 498 GLN A C 1
ATOM 3997 O O . GLN A 1 498 ? 1.591 26.158 -38.912 1.00 24.48 498 GLN A O 1
ATOM 4002 N N . LYS A 1 499 ? 2.129 27.837 -40.308 1.00 23.23 499 LYS A N 1
ATOM 4003 C CA . LYS A 1 499 ? 2.385 27.011 -41.494 1.00 23.23 499 LYS A CA 1
ATOM 4004 C C . LYS A 1 499 ? 3.614 26.143 -41.211 1.00 23.23 499 LYS A C 1
ATOM 4006 O O . LYS A 1 499 ? 4.743 26.615 -41.314 1.00 23.23 499 LYS A O 1
ATOM 4011 N N . VAL A 1 500 ? 3.400 24.876 -40.868 1.00 27.47 500 VAL A N 1
ATOM 4012 C CA . VAL A 1 500 ? 4.433 23.848 -41.000 1.00 27.47 500 VAL A CA 1
ATOM 4013 C C . VAL A 1 500 ? 4.514 23.544 -42.490 1.00 27.47 500 VAL A C 1
ATOM 4015 O O . VAL A 1 500 ? 3.619 22.920 -43.053 1.00 27.47 500 VAL A O 1
ATOM 4018 N N . GLY A 1 501 ? 5.535 24.086 -43.153 1.00 26.59 501 GLY A N 1
ATOM 4019 C CA . GLY A 1 501 ? 5.815 23.766 -44.547 1.00 26.59 501 GLY A CA 1
ATOM 4020 C C . GLY A 1 501 ? 6.041 22.264 -44.693 1.00 26.59 501 GLY A C 1
ATOM 4021 O O . GLY A 1 501 ? 6.891 21.695 -44.005 1.00 26.59 501 GLY A O 1
ATOM 4022 N N . ALA A 1 502 ? 5.270 21.634 -45.576 1.00 26.05 502 ALA A N 1
ATOM 4023 C CA . ALA A 1 502 ? 5.504 20.270 -46.013 1.00 26.05 502 ALA A CA 1
ATOM 4024 C C . ALA A 1 502 ? 6.909 20.189 -46.627 1.00 26.05 502 ALA A C 1
ATOM 4026 O O . ALA A 1 502 ? 7.191 20.840 -47.633 1.00 26.05 502 ALA A O 1
ATOM 4027 N N . ARG A 1 503 ? 7.809 19.424 -46.003 1.00 30.31 503 ARG A N 1
ATOM 4028 C CA . ARG A 1 503 ? 9.051 18.998 -46.654 1.00 30.31 503 ARG A CA 1
ATOM 4029 C C . ARG A 1 503 ? 8.743 17.719 -47.438 1.00 30.31 503 ARG A C 1
ATOM 4031 O O . ARG A 1 503 ? 8.310 16.755 -46.808 1.00 30.31 503 ARG A O 1
ATOM 4038 N N . PRO A 1 504 ? 8.942 17.688 -48.764 1.00 31.53 504 PRO A N 1
ATOM 4039 C CA . PRO A 1 504 ? 8.743 16.480 -49.548 1.00 31.53 504 PRO A CA 1
ATOM 4040 C C . PRO A 1 504 ? 9.917 15.513 -49.335 1.00 31.53 504 PRO A C 1
ATOM 4042 O O . PRO A 1 504 ? 11.070 15.937 -49.270 1.00 31.53 504 PRO A O 1
ATOM 4045 N N . GLY A 1 505 ? 9.607 14.218 -49.238 1.00 35.97 505 GLY A N 1
ATOM 4046 C CA . GLY A 1 505 ? 10.574 13.121 -49.333 1.00 35.97 505 GLY A CA 1
ATOM 4047 C C . GLY A 1 505 ? 11.333 12.785 -48.046 1.00 35.97 505 GLY A C 1
ATOM 4048 O O . GLY A 1 505 ? 12.507 13.120 -47.903 1.00 35.97 505 GLY A O 1
ATOM 4049 N N . ARG A 1 506 ? 10.709 12.034 -47.131 1.00 34.91 506 ARG A N 1
ATOM 4050 C CA . ARG A 1 506 ? 11.451 11.148 -46.220 1.00 34.91 506 ARG A CA 1
ATOM 4051 C C . ARG A 1 506 ? 11.177 9.715 -46.666 1.00 34.91 506 ARG A C 1
ATOM 4053 O O . ARG A 1 506 ? 10.034 9.281 -46.632 1.00 34.91 506 ARG A O 1
ATOM 4060 N N . ALA A 1 507 ? 12.220 9.045 -47.149 1.00 34.97 507 ALA A N 1
ATOM 4061 C CA . ALA A 1 507 ? 12.206 7.627 -47.496 1.00 34.97 507 ALA A CA 1
ATOM 4062 C C . ALA A 1 507 ? 11.747 6.765 -46.296 1.00 34.97 507 ALA A C 1
ATOM 4064 O O . ALA A 1 507 ? 11.930 7.202 -45.152 1.00 34.97 507 ALA A O 1
ATOM 4065 N N . PRO A 1 508 ? 11.177 5.569 -46.540 1.00 36.72 508 PRO A N 1
ATOM 4066 C CA . PRO A 1 508 ? 10.689 4.677 -45.490 1.00 36.72 508 PRO A CA 1
ATOM 4067 C C . PRO A 1 508 ? 11.787 4.355 -44.468 1.00 36.72 508 PRO A C 1
ATOM 4069 O O . PRO A 1 508 ? 12.964 4.255 -44.814 1.00 36.72 508 PRO A O 1
ATOM 4072 N N . HIS A 1 509 ? 11.365 4.252 -43.208 1.00 49.44 509 HIS A N 1
ATOM 4073 C CA . HIS A 1 509 ? 12.093 3.964 -41.967 1.00 49.44 509 HIS A CA 1
ATOM 4074 C C . HIS A 1 509 ? 13.404 3.157 -42.107 1.00 49.44 509 HIS A C 1
ATOM 4076 O O . HIS A 1 509 ? 13.493 1.989 -41.738 1.00 49.44 509 HIS A O 1
ATOM 4082 N N . SER A 1 510 ? 14.493 3.783 -42.555 1.00 44.50 510 SER A N 1
ATOM 4083 C CA . SER A 1 510 ? 15.813 3.162 -42.452 1.00 44.50 510 SER A CA 1
ATOM 4084 C C . SER A 1 510 ? 16.318 3.316 -41.017 1.00 44.50 510 SER A C 1
ATOM 4086 O O . SER A 1 510 ? 16.579 4.442 -40.582 1.00 44.50 510 SER A O 1
ATOM 4088 N N . ILE A 1 511 ? 16.505 2.203 -40.301 1.00 49.28 511 ILE A N 1
ATOM 4089 C CA . ILE A 1 511 ? 17.319 2.138 -39.078 1.00 49.28 511 ILE A CA 1
ATOM 4090 C C . ILE A 1 511 ? 18.621 2.904 -39.353 1.00 49.28 511 ILE A C 1
ATOM 4092 O O . ILE A 1 511 ? 19.409 2.506 -40.221 1.00 49.28 511 ILE A O 1
ATOM 4096 N N . SER A 1 512 ? 18.840 4.030 -38.665 1.00 53.56 512 SER A N 1
ATOM 4097 C CA . SER A 1 512 ? 20.017 4.863 -38.919 1.00 53.56 512 SER A CA 1
ATOM 4098 C C . SER A 1 512 ? 21.297 4.075 -38.611 1.00 53.56 512 SER A C 1
ATOM 4100 O O . SER A 1 512 ? 21.273 3.142 -37.816 1.00 53.56 512 SER A O 1
ATOM 4102 N N . ASN A 1 513 ? 22.457 4.439 -39.170 1.00 50.41 513 ASN A N 1
ATOM 4103 C CA . ASN A 1 513 ? 23.724 3.778 -38.793 1.00 50.41 513 ASN A CA 1
ATOM 4104 C C . ASN A 1 513 ? 24.006 3.856 -37.278 1.00 50.41 513 ASN A C 1
ATOM 4106 O O . ASN A 1 513 ? 24.637 2.962 -36.718 1.00 50.41 513 ASN A O 1
ATOM 4110 N N . LYS A 1 514 ? 23.477 4.888 -36.608 1.00 51.31 514 LYS A N 1
ATOM 4111 C CA . LYS A 1 514 ? 23.500 5.047 -35.150 1.00 51.31 514 LYS A CA 1
ATOM 4112 C C . LYS A 1 514 ? 22.597 4.020 -34.458 1.00 51.31 514 LYS A C 1
ATOM 4114 O O . LYS A 1 514 ? 22.996 3.453 -33.449 1.00 51.31 514 LYS A O 1
ATOM 4119 N N . ASP A 1 515 ? 21.434 3.730 -35.034 1.00 50.72 515 ASP A N 1
ATOM 4120 C CA . ASP A 1 515 ? 20.541 2.670 -34.567 1.00 50.72 515 ASP A CA 1
ATOM 4121 C C . ASP A 1 515 ? 21.110 1.282 -34.875 1.00 50.72 515 ASP A C 1
ATOM 4123 O O . ASP A 1 515 ? 21.001 0.416 -34.025 1.00 50.72 515 ASP A O 1
ATOM 4127 N N . LYS A 1 516 ? 21.817 1.075 -35.998 1.00 53.75 516 LYS A N 1
ATOM 4128 C CA . LYS A 1 516 ? 22.567 -0.166 -36.292 1.00 53.75 516 LYS A CA 1
ATOM 4129 C C . LYS A 1 516 ? 23.700 -0.404 -35.289 1.00 53.75 516 LYS A C 1
ATOM 4131 O O . LYS A 1 516 ? 23.866 -1.520 -34.812 1.00 53.75 516 LYS A O 1
ATOM 4136 N N . GLN A 1 517 ? 24.439 0.642 -34.911 1.00 53.31 517 GLN A N 1
ATOM 4137 C CA . GLN A 1 517 ? 25.432 0.567 -33.831 1.00 53.31 517 GLN A CA 1
ATOM 4138 C C . GLN A 1 517 ? 24.793 0.320 -32.458 1.00 53.31 517 GLN A C 1
ATOM 4140 O O . GLN A 1 517 ? 25.343 -0.444 -31.669 1.00 53.31 517 GLN A O 1
ATOM 4145 N N . ASN A 1 518 ? 23.620 0.901 -32.186 1.00 50.44 518 ASN A N 1
ATOM 4146 C CA . ASN A 1 518 ? 22.845 0.577 -30.988 1.00 50.44 518 ASN A CA 1
ATOM 4147 C C . ASN A 1 518 ? 22.305 -0.869 -31.033 1.00 50.44 518 ASN A C 1
ATOM 4149 O O . ASN A 1 518 ? 22.335 -1.539 -30.012 1.00 50.44 518 ASN A O 1
ATOM 4153 N N . LEU A 1 519 ? 21.881 -1.382 -32.195 1.00 49.44 519 LEU A N 1
ATOM 4154 C CA . LEU A 1 519 ? 21.343 -2.735 -32.407 1.00 49.44 519 LEU A CA 1
ATOM 4155 C C . LEU A 1 519 ? 22.395 -3.832 -32.203 1.00 49.44 519 LEU A C 1
ATOM 4157 O O . LEU A 1 519 ? 22.088 -4.850 -31.591 1.00 49.44 519 LEU A O 1
ATOM 4161 N N . ILE A 1 520 ? 23.643 -3.608 -32.631 1.00 48.88 520 ILE A N 1
ATOM 4162 C CA . ILE A 1 520 ? 24.762 -4.547 -32.410 1.00 48.88 520 ILE A CA 1
ATOM 4163 C C . ILE A 1 520 ? 25.110 -4.664 -30.913 1.00 48.88 520 ILE A C 1
ATOM 4165 O O . ILE A 1 520 ? 25.537 -5.717 -30.453 1.00 48.88 520 ILE A O 1
ATOM 4169 N N . MET A 1 521 ? 24.869 -3.617 -30.114 1.00 51.44 521 MET A N 1
ATOM 4170 C CA . MET A 1 521 ? 25.034 -3.666 -28.652 1.00 51.44 521 MET A CA 1
ATOM 4171 C C . MET A 1 521 ? 23.898 -4.418 -27.924 1.00 51.44 521 MET A C 1
ATOM 4173 O O . MET A 1 521 ? 24.013 -4.692 -26.728 1.00 51.44 521 MET A O 1
ATOM 4177 N N . VAL A 1 522 ? 22.798 -4.739 -28.617 1.00 55.06 522 VAL A N 1
ATOM 4178 C CA . VAL A 1 522 ? 21.478 -5.011 -28.019 1.00 55.06 522 VAL A CA 1
ATOM 4179 C C . VAL A 1 522 ? 20.986 -6.454 -28.189 1.00 55.06 522 VAL A C 1
ATOM 4181 O O . VAL A 1 522 ? 19.986 -6.821 -27.576 1.00 55.06 522 VAL A O 1
ATOM 4184 N N . GLU A 1 523 ? 21.721 -7.341 -28.868 1.00 55.97 523 GLU A N 1
ATOM 4185 C CA . GLU A 1 523 ? 21.363 -8.777 -28.920 1.00 55.97 523 GLU A CA 1
ATOM 4186 C C . GLU A 1 523 ? 21.202 -9.413 -27.522 1.00 55.97 523 GLU A C 1
ATOM 4188 O O . GLU A 1 523 ? 20.449 -10.370 -27.349 1.00 55.97 523 GLU A O 1
ATOM 4193 N N . SER A 1 524 ? 21.821 -8.820 -26.495 1.00 71.50 524 SER A N 1
ATOM 4194 C CA . SER A 1 524 ? 21.698 -9.250 -25.099 1.00 71.50 524 SER A CA 1
ATOM 4195 C C . SER A 1 524 ? 20.510 -8.666 -24.313 1.00 71.50 524 SER A C 1
ATOM 4197 O O . SER A 1 524 ? 20.267 -9.149 -23.207 1.00 71.50 524 SER A O 1
ATOM 4199 N N . LEU A 1 525 ? 19.759 -7.675 -24.833 1.00 86.50 525 LEU A N 1
ATOM 4200 C CA . LEU A 1 525 ? 18.659 -7.038 -24.079 1.00 86.50 525 LEU A CA 1
ATOM 4201 C C . LEU A 1 525 ? 17.482 -7.982 -23.829 1.00 86.50 525 LEU A C 1
ATOM 4203 O O . LEU A 1 525 ? 16.849 -7.885 -22.783 1.00 86.50 525 LEU A O 1
ATOM 4207 N N . SER A 1 526 ? 17.213 -8.900 -24.758 1.00 86.94 526 SER A N 1
ATOM 4208 C CA . SER A 1 526 ? 16.116 -9.872 -24.646 1.00 86.94 526 SER A CA 1
ATOM 4209 C C . SER A 1 526 ? 16.215 -10.763 -23.397 1.00 86.94 526 SER A C 1
ATOM 4211 O O . SER A 1 526 ? 15.205 -11.257 -22.901 1.00 86.94 526 SER A O 1
ATOM 4213 N N . CYS A 1 527 ? 17.419 -10.918 -22.838 1.00 87.44 527 CYS A N 1
ATOM 4214 C CA . CYS A 1 527 ? 17.673 -11.711 -21.636 1.00 87.44 527 CYS A CA 1
ATOM 4215 C C . CYS A 1 527 ? 17.697 -10.885 -20.340 1.00 87.44 527 CYS A C 1
ATOM 4217 O O . CYS A 1 527 ? 17.977 -11.446 -19.279 1.00 87.44 527 CYS A O 1
ATOM 4219 N N . LEU A 1 528 ? 17.500 -9.565 -20.409 1.00 91.75 528 LEU A N 1
ATOM 4220 C CA . LEU A 1 528 ? 17.584 -8.693 -19.239 1.00 91.75 528 LEU A CA 1
ATOM 4221 C C . LEU A 1 528 ? 16.215 -8.503 -18.576 1.00 91.75 528 LEU A C 1
ATOM 4223 O O . LEU A 1 528 ? 15.196 -8.498 -19.269 1.00 91.75 528 LEU A O 1
ATOM 4227 N N . PRO A 1 529 ? 16.186 -8.274 -17.253 1.00 94.56 529 PRO A N 1
ATOM 4228 C CA . PRO A 1 529 ? 14.982 -7.828 -16.575 1.00 94.56 529 PRO A CA 1
ATOM 4229 C C . PRO A 1 529 ? 14.470 -6.482 -17.104 1.00 94.56 529 PRO A C 1
ATOM 4231 O O . PRO A 1 529 ? 15.250 -5.622 -17.533 1.00 94.56 529 PRO A O 1
ATOM 4234 N N . VAL A 1 530 ? 13.156 -6.281 -17.022 1.00 96.44 530 VAL A N 1
ATOM 4235 C CA . VAL A 1 530 ? 12.453 -5.101 -17.534 1.00 96.44 530 VAL A CA 1
ATOM 4236 C C . VAL A 1 530 ? 11.642 -4.446 -16.419 1.00 96.44 530 VAL A C 1
ATOM 4238 O O . VAL A 1 530 ? 10.804 -5.083 -15.786 1.00 96.44 530 VAL A O 1
ATOM 4241 N N . VAL A 1 531 ? 11.861 -3.149 -16.208 1.00 97.56 531 VAL A N 1
ATOM 4242 C CA . VAL A 1 531 ? 11.060 -2.320 -15.298 1.00 97.56 531 VAL A CA 1
ATOM 4243 C C . VAL A 1 531 ? 10.171 -1.398 -16.125 1.00 97.56 531 VAL A C 1
ATOM 4245 O O . VAL A 1 531 ? 10.667 -0.512 -16.820 1.00 97.56 531 VAL A O 1
ATOM 4248 N N . VAL A 1 532 ? 8.859 -1.607 -16.070 1.00 97.44 532 VAL A N 1
ATOM 4249 C CA . VAL A 1 532 ? 7.861 -0.839 -16.816 1.00 97.44 532 VAL A CA 1
ATOM 4250 C C . VAL A 1 532 ? 7.426 0.375 -16.011 1.00 97.44 532 VAL A C 1
ATOM 4252 O O . VAL A 1 532 ? 6.613 0.269 -15.098 1.00 97.44 532 VAL A O 1
ATOM 4255 N N . CYS A 1 533 ? 7.945 1.543 -16.392 1.00 96.81 533 CYS A N 1
ATOM 4256 C CA . CYS A 1 533 ? 7.618 2.849 -15.818 1.00 96.81 533 CYS A CA 1
ATOM 4257 C C . CYS A 1 533 ? 6.621 3.609 -16.709 1.00 96.81 533 CYS A C 1
ATOM 4259 O O . CYS A 1 533 ? 6.832 4.775 -17.062 1.00 96.81 533 CYS A O 1
ATOM 4261 N N . VAL A 1 534 ? 5.561 2.919 -17.132 1.00 90.94 534 VAL A N 1
ATOM 4262 C CA . VAL A 1 534 ? 4.460 3.470 -17.929 1.00 90.94 534 VAL A CA 1
ATOM 4263 C C . VAL A 1 534 ? 3.153 3.080 -17.252 1.00 90.94 534 VAL A C 1
ATOM 4265 O O . VAL A 1 534 ? 2.969 1.924 -16.876 1.00 90.94 534 VAL A O 1
ATOM 4268 N N . SER A 1 535 ? 2.245 4.042 -17.083 1.00 85.88 535 SER A N 1
ATOM 4269 C CA . SER A 1 535 ? 0.956 3.785 -16.441 1.00 85.88 535 SER A CA 1
ATOM 4270 C C . SER A 1 535 ? 0.124 2.779 -17.243 1.00 85.88 535 SER A C 1
ATOM 4272 O O . SER A 1 535 ? -0.147 3.000 -18.426 1.00 85.88 535 SER A O 1
ATOM 4274 N N . LEU A 1 536 ? -0.329 1.725 -16.568 1.00 83.81 536 LEU A N 1
ATOM 4275 C CA . LEU A 1 536 ? -1.237 0.727 -17.131 1.00 83.81 536 LEU A CA 1
ATOM 4276 C C . LEU A 1 536 ? -2.632 1.306 -17.398 1.00 83.81 536 LEU A C 1
ATOM 4278 O O . LEU A 1 536 ? -3.028 2.316 -16.811 1.00 83.81 536 LEU A O 1
ATOM 4282 N N . TYR A 1 537 ? -3.361 0.656 -18.301 1.00 80.75 537 TYR A N 1
ATOM 4283 C CA . TYR A 1 537 ? -4.746 0.930 -18.694 1.00 80.75 537 TYR A CA 1
ATOM 4284 C C . TYR A 1 537 ? -4.987 2.293 -19.356 1.00 80.75 537 TYR A C 1
ATOM 4286 O O . TYR A 1 537 ? -6.125 2.682 -19.597 1.00 80.75 537 TYR A O 1
ATOM 4294 N N . ARG A 1 538 ? -3.920 3.025 -19.704 1.00 79.00 538 ARG A N 1
ATOM 4295 C CA . ARG A 1 538 ? -4.002 4.326 -20.396 1.00 79.00 538 ARG A CA 1
ATOM 4296 C C . ARG A 1 538 ? -3.934 4.234 -21.917 1.00 79.00 538 ARG A C 1
ATOM 4298 O O . ARG A 1 538 ? -3.912 5.261 -22.585 1.00 79.00 538 ARG A O 1
ATOM 4305 N N . THR A 1 539 ? -3.832 3.019 -22.444 1.00 80.44 539 THR A N 1
ATOM 4306 C CA . THR A 1 539 ? -3.595 2.750 -23.869 1.00 80.44 539 THR A CA 1
ATOM 4307 C C . THR A 1 539 ? -4.572 1.715 -24.423 1.00 80.44 539 THR A C 1
ATOM 4309 O O . THR A 1 539 ? -4.253 1.029 -25.385 1.00 80.44 539 THR A O 1
ATOM 4312 N N . ASN A 1 540 ? -5.742 1.555 -23.788 1.00 80.81 540 ASN A N 1
ATOM 4313 C CA . ASN A 1 540 ? -6.764 0.575 -24.176 1.00 80.81 540 ASN A CA 1
ATOM 4314 C C . ASN A 1 540 ? -6.214 -0.857 -24.355 1.00 80.81 540 ASN A C 1
ATOM 4316 O O . ASN A 1 540 ? -6.627 -1.578 -25.257 1.00 80.81 540 ASN A O 1
ATOM 4320 N N . GLY A 1 541 ? -5.262 -1.269 -23.509 1.00 84.12 541 GLY A N 1
ATOM 4321 C CA . GLY A 1 541 ? -4.669 -2.610 -23.544 1.00 84.12 541 GLY A CA 1
ATOM 4322 C C . GLY A 1 541 ? -3.448 -2.763 -24.456 1.00 84.12 541 GLY A C 1
ATOM 4323 O O . GLY A 1 541 ? -2.843 -3.834 -24.473 1.00 84.12 541 GLY A O 1
ATOM 4324 N N . VAL A 1 542 ? -3.054 -1.737 -25.221 1.00 87.25 542 VAL A N 1
ATOM 4325 C CA . VAL A 1 542 ? -1.947 -1.863 -26.185 1.00 87.25 542 VAL A CA 1
ATOM 4326 C C . VAL A 1 542 ? -0.586 -1.976 -25.492 1.00 87.25 542 VAL A C 1
ATOM 4328 O O . VAL A 1 542 ? 0.247 -2.780 -25.906 1.00 87.25 542 VAL A O 1
ATOM 4331 N N . LEU A 1 543 ? -0.342 -1.218 -24.416 1.00 90.56 543 LEU A N 1
ATOM 4332 C CA . LEU A 1 543 ? 0.869 -1.374 -23.602 1.00 90.56 543 LEU A CA 1
ATOM 4333 C C . LEU A 1 543 ? 0.955 -2.793 -23.036 1.00 90.56 543 LEU A C 1
ATOM 4335 O O . LEU A 1 543 ? 2.005 -3.420 -23.122 1.00 90.56 543 LEU A O 1
ATOM 4339 N N . GLU A 1 544 ? -0.144 -3.294 -22.484 1.00 91.81 544 GLU A N 1
ATOM 4340 C CA . GLU A 1 544 ? -0.253 -4.627 -21.900 1.00 91.81 544 GLU A CA 1
ATOM 4341 C C . GLU A 1 544 ? 0.009 -5.708 -22.957 1.00 91.81 544 GLU A C 1
ATOM 4343 O O . GLU A 1 544 ? 0.792 -6.626 -22.722 1.00 91.81 544 GLU A O 1
ATOM 4348 N N . ALA A 1 545 ? -0.551 -5.557 -24.162 1.00 90.62 545 ALA A N 1
ATOM 4349 C CA . ALA A 1 545 ? -0.279 -6.441 -25.291 1.00 90.62 545 ALA A CA 1
ATOM 4350 C C . ALA A 1 545 ? 1.199 -6.405 -25.714 1.00 90.62 545 ALA A C 1
ATOM 4352 O O . ALA A 1 545 ? 1.806 -7.456 -25.930 1.00 90.62 545 ALA A O 1
ATOM 4353 N N . ASN A 1 546 ? 1.807 -5.216 -25.781 1.00 93.38 546 ASN A N 1
ATOM 4354 C CA . ASN A 1 546 ? 3.225 -5.056 -26.104 1.00 93.38 546 ASN A CA 1
ATOM 4355 C C . ASN A 1 546 ? 4.123 -5.689 -25.036 1.00 93.38 546 ASN A C 1
ATOM 4357 O O . ASN A 1 546 ? 5.069 -6.394 -25.384 1.00 93.38 546 ASN A O 1
ATOM 4361 N N . VAL A 1 547 ? 3.824 -5.488 -23.753 1.00 94.00 547 VAL A N 1
ATOM 4362 C CA . VAL A 1 547 ? 4.554 -6.103 -22.636 1.00 94.00 547 VAL A CA 1
ATOM 4363 C C . VAL A 1 547 ? 4.427 -7.627 -22.696 1.00 94.00 547 VAL A C 1
ATOM 4365 O O . VAL A 1 547 ? 5.446 -8.313 -22.722 1.00 94.00 547 VAL A O 1
ATOM 4368 N N . ASN A 1 548 ? 3.216 -8.166 -22.865 1.00 93.88 548 ASN A N 1
ATOM 4369 C CA . ASN A 1 548 ? 2.994 -9.605 -23.053 1.00 93.88 548 ASN A CA 1
ATOM 4370 C C . ASN A 1 548 ? 3.731 -10.150 -24.285 1.00 93.88 548 ASN A C 1
ATOM 4372 O O . ASN A 1 548 ? 4.175 -11.302 -24.315 1.00 93.88 548 ASN A O 1
ATOM 4376 N N . SER A 1 549 ? 3.899 -9.328 -25.324 1.00 93.94 549 SER A N 1
ATOM 4377 C CA . SER A 1 549 ? 4.579 -9.751 -26.541 1.00 93.94 549 SER A CA 1
ATOM 4378 C C . SER A 1 549 ? 6.057 -10.091 -26.313 1.00 93.94 549 SER A C 1
ATOM 4380 O O . SER A 1 549 ? 6.583 -10.939 -27.035 1.00 93.94 549 SER A O 1
ATOM 4382 N N . ILE A 1 550 ? 6.717 -9.526 -25.294 1.00 94.75 550 ILE A N 1
ATOM 4383 C CA . ILE A 1 550 ? 8.157 -9.743 -25.097 1.00 94.75 550 ILE A CA 1
ATOM 4384 C C . ILE A 1 550 ? 8.480 -11.111 -24.473 1.00 94.75 550 ILE A C 1
ATOM 4386 O O . ILE A 1 550 ? 9.610 -11.585 -24.586 1.00 94.75 550 ILE A O 1
ATOM 4390 N N . GLY A 1 551 ? 7.491 -11.762 -23.847 1.00 94.00 551 GLY A N 1
ATOM 4391 C CA . GLY A 1 551 ? 7.644 -13.075 -23.209 1.00 94.00 551 GLY A CA 1
ATOM 4392 C C . GLY A 1 551 ? 8.388 -13.058 -21.867 1.00 94.00 551 GLY A C 1
ATOM 4393 O O . GLY A 1 551 ? 8.903 -14.095 -21.455 1.00 94.00 551 GLY A O 1
ATOM 4394 N N . ALA A 1 552 ? 8.491 -11.898 -21.213 1.00 92.12 552 ALA A N 1
ATOM 4395 C CA . ALA A 1 552 ? 9.007 -11.792 -19.849 1.00 92.12 552 ALA A CA 1
ATOM 4396 C C . ALA A 1 552 ? 7.932 -12.189 -18.818 1.00 92.12 552 ALA A C 1
ATOM 4398 O O . ALA A 1 552 ? 6.738 -12.071 -19.081 1.00 92.12 552 ALA A O 1
ATOM 4399 N N . GLU A 1 553 ? 8.372 -12.667 -17.659 1.00 92.50 553 GLU A N 1
ATOM 4400 C CA . GLU A 1 553 ? 7.562 -13.208 -16.569 1.00 92.50 553 GLU A CA 1
ATOM 4401 C C . GLU A 1 553 ? 7.482 -12.181 -15.424 1.00 92.50 553 GLU A C 1
ATOM 4403 O O . GLU A 1 553 ? 8.495 -11.802 -14.815 1.00 92.50 553 GLU A O 1
ATOM 4408 N N . GLU A 1 554 ? 6.269 -11.690 -15.146 1.00 92.94 554 GLU A N 1
ATOM 4409 C CA . GLU A 1 554 ? 6.037 -10.696 -14.093 1.00 92.94 554 GLU A CA 1
ATOM 4410 C C . GLU A 1 554 ? 6.408 -11.252 -12.713 1.00 92.94 554 GLU A C 1
ATOM 4412 O O . GLU A 1 554 ? 6.168 -12.415 -12.407 1.00 92.94 554 GLU A O 1
ATOM 4417 N N . GLY A 1 555 ? 7.042 -10.435 -11.873 1.00 90.06 555 GLY A N 1
ATOM 4418 C CA . GLY A 1 555 ? 7.499 -10.861 -10.546 1.00 90.06 555 GLY A CA 1
ATOM 4419 C C . GLY A 1 555 ? 8.824 -11.631 -10.542 1.00 90.06 555 GLY A C 1
ATOM 4420 O O . GLY A 1 555 ? 9.360 -11.916 -9.471 1.00 90.06 555 GLY A O 1
ATOM 4421 N N . LYS A 1 556 ? 9.395 -11.913 -11.718 1.00 88.69 556 LYS A N 1
ATOM 4422 C CA . LYS A 1 556 ? 10.710 -12.545 -11.872 1.00 88.69 556 LYS A CA 1
ATOM 4423 C C . LYS A 1 556 ? 11.662 -11.640 -12.637 1.00 88.69 556 LYS A C 1
ATOM 4425 O O . LYS A 1 556 ? 12.649 -11.157 -12.082 1.00 88.69 556 LYS A O 1
ATOM 4430 N N . ASP A 1 557 ? 11.331 -11.350 -13.888 1.00 90.44 557 ASP A N 1
ATOM 4431 C CA . ASP A 1 557 ? 12.156 -10.553 -14.798 1.00 90.44 557 ASP A CA 1
ATOM 4432 C C . ASP A 1 557 ? 11.371 -9.448 -15.521 1.00 90.44 557 ASP A C 1
ATOM 4434 O O . ASP A 1 557 ? 11.929 -8.713 -16.333 1.00 90.44 557 ASP A O 1
ATOM 4438 N N . LEU A 1 558 ? 10.111 -9.251 -15.143 1.00 94.56 558 LEU A N 1
ATOM 4439 C CA . LEU A 1 558 ? 9.287 -8.111 -15.513 1.00 94.56 558 LEU A CA 1
ATOM 4440 C C . LEU A 1 558 ? 8.644 -7.511 -14.258 1.00 94.56 558 LEU A C 1
ATOM 4442 O O . LEU A 1 558 ? 8.111 -8.228 -13.414 1.00 94.56 558 LEU A O 1
ATOM 4446 N N . TRP A 1 559 ? 8.690 -6.188 -14.131 1.00 95.31 559 TRP A N 1
ATOM 4447 C CA . TRP A 1 559 ? 8.122 -5.474 -12.987 1.00 95.31 559 TRP A CA 1
ATOM 4448 C C . TRP A 1 559 ? 7.438 -4.189 -13.430 1.00 95.31 559 TRP A C 1
ATOM 4450 O O . TRP A 1 559 ? 8.051 -3.371 -14.113 1.00 95.31 559 TRP A O 1
ATOM 4460 N N . HIS A 1 560 ? 6.199 -3.965 -12.997 1.00 95.12 560 HIS A N 1
ATOM 4461 C CA . HIS A 1 560 ? 5.529 -2.675 -13.163 1.00 95.12 560 HIS A CA 1
ATOM 4462 C C . HIS A 1 560 ? 5.864 -1.741 -11.999 1.00 95.12 560 HIS A C 1
ATOM 4464 O O . HIS A 1 560 ? 5.795 -2.129 -10.834 1.00 95.12 560 HIS A O 1
ATOM 4470 N N . PHE A 1 561 ? 6.201 -0.495 -12.318 1.00 95.75 561 PHE A N 1
ATOM 4471 C CA . PHE A 1 561 ? 6.601 0.517 -11.345 1.00 95.75 561 PHE A CA 1
ATOM 4472 C C . PHE A 1 561 ? 5.898 1.845 -11.651 1.00 95.75 561 PHE A C 1
ATOM 4474 O O . PHE A 1 561 ? 5.874 2.266 -12.810 1.00 95.75 561 PHE A O 1
ATOM 4481 N N . SER A 1 562 ? 5.350 2.522 -10.631 1.00 85.38 562 SER A N 1
ATOM 4482 C CA . SER A 1 562 ? 4.682 3.824 -10.798 1.00 85.38 562 SER A CA 1
ATOM 4483 C C . SER A 1 562 ? 4.953 4.827 -9.688 1.00 85.38 562 SER A C 1
ATOM 4485 O O . SER A 1 562 ? 5.125 4.435 -8.512 1.00 85.38 562 SER A O 1
#

Sequence (562 aa):
MRKITVDIIVPVHNAAETIEETIQSAMTQYIPPFLLEPIAIAREGGISEVADSYKRHPLANIFIDVAVCCQDDGSSDSSLEVLRTMERDYVRHCGKVDDATNISTKLLIGTNEGNISLGAGGARNRAAALREKVDNNSDDCKQTTRSQPSTKEDCDYFVCMLDSDDVMHPHRIAHQISVMLGLSPLERNTLLLGSTFERMPIDSTWHYTKWANSLTDERLLLERFREVTIIQPTWMMSKSRFEYLLGYIEADERLINAKKSPVYRLIHPNDTTQTLRLAEDIRFFHAHLSESEDIDRKGTLKLIRTKTPLMKYRHRAGQSQSSSTPRKLLLQLRVKAFVDMIIRSNRENGISAHWSRGFVIWGAGRDGKDFFKELPNDIKSLVRSFVDVDEKKISNGYYVAPKNKMETRIANKLTSCGISHKPRRKKPEHWRIPIVHFSLLARDKDKRSKLIDSWVTRENEHDEFLGRITKDRPSSNSVKEVNDNIEGVNHGRAAKRQKVGARPGRAPHSISNKDKQNLIMVESLSCLPVVVCVSLYRTNGVLEANVNSIGAEEGKDLWHFS

Organism: NCBI:txid122233

InterPro domains:
  IPR029044 Nucleotide-diphospho-sugar transferases [G3DSA:3.90.550.10] (1-314)
  IPR029044 Nucleotide-diphospho-sugar transferases [SSF53448] (3-274)